Protein AF-A0A9E0ILW5-F1 (afdb_monomer)

pLDDT: mean 80.15, std 18.12, range [22.11, 98.5]

Mean predicted aligned error: 17.02 Å

Secondary structure (DSSP, 8-state):
----EEEEEETTEEEEEETTTTEEEEEESGGGTT----S-SEEEEEEES--S---S-----SS------HHHHHHHHHHHHHHT--EEEEEES-GGGSTTHHHHHHHHHHH---EEEEEE-STT--HHHHHHHTTT-SEEEEEE-SSS-HHHHHHHHTTS-EEEEEEE-TTTTTTHHHHHHHHHHTT-S-EEEEEP-SS-GGGS--HHHHHHHHHHHHHTTTS-EEE-GGGTTT-TTSPPSS--SS--BTTTEEEE-TTSEEESSTT-S--EE-SSHHHHHHHHHHHHHH-PPPSSTT--HHHHHHHHHHTTS---TT------------------PPPP-PPPP-EEEEEE---------EEEEEE-SSHHHHHHHHHHHHHHHHHHHHHHTSHHHHHHHHHHT-SSSS--HHHHHHHHTTTS---S-----SSSSS----EEEEETTEEEEEESS-S---HHHHHHHHHHTT-SEEE--SS--PEEEEEEE---HHHHHHHHHHHHHHHTSSSGGG--SPPTTTTTT--TTTTT-S----SB-SS--EEEEETTEEEEEEEBSSHHHHHHHHHHHHHTTT-EEEEEEESPPPBPPPP--

Nearest PDB structures (foldseek):
  5v1t-assembly1_A  TM=7.810E-01  e=7.294E-11  Streptococcus suis
  7n7h-assembly1_A  TM=7.641E-01  e=2.444E-09  Nematostella vectensis
  7n7i-assembly3_C  TM=7.419E-01  e=4.306E-09  Trichoderma virens Gv29-8
  7c0d-assembly1_A  TM=4.125E-01  e=3.589E-01  Azospirillum brasilense
  3fkk-assembly1_A  TM=4.143E-01  e=5.976E-01  Azospirillum brasilense

Structure (mmCIF, N/CA/C/O backbone):
data_AF-A0A9E0ILW5-F1
#
_entry.id   AF-A0A9E0ILW5-F1
#
loop_
_atom_site.group_PDB
_atom_site.id
_atom_site.type_symbol
_atom_site.label_atom_id
_atom_site.label_alt_id
_atom_site.label_comp_id
_atom_site.label_asym_id
_atom_site.label_entity_id
_atom_site.label_seq_id
_atom_site.pdbx_PDB_ins_code
_atom_site.Cartn_x
_atom_site.Cartn_y
_atom_site.Cartn_z
_atom_site.occupancy
_atom_site.B_iso_or_equiv
_atom_site.auth_seq_id
_atom_site.auth_comp_id
_atom_site.auth_asym_id
_atom_site.auth_atom_id
_atom_site.pdbx_PDB_model_num
ATOM 1 N N . MET A 1 1 ? -16.759 13.469 -26.805 1.00 44.12 1 MET A N 1
ATOM 2 C CA . MET A 1 1 ? -15.414 13.860 -27.294 1.00 44.12 1 MET A CA 1
ATOM 3 C C . MET A 1 1 ? -15.003 12.903 -28.412 1.00 44.12 1 MET A C 1
ATOM 5 O O . MET A 1 1 ? -15.572 11.817 -28.457 1.00 44.12 1 MET A O 1
ATOM 9 N N . LYS A 1 2 ? -14.079 13.259 -29.319 1.00 41.66 2 LYS A N 1
ATOM 10 C CA . LYS A 1 2 ? -13.446 12.241 -30.186 1.00 41.66 2 LYS A CA 1
ATOM 11 C C . LYS A 1 2 ? -12.422 11.463 -29.336 1.00 41.66 2 LYS A C 1
ATOM 13 O O . LYS A 1 2 ? -11.719 12.122 -28.574 1.00 41.66 2 LYS A O 1
ATOM 18 N N . PRO A 1 3 ? -12.349 10.123 -29.423 1.00 56.56 3 PRO A N 1
ATOM 19 C CA . PRO A 1 3 ? -11.431 9.329 -28.604 1.00 56.56 3 PRO A CA 1
ATOM 20 C C . PRO A 1 3 ? -9.968 9.613 -28.966 1.00 56.56 3 PRO A C 1
ATOM 22 O O . PRO A 1 3 ? -9.620 9.703 -30.146 1.00 56.56 3 PRO A O 1
ATOM 25 N N . THR A 1 4 ? -9.114 9.732 -27.952 1.00 74.12 4 THR A N 1
ATOM 26 C CA . THR A 1 4 ? -7.704 10.133 -28.078 1.00 74.12 4 THR A CA 1
ATOM 27 C C . THR A 1 4 ? -6.791 8.924 -28.296 1.00 74.12 4 THR A C 1
ATOM 29 O O . THR A 1 4 ? -5.892 8.628 -27.511 1.00 74.12 4 THR A O 1
ATOM 32 N N . TRP A 1 5 ? -7.046 8.189 -29.382 1.00 86.94 5 TRP A N 1
ATOM 33 C CA . TRP A 1 5 ? -6.271 7.000 -29.733 1.00 86.94 5 TRP A CA 1
ATOM 34 C C . TRP A 1 5 ? -4.806 7.333 -30.036 1.00 86.94 5 TRP A C 1
ATOM 36 O O . TRP A 1 5 ? -4.499 8.026 -31.005 1.00 86.94 5 TRP A O 1
ATOM 46 N N . ARG A 1 6 ? -3.900 6.755 -29.248 1.00 90.31 6 ARG A N 1
ATOM 47 C CA . ARG A 1 6 ? -2.478 6.614 -29.571 1.00 90.31 6 ARG A CA 1
ATOM 48 C C . ARG A 1 6 ? -2.224 5.235 -30.153 1.00 90.31 6 ARG A C 1
ATOM 50 O O . ARG A 1 6 ? -2.755 4.259 -29.633 1.00 90.31 6 ARG A O 1
ATOM 57 N N . GLU A 1 7 ? -1.366 5.141 -31.159 1.00 90.75 7 GLU A N 1
ATOM 58 C CA . GLU A 1 7 ? -0.835 3.866 -31.644 1.00 90.75 7 GLU A CA 1
ATOM 59 C C . GLU A 1 7 ? 0.631 3.740 -31.224 1.00 90.75 7 GLU A C 1
ATOM 61 O O . GLU A 1 7 ? 1.401 4.683 -31.402 1.00 90.75 7 GLU A O 1
ATOM 66 N N . VAL A 1 8 ? 1.026 2.590 -30.673 1.00 87.94 8 VAL A N 1
ATOM 67 C CA . VAL A 1 8 ? 2.432 2.278 -30.379 1.00 87.94 8 VAL A CA 1
ATOM 68 C C . VAL A 1 8 ? 2.805 0.882 -30.886 1.00 87.94 8 VAL A C 1
ATOM 70 O O . VAL A 1 8 ? 2.050 -0.077 -30.682 1.00 87.94 8 VAL A O 1
ATOM 73 N N . PRO A 1 9 ? 3.974 0.729 -31.530 1.00 88.88 9 PRO A N 1
ATOM 74 C CA . PRO A 1 9 ? 4.569 -0.574 -31.789 1.00 88.88 9 PRO A CA 1
ATOM 75 C C . PRO A 1 9 ? 4.787 -1.367 -30.494 1.00 88.88 9 PRO A C 1
ATOM 77 O O . PRO A 1 9 ? 5.363 -0.868 -29.527 1.00 88.88 9 PRO A O 1
ATOM 80 N N . VAL A 1 10 ? 4.376 -2.631 -30.500 1.00 84.88 10 VAL A N 1
ATOM 81 C CA . VAL A 1 10 ? 4.787 -3.644 -29.520 1.00 84.88 10 VAL A CA 1
ATOM 82 C C . VAL A 1 10 ? 5.376 -4.839 -30.261 1.00 84.88 10 VAL A C 1
ATOM 84 O O . VAL A 1 10 ? 5.262 -4.940 -31.482 1.00 84.88 10 VAL A O 1
ATOM 87 N N . ASP A 1 11 ? 6.025 -5.758 -29.551 1.00 84.56 11 ASP A N 1
ATOM 88 C CA . ASP A 1 11 ? 6.690 -6.884 -30.205 1.00 84.56 11 ASP A CA 1
ATOM 89 C C . ASP A 1 11 ? 5.667 -7.802 -30.914 1.00 84.56 11 ASP A C 1
ATOM 91 O O . ASP A 1 11 ? 4.811 -8.451 -30.298 1.00 84.56 11 ASP A O 1
ATOM 95 N N . GLY A 1 12 ? 5.733 -7.783 -32.252 1.00 86.69 12 GLY A N 1
ATOM 96 C CA . GLY A 1 12 ? 4.840 -8.495 -33.170 1.00 86.69 12 GLY A CA 1
ATOM 97 C C . GLY A 1 12 ? 3.436 -7.893 -33.349 1.00 86.69 12 GLY A C 1
ATOM 98 O O . GLY A 1 12 ? 2.590 -8.528 -33.982 1.00 86.69 12 GLY A O 1
ATOM 99 N N . GLY A 1 13 ? 3.146 -6.709 -32.798 1.00 89.12 13 GLY A N 1
ATOM 100 C CA . GLY A 1 13 ? 1.794 -6.138 -32.781 1.00 89.12 13 GLY A CA 1
ATOM 101 C C . GLY A 1 13 ? 1.749 -4.612 -32.826 1.00 89.12 13 GLY A C 1
ATOM 102 O O . GLY A 1 13 ? 2.727 -3.932 -32.525 1.00 89.12 13 GLY A O 1
ATOM 103 N N . LEU A 1 14 ? 0.582 -4.071 -33.172 1.00 90.38 14 LEU A N 1
ATOM 104 C CA . LEU A 1 14 ? 0.274 -2.649 -33.025 1.00 90.38 14 LEU A CA 1
ATOM 105 C C . LEU A 1 14 ? -0.730 -2.483 -31.884 1.00 90.38 14 LEU A C 1
ATOM 107 O O . LEU A 1 14 ? -1.811 -3.070 -31.923 1.00 90.38 14 LEU A O 1
ATOM 111 N N . LEU A 1 15 ? -0.375 -1.702 -30.867 1.00 87.12 15 LEU A N 1
ATOM 112 C CA . LEU A 1 15 ? -1.223 -1.457 -29.707 1.00 87.12 15 LEU A CA 1
ATOM 113 C C . LEU A 1 15 ? -1.831 -0.059 -29.793 1.00 87.12 15 LEU A C 1
ATOM 115 O O . LEU A 1 15 ? -1.122 0.942 -29.699 1.00 87.12 15 LEU A O 1
ATOM 119 N N . ARG A 1 16 ? -3.153 0.006 -29.951 1.00 91.19 16 ARG A N 1
ATOM 120 C CA . ARG A 1 16 ? -3.926 1.242 -29.813 1.00 91.19 16 ARG A CA 1
ATOM 121 C C . ARG A 1 16 ? -4.343 1.425 -28.361 1.00 91.19 16 ARG A C 1
ATOM 123 O O . ARG A 1 16 ? -4.768 0.461 -27.726 1.00 91.19 16 ARG A O 1
ATOM 130 N N . PHE A 1 17 ? -4.272 2.645 -27.851 1.00 87.88 17 PHE A N 1
ATOM 131 C CA . PHE A 1 17 ? -4.674 2.996 -26.492 1.00 87.88 17 PHE A CA 1
ATOM 132 C C . PHE A 1 17 ? -5.439 4.317 -26.470 1.00 87.88 17 PHE A C 1
ATOM 134 O O . PHE A 1 17 ? -5.023 5.282 -27.104 1.00 87.88 17 PHE A O 1
ATOM 141 N N . GLU A 1 18 ? -6.545 4.356 -25.735 1.00 89.81 18 GLU A N 1
ATOM 142 C CA . GLU A 1 18 ? -7.388 5.532 -25.536 1.00 89.81 18 GLU A CA 1
ATOM 143 C C . GLU A 1 18 ? -7.273 5.959 -24.065 1.00 89.81 18 GLU A C 1
ATOM 145 O O . GLU A 1 18 ? -7.609 5.189 -23.158 1.00 89.81 18 GLU A O 1
ATOM 150 N N . ARG A 1 19 ? -6.724 7.156 -23.816 1.00 87.00 19 ARG A N 1
ATOM 151 C CA . ARG A 1 19 ? -6.196 7.507 -22.486 1.00 87.00 19 ARG A CA 1
ATOM 152 C C . ARG A 1 19 ? -7.293 7.713 -21.434 1.00 87.00 19 ARG A C 1
ATOM 154 O O . ARG A 1 19 ? -7.088 7.346 -20.273 1.00 87.00 19 ARG A O 1
ATOM 161 N N . ASP A 1 20 ? -8.443 8.252 -21.840 1.00 82.31 20 ASP A N 1
ATOM 162 C CA . ASP A 1 20 ? -9.511 8.695 -20.941 1.00 82.31 20 ASP A CA 1
ATOM 163 C C . ASP A 1 20 ? -10.327 7.485 -20.447 1.00 82.31 20 ASP A C 1
ATOM 165 O O . ASP A 1 20 ? -10.578 7.326 -19.252 1.00 82.31 20 ASP A O 1
ATOM 169 N N . THR A 1 21 ? -10.667 6.566 -21.356 1.00 81.44 21 THR A N 1
ATOM 170 C CA . THR A 1 21 ? -11.358 5.301 -21.047 1.00 81.44 21 THR A CA 1
ATOM 171 C C . THR A 1 21 ? -10.426 4.200 -20.538 1.00 81.44 21 THR A C 1
ATOM 173 O O . THR A 1 21 ? -10.887 3.252 -19.905 1.00 81.44 21 THR A O 1
ATOM 176 N N . GLY A 1 22 ? -9.124 4.288 -20.831 1.00 81.12 22 GLY A N 1
ATOM 177 C CA . GLY A 1 22 ? -8.159 3.217 -20.575 1.00 81.12 22 GLY A CA 1
ATOM 178 C C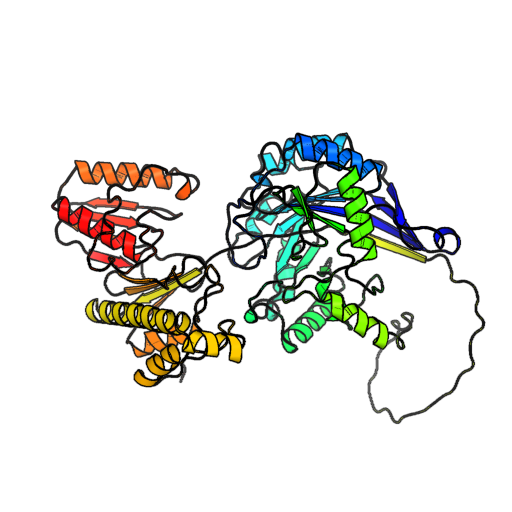 . GLY A 1 22 ? -8.305 2.025 -21.525 1.00 81.12 22 GLY A C 1
ATOM 179 O O . GLY A 1 22 ? -7.776 0.949 -21.239 1.00 81.12 22 GLY A O 1
ATOM 180 N N . THR A 1 23 ? -9.043 2.191 -22.629 1.00 84.00 23 THR A N 1
ATOM 181 C CA . THR A 1 23 ? -9.319 1.123 -23.596 1.00 84.00 23 THR A CA 1
ATOM 182 C C . THR A 1 23 ? -8.090 0.839 -24.447 1.00 84.00 23 THR A C 1
ATOM 184 O O . THR A 1 23 ? -7.424 1.745 -24.941 1.00 84.00 23 THR A O 1
ATOM 187 N N . ASN A 1 24 ? -7.808 -0.441 -24.645 1.00 82.88 24 ASN A N 1
ATOM 188 C CA . ASN A 1 24 ? -6.715 -0.950 -25.454 1.00 82.88 24 ASN A CA 1
ATOM 189 C C . ASN A 1 24 ? -7.272 -1.770 -26.613 1.00 82.88 24 ASN A C 1
ATOM 191 O O . ASN A 1 24 ? -8.227 -2.518 -26.418 1.00 82.88 24 ASN A O 1
ATOM 195 N N . VAL A 1 25 ? -6.643 -1.671 -27.785 1.00 86.44 25 VAL A N 1
ATOM 196 C CA . VAL A 1 25 ? -6.858 -2.583 -28.914 1.00 86.44 25 VAL A CA 1
ATOM 197 C C . VAL A 1 25 ? -5.498 -3.063 -29.406 1.00 86.44 25 VAL A C 1
ATOM 199 O O . VAL A 1 25 ? -4.767 -2.305 -30.042 1.00 86.44 25 VAL A O 1
ATOM 202 N N . LEU A 1 26 ? -5.143 -4.312 -29.111 1.00 82.62 26 LEU A N 1
ATOM 203 C CA . LEU A 1 26 ? -3.964 -4.950 -29.699 1.00 82.62 26 LEU A CA 1
ATOM 204 C C . LEU A 1 26 ? -4.370 -5.574 -31.029 1.00 82.62 26 LEU A C 1
ATOM 206 O O . LEU A 1 26 ? -5.302 -6.370 -31.056 1.00 82.62 26 LEU A O 1
ATOM 210 N N . VAL A 1 27 ? -3.651 -5.259 -32.102 1.00 86.38 27 VAL A N 1
ATOM 211 C CA . VAL A 1 27 ? -3.787 -5.908 -33.410 1.00 86.38 27 VAL A CA 1
ATOM 212 C C . VAL A 1 27 ? -2.524 -6.716 -33.693 1.00 86.38 27 VAL A C 1
ATOM 214 O O . VAL A 1 27 ? -1.416 -6.177 -33.616 1.00 86.38 27 VAL A O 1
ATOM 217 N N . ARG A 1 28 ? -2.680 -7.998 -34.046 1.00 84.12 28 ARG A N 1
ATOM 218 C CA . ARG A 1 28 ? -1.598 -8.842 -34.576 1.00 84.12 28 ARG A CA 1
ATOM 219 C C . ARG A 1 28 ? -1.971 -9.407 -35.944 1.00 84.12 28 ARG A C 1
ATOM 221 O O . ARG A 1 28 ? -3.054 -9.950 -36.135 1.00 84.12 28 ARG A O 1
ATOM 228 N N . SER A 1 29 ? -1.056 -9.258 -36.892 1.00 87.06 29 SER A N 1
ATOM 229 C CA . SER A 1 29 ? -1.135 -9.738 -38.275 1.00 87.06 29 SER A CA 1
ATOM 230 C C . SER A 1 29 ? 0.283 -9.854 -38.847 1.00 87.06 29 SER A C 1
ATOM 232 O O . SER A 1 29 ? 1.232 -9.363 -38.232 1.00 87.06 29 SER A O 1
ATOM 234 N N . GLU A 1 30 ? 0.448 -10.420 -40.043 1.00 86.38 30 GLU A N 1
ATOM 235 C CA . GLU A 1 30 ? 1.767 -10.459 -40.696 1.00 86.38 30 GLU A CA 1
ATOM 236 C C . GLU A 1 30 ? 2.355 -9.044 -40.890 1.00 86.38 30 GLU A C 1
ATOM 238 O O . GLU A 1 30 ? 3.538 -8.822 -40.644 1.00 86.38 30 GLU A O 1
ATOM 243 N N . ALA A 1 31 ? 1.511 -8.048 -41.190 1.00 89.88 31 ALA A N 1
ATOM 244 C CA . ALA A 1 31 ? 1.920 -6.647 -41.325 1.00 89.88 31 ALA A CA 1
ATOM 245 C C . ALA A 1 31 ? 2.442 -6.018 -40.015 1.00 89.88 31 ALA A C 1
ATOM 247 O O . ALA A 1 31 ? 3.253 -5.096 -40.059 1.00 89.88 31 ALA A O 1
ATOM 248 N N . THR A 1 32 ? 2.027 -6.515 -38.842 1.00 89.56 32 THR A N 1
ATOM 249 C CA . THR A 1 32 ? 2.547 -6.047 -37.541 1.00 89.56 32 THR A CA 1
ATOM 250 C C . THR A 1 32 ? 3.704 -6.897 -37.015 1.00 89.56 32 THR A C 1
ATOM 252 O O . THR A 1 32 ? 4.325 -6.529 -36.021 1.00 89.56 32 THR A O 1
ATOM 255 N N . ARG A 1 33 ? 4.029 -8.028 -37.653 1.00 90.12 33 ARG A N 1
ATOM 256 C CA . ARG A 1 33 ? 5.027 -9.001 -37.172 1.00 90.12 33 ARG A CA 1
ATOM 257 C C . ARG A 1 33 ? 6.441 -8.420 -37.060 1.00 90.12 33 ARG A C 1
ATOM 259 O O . ARG A 1 33 ? 7.218 -8.832 -36.195 1.00 90.12 33 ARG A O 1
ATOM 266 N N . ALA A 1 34 ? 6.767 -7.440 -37.902 1.00 92.31 34 ALA A N 1
ATOM 267 C CA . ALA A 1 34 ? 8.032 -6.707 -37.869 1.00 92.31 34 ALA A CA 1
ATOM 268 C C . ALA A 1 34 ? 8.097 -5.624 -36.771 1.00 92.31 34 ALA A C 1
ATOM 270 O O . ALA A 1 34 ? 9.192 -5.181 -36.431 1.00 92.31 34 ALA A O 1
ATOM 271 N N . LEU A 1 35 ? 6.963 -5.212 -36.187 1.00 92.31 35 LEU A N 1
ATOM 272 C CA . LEU A 1 35 ? 6.934 -4.168 -35.160 1.00 92.31 35 LEU A CA 1
ATOM 273 C C . LEU A 1 35 ? 7.651 -4.617 -33.883 1.00 92.31 35 LEU A C 1
ATOM 275 O O . LEU A 1 35 ? 7.591 -5.785 -33.482 1.00 92.31 35 LEU A O 1
ATOM 279 N N . ARG A 1 36 ? 8.352 -3.671 -33.255 1.00 90.12 36 ARG A N 1
ATOM 280 C CA . ARG A 1 36 ? 9.091 -3.858 -32.006 1.00 90.12 36 ARG A CA 1
ATOM 281 C C . ARG A 1 36 ? 8.800 -2.712 -31.055 1.00 90.12 36 ARG A C 1
ATOM 283 O O . ARG A 1 36 ? 8.720 -1.564 -31.491 1.00 90.12 36 ARG A O 1
ATOM 290 N N . ARG A 1 37 ? 8.679 -3.018 -29.764 1.00 89.62 37 ARG A N 1
ATOM 291 C CA . ARG A 1 37 ? 8.551 -2.003 -28.712 1.00 89.62 37 ARG A CA 1
ATOM 292 C C . ARG A 1 37 ? 9.818 -1.137 -28.667 1.00 89.62 37 ARG A C 1
ATOM 294 O O . ARG A 1 37 ? 10.923 -1.674 -28.747 1.00 89.62 37 ARG A O 1
ATOM 301 N N . GLN A 1 38 ? 9.649 0.180 -28.532 1.00 91.56 38 GLN A N 1
ATOM 302 C CA . GLN A 1 38 ? 10.752 1.153 -28.412 1.00 91.56 38 GLN A CA 1
ATOM 303 C C . GLN A 1 38 ? 10.827 1.832 -27.035 1.00 91.56 38 GLN A C 1
ATOM 305 O O . GLN A 1 38 ? 11.897 2.291 -26.652 1.00 91.56 38 GLN A O 1
ATOM 310 N N . ALA A 1 39 ? 9.710 1.874 -26.305 1.00 94.44 39 ALA A N 1
ATOM 311 C CA . ALA A 1 39 ? 9.553 2.478 -24.984 1.00 94.44 39 ALA A CA 1
ATOM 312 C C . ALA A 1 39 ? 8.703 1.551 -24.094 1.00 94.44 39 ALA A C 1
ATOM 314 O O . ALA A 1 39 ? 7.869 0.812 -24.634 1.00 94.44 39 ALA A O 1
ATOM 315 N N . PRO A 1 40 ? 8.842 1.583 -22.755 1.00 93.88 40 PRO A N 1
ATOM 316 C CA . PRO A 1 40 ? 7.931 0.858 -21.876 1.00 93.88 40 PRO A CA 1
ATOM 317 C C . PRO A 1 40 ? 6.502 1.382 -22.068 1.00 93.88 40 PRO A C 1
ATOM 319 O O . PRO A 1 40 ? 6.293 2.570 -22.303 1.00 93.88 40 PRO A O 1
ATOM 322 N N . ARG A 1 41 ? 5.489 0.515 -21.940 1.00 88.31 41 ARG A N 1
ATOM 323 C CA . ARG A 1 41 ? 4.079 0.937 -22.013 1.00 88.31 41 ARG A CA 1
ATOM 324 C C . ARG A 1 41 ? 3.782 1.984 -20.940 1.00 88.31 41 ARG A C 1
ATOM 326 O O . ARG A 1 41 ? 3.086 2.958 -21.220 1.00 88.31 41 ARG A O 1
ATOM 333 N N . SER A 1 42 ? 4.259 1.755 -19.719 1.00 92.06 42 SER A N 1
ATOM 334 C CA . SER A 1 42 ? 3.932 2.597 -18.569 1.00 92.06 42 SER A CA 1
ATOM 335 C C . SER A 1 42 ? 5.118 2.838 -17.648 1.00 92.06 42 SER A C 1
ATOM 337 O O . SER A 1 42 ? 5.884 1.913 -17.376 1.00 92.06 42 SER A O 1
ATOM 339 N N . LEU A 1 43 ? 5.197 4.044 -17.090 1.00 97.25 43 LEU A N 1
ATOM 340 C CA . LEU A 1 43 ? 6.083 4.359 -15.969 1.00 97.25 43 LEU A CA 1
ATOM 341 C C . LEU A 1 43 ? 5.283 4.368 -14.660 1.00 97.25 43 LEU A C 1
ATOM 343 O O . LEU A 1 43 ? 4.187 4.922 -14.587 1.00 97.25 43 LEU A O 1
ATOM 347 N N . GLN A 1 44 ? 5.825 3.747 -13.621 1.00 94.88 44 GLN A N 1
ATOM 348 C CA . GLN A 1 44 ? 5.247 3.726 -12.280 1.00 94.88 44 GLN A CA 1
ATOM 349 C C . GLN A 1 44 ? 6.116 4.605 -11.376 1.00 94.88 44 GLN A C 1
ATOM 351 O O . GLN A 1 44 ? 7.303 4.342 -11.222 1.00 94.88 44 GLN A O 1
ATOM 356 N N . ILE A 1 45 ? 5.565 5.682 -10.824 1.00 95.69 45 ILE A N 1
ATOM 357 C CA . ILE A 1 45 ? 6.333 6.718 -10.128 1.00 95.69 45 ILE A CA 1
ATOM 358 C C . ILE A 1 45 ? 6.036 6.653 -8.631 1.00 95.69 45 ILE A C 1
ATOM 360 O O . ILE A 1 45 ? 4.952 7.042 -8.188 1.00 95.69 45 ILE A O 1
ATOM 364 N N . GLY A 1 46 ? 7.015 6.208 -7.845 1.00 91.31 46 GLY A N 1
ATOM 365 C CA . GLY A 1 46 ? 7.059 6.477 -6.414 1.00 91.31 46 GLY A CA 1
ATOM 366 C C . GLY A 1 46 ? 7.425 7.943 -6.209 1.00 91.31 46 GLY A C 1
ATOM 367 O O . GLY A 1 46 ? 8.600 8.278 -6.254 1.00 91.31 46 GLY A O 1
ATOM 368 N N . LEU A 1 47 ? 6.432 8.818 -6.034 1.00 84.12 47 LEU A N 1
ATOM 369 C CA . LEU A 1 47 ? 6.625 10.274 -5.972 1.00 84.12 47 LEU A CA 1
ATOM 370 C C . LEU A 1 47 ? 7.460 10.717 -4.770 1.00 84.12 47 LEU A C 1
ATOM 372 O O . LEU A 1 47 ? 8.233 11.668 -4.854 1.00 84.12 47 LEU A O 1
ATOM 376 N N . LEU A 1 48 ? 7.231 10.059 -3.639 1.00 81.25 48 LEU A N 1
ATOM 377 C CA . LEU A 1 48 ? 7.836 10.360 -2.353 1.00 81.25 48 LEU A CA 1
ATOM 378 C C . LEU A 1 48 ? 7.770 9.131 -1.439 1.00 81.25 48 LEU A C 1
ATOM 380 O O . LEU A 1 48 ? 7.047 8.170 -1.717 1.00 81.25 48 LEU A O 1
ATOM 384 N N . THR A 1 49 ? 8.520 9.181 -0.346 1.00 77.81 49 THR A N 1
ATOM 385 C CA . THR A 1 49 ? 8.584 8.124 0.670 1.00 77.81 49 THR A CA 1
ATOM 386 C C . THR A 1 49 ? 7.548 8.305 1.789 1.00 77.81 49 THR A C 1
ATOM 388 O O . THR A 1 49 ? 6.863 7.325 2.096 1.00 77.81 49 THR A O 1
ATOM 391 N N . PRO A 1 50 ? 7.335 9.514 2.365 1.00 75.38 50 PRO A N 1
ATOM 392 C CA . PRO A 1 50 ? 6.371 9.719 3.449 1.00 75.38 50 PRO A CA 1
ATOM 393 C C . PRO A 1 50 ? 4.939 9.265 3.131 1.00 75.38 50 PRO A C 1
ATOM 395 O O . PRO A 1 50 ? 4.409 9.484 2.043 1.00 75.38 50 PRO A O 1
ATOM 398 N N . CYS A 1 51 ? 4.269 8.674 4.115 1.00 77.38 51 CYS A N 1
ATOM 399 C CA . CYS A 1 51 ? 2.861 8.295 4.038 1.00 77.38 51 CYS A CA 1
ATOM 400 C C . CYS A 1 51 ? 2.151 8.715 5.330 1.00 77.38 51 CYS A C 1
ATOM 402 O O . CYS A 1 51 ? 2.765 8.739 6.391 1.00 77.38 51 CYS A O 1
ATOM 404 N N . ASN A 1 52 ? 0.857 9.024 5.247 1.00 72.69 52 ASN A N 1
ATOM 405 C CA . ASN A 1 52 ? 0.004 9.276 6.415 1.00 72.69 52 ASN A CA 1
ATOM 406 C C . ASN A 1 52 ? -0.642 7.994 6.984 1.00 72.69 52 ASN A C 1
ATOM 408 O O . ASN A 1 52 ? -1.569 8.094 7.781 1.00 72.69 52 ASN A O 1
ATOM 412 N N . LEU A 1 53 ? -0.229 6.821 6.503 1.00 76.31 53 LEU A N 1
ATOM 413 C CA . LEU A 1 53 ? -0.626 5.504 6.993 1.00 76.31 53 LEU A CA 1
ATOM 414 C C . LEU A 1 53 ? 0.592 4.600 7.042 1.00 76.31 53 LEU A C 1
ATOM 416 O O . LEU A 1 53 ? 1.520 4.763 6.240 1.00 76.31 53 LEU A O 1
ATOM 420 N N . ALA A 1 54 ? 0.492 3.593 7.904 1.00 70.50 54 ALA A N 1
ATOM 421 C CA . ALA A 1 54 ? 1.432 2.504 7.965 1.00 70.50 54 ALA A CA 1
ATOM 422 C C . ALA A 1 54 ? 0.708 1.166 8.329 1.00 70.50 54 ALA A C 1
ATOM 424 O O . ALA A 1 54 ? 0.598 0.852 9.504 1.00 70.50 54 ALA A O 1
ATOM 425 N N . CYS A 1 55 ? 0.269 0.344 7.351 1.00 69.31 55 CYS A N 1
ATOM 426 C CA . CYS A 1 55 ? -0.258 -1.038 7.543 1.00 69.31 55 CYS A CA 1
ATOM 427 C C . CYS A 1 55 ? 0.495 -2.181 6.777 1.00 69.31 55 CYS A C 1
ATOM 429 O O . CYS A 1 55 ? 0.526 -2.195 5.556 1.00 69.31 55 CYS A O 1
ATOM 431 N N . SER A 1 56 ? 1.192 -3.090 7.480 1.00 63.62 56 SER A N 1
ATOM 432 C CA . SER A 1 56 ? 2.384 -3.943 7.133 1.00 63.62 56 SER A CA 1
ATOM 433 C C . SER A 1 56 ? 2.748 -4.494 5.722 1.00 63.62 56 SER A C 1
ATOM 435 O O . SER A 1 56 ? 3.906 -4.833 5.495 1.00 63.62 56 SER A O 1
ATOM 437 N N . PHE A 1 57 ? 1.895 -4.531 4.700 1.00 71.00 57 PHE A N 1
ATOM 438 C CA . PHE A 1 57 ? 2.122 -5.315 3.456 1.00 71.00 57 PHE A CA 1
ATOM 439 C C . PHE A 1 57 ? 2.835 -4.610 2.253 1.00 71.00 57 PHE A C 1
ATOM 441 O O . PHE A 1 57 ? 2.344 -4.587 1.123 1.00 71.00 57 PHE A O 1
ATOM 448 N N . CYS A 1 58 ? 4.029 -4.050 2.474 1.00 76.00 58 CYS A N 1
ATOM 449 C CA . CYS A 1 58 ? 4.948 -3.391 1.508 1.00 76.00 58 CYS A CA 1
ATOM 450 C C . CYS A 1 58 ? 6.322 -3.473 2.210 1.00 76.00 58 CYS A C 1
ATOM 452 O O . CYS A 1 58 ? 6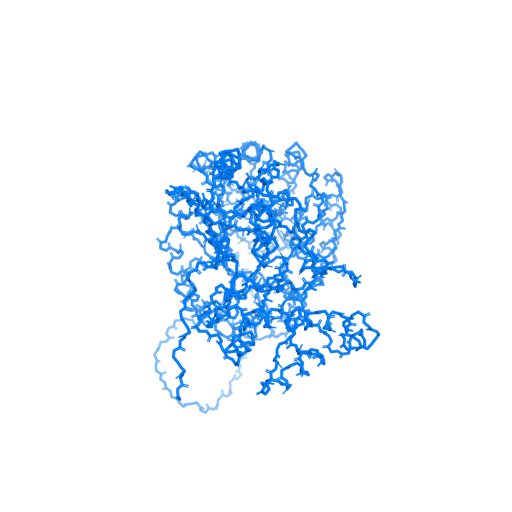.365 -3.258 3.413 1.00 76.00 58 CYS A O 1
ATOM 454 N N . TYR A 1 59 ? 7.462 -3.817 1.616 1.00 74.50 59 TYR A N 1
ATOM 455 C CA . TYR A 1 59 ? 8.067 -3.484 0.320 1.00 74.50 59 TYR A CA 1
ATOM 456 C C . TYR A 1 59 ? 8.634 -2.055 0.205 1.00 74.50 59 TYR A C 1
ATOM 458 O O . TYR A 1 59 ? 9.790 -1.917 -0.198 1.00 74.50 59 TYR A O 1
ATOM 466 N N . ARG A 1 60 ? 7.885 -0.980 0.505 1.00 73.88 60 ARG A N 1
ATOM 467 C CA . ARG A 1 60 ? 8.418 0.386 0.333 1.00 73.88 60 ARG A CA 1
ATOM 468 C C . ARG A 1 60 ? 9.267 0.783 1.541 1.00 73.88 60 ARG A C 1
ATOM 470 O O . ARG A 1 60 ? 8.737 1.357 2.493 1.00 73.88 60 ARG A O 1
ATOM 477 N N . ASP A 1 61 ? 10.571 0.541 1.413 1.00 72.31 61 ASP A N 1
ATOM 478 C CA . ASP A 1 61 ? 11.668 1.259 2.085 1.00 72.31 61 ASP A CA 1
ATOM 479 C C . ASP A 1 61 ? 11.206 2.648 2.567 1.00 72.31 61 ASP A C 1
ATOM 481 O O . ASP A 1 61 ? 10.767 3.480 1.765 1.00 72.31 61 ASP A O 1
ATOM 485 N N . ALA A 1 62 ? 11.203 2.841 3.887 1.00 66.38 62 ALA A N 1
ATOM 486 C CA . ALA A 1 62 ? 10.733 4.058 4.543 1.00 66.38 62 ALA A CA 1
ATOM 487 C C . ALA A 1 62 ? 11.853 5.093 4.767 1.00 66.38 62 ALA A C 1
ATOM 489 O O . ALA A 1 62 ? 11.549 6.262 5.012 1.00 66.38 62 ALA A O 1
ATOM 490 N N . ALA A 1 63 ? 13.119 4.683 4.642 1.00 67.56 63 ALA A N 1
ATOM 491 C CA . ALA A 1 63 ? 14.299 5.528 4.805 1.00 67.56 63 ALA A CA 1
ATOM 492 C C . ALA A 1 63 ? 14.727 6.215 3.492 1.00 67.56 63 ALA A C 1
ATOM 494 O O . ALA A 1 63 ? 15.425 7.231 3.532 1.00 67.56 63 ALA A O 1
ATOM 495 N N . ALA A 1 64 ? 14.290 5.703 2.333 1.00 67.56 64 ALA A N 1
ATOM 496 C CA . ALA A 1 64 ? 14.568 6.270 1.013 1.00 67.56 64 ALA A CA 1
ATOM 497 C C . ALA A 1 64 ? 14.354 7.798 0.968 1.00 67.56 64 ALA A C 1
ATOM 499 O O . ALA A 1 64 ? 13.254 8.276 1.275 1.00 67.56 64 ALA A O 1
ATOM 500 N N . PRO A 1 65 ? 15.336 8.596 0.517 1.00 71.56 65 PRO A N 1
ATOM 501 C CA . PRO A 1 65 ? 15.154 10.034 0.372 1.00 71.56 65 PRO A CA 1
ATOM 502 C C . PRO A 1 65 ? 14.205 10.366 -0.790 1.00 71.56 65 PRO A C 1
ATOM 504 O O . PRO A 1 65 ? 14.084 9.623 -1.759 1.00 71.56 65 PRO A O 1
ATOM 507 N N . SER A 1 66 ? 13.527 11.513 -0.711 1.00 80.31 66 SER A N 1
ATOM 508 C CA . SER A 1 66 ? 12.606 11.992 -1.753 1.00 80.31 66 SER A CA 1
ATOM 509 C C . SER A 1 66 ? 13.201 13.194 -2.494 1.00 80.31 66 SER A C 1
ATOM 511 O O . SER A 1 66 ? 13.179 14.316 -1.994 1.00 80.31 66 SER A O 1
ATOM 513 N N . PHE A 1 67 ? 13.738 12.951 -3.691 1.00 84.62 67 PHE A N 1
ATOM 514 C CA . PHE A 1 67 ? 14.432 13.924 -4.543 1.00 84.62 67 PHE A CA 1
ATOM 515 C C . PHE A 1 67 ? 13.656 14.320 -5.812 1.00 84.62 67 PHE A C 1
ATOM 517 O O . PHE A 1 67 ? 14.095 15.211 -6.548 1.00 84.62 67 PHE A O 1
ATOM 524 N N . LEU A 1 68 ? 12.536 13.664 -6.127 1.00 82.06 68 LEU A N 1
ATOM 525 C CA . LEU A 1 68 ? 11.672 14.050 -7.248 1.00 82.06 68 LEU A CA 1
ATOM 526 C C . LEU A 1 68 ? 11.026 15.424 -7.000 1.00 82.06 68 LEU A C 1
ATOM 528 O O . LEU A 1 68 ? 10.502 15.687 -5.920 1.00 82.06 68 LEU A O 1
ATOM 532 N N . THR A 1 69 ? 11.018 16.292 -8.017 1.00 88.12 69 THR A N 1
ATOM 533 C CA . THR A 1 69 ? 10.269 17.563 -8.000 1.00 88.12 69 THR A CA 1
ATOM 534 C C . THR A 1 69 ? 9.244 17.592 -9.129 1.00 88.12 69 THR A C 1
ATOM 536 O O . THR A 1 69 ? 9.333 16.814 -10.084 1.00 88.12 69 THR A O 1
ATOM 539 N N . ARG A 1 70 ? 8.257 18.489 -9.028 1.00 93.44 70 ARG A N 1
ATOM 540 C CA . ARG A 1 70 ? 7.220 18.680 -10.052 1.00 93.44 70 ARG A CA 1
ATOM 541 C C . ARG A 1 70 ? 7.827 19.015 -11.416 1.00 93.44 70 ARG A C 1
ATOM 543 O O . ARG A 1 70 ? 7.360 18.515 -12.429 1.00 93.44 70 ARG A O 1
ATOM 550 N N . GLU A 1 71 ? 8.859 19.846 -11.428 1.00 91.62 71 GLU A N 1
ATOM 551 C CA . GLU A 1 71 ? 9.521 20.376 -12.621 1.00 91.62 71 GLU A CA 1
ATOM 552 C C . GLU A 1 71 ? 10.254 19.251 -13.356 1.00 91.62 71 GLU A C 1
ATOM 554 O O . GLU A 1 71 ? 10.007 19.026 -14.538 1.00 91.62 71 GLU A O 1
ATOM 559 N N . PHE A 1 72 ? 11.062 18.480 -12.618 1.00 93.50 72 PHE A N 1
ATOM 560 C CA . PHE A 1 72 ? 11.750 17.294 -13.128 1.00 93.50 72 PHE A CA 1
ATOM 561 C C . PHE A 1 72 ? 10.764 16.255 -13.677 1.00 93.50 72 PHE A C 1
ATOM 563 O O . PHE A 1 72 ? 10.949 15.746 -14.778 1.00 93.50 72 PHE A O 1
ATOM 570 N N . LEU A 1 73 ? 9.692 15.956 -12.935 1.00 97.38 73 LEU A N 1
ATOM 571 C CA . LEU A 1 73 ? 8.684 14.988 -13.371 1.00 97.38 73 LEU A CA 1
ATOM 572 C C . LEU A 1 73 ? 7.916 15.451 -14.611 1.00 97.38 73 LEU A C 1
ATOM 574 O O . LEU A 1 73 ? 7.604 14.624 -15.462 1.00 97.38 73 LEU A O 1
ATOM 578 N N . LEU A 1 74 ? 7.617 16.744 -14.730 1.00 97.88 74 LEU A N 1
ATOM 579 C CA . LEU A 1 74 ? 6.930 17.299 -15.891 1.00 97.88 74 LEU A CA 1
ATOM 580 C C . LEU A 1 74 ? 7.801 17.185 -17.150 1.00 97.88 74 LEU A C 1
ATOM 582 O O . LEU A 1 74 ? 7.363 16.598 -18.137 1.00 97.88 74 LEU A O 1
ATOM 586 N N . GLU A 1 75 ? 9.051 17.649 -17.084 1.00 97.94 75 GLU A N 1
ATOM 587 C CA . GLU A 1 75 ? 10.003 17.584 -18.201 1.00 97.94 75 GLU A CA 1
ATOM 588 C C . GLU A 1 75 ? 10.317 16.132 -18.616 1.00 97.94 75 GLU A C 1
ATOM 590 O O . GLU A 1 75 ? 10.364 15.805 -19.806 1.00 97.94 75 GLU A O 1
ATOM 595 N N . LEU A 1 76 ? 10.494 15.236 -17.638 1.00 98.50 76 LEU A N 1
ATOM 596 C CA . LEU A 1 76 ? 10.784 13.822 -17.876 1.00 98.50 76 LEU A CA 1
ATOM 597 C C . LEU A 1 76 ? 9.598 13.094 -18.521 1.00 98.50 76 LEU A C 1
ATOM 599 O O . LEU A 1 76 ? 9.785 12.285 -19.432 1.00 98.50 76 LEU A O 1
ATOM 603 N N . LEU A 1 77 ? 8.373 13.356 -18.054 1.00 98.44 77 LEU A N 1
ATOM 604 C CA . LEU A 1 77 ? 7.181 12.658 -18.533 1.00 98.44 77 LEU A CA 1
ATOM 605 C C . LEU A 1 77 ? 6.673 13.201 -19.876 1.00 98.44 77 LEU A C 1
ATOM 607 O O . LEU A 1 77 ? 6.111 12.426 -20.647 1.00 98.44 77 LEU A O 1
ATOM 611 N N . GLU A 1 78 ? 6.943 14.462 -20.226 1.00 98.31 78 GLU A N 1
ATOM 612 C CA . GLU A 1 78 ? 6.773 14.952 -21.604 1.00 98.31 78 GLU A CA 1
ATOM 613 C C . GLU A 1 78 ? 7.692 14.211 -22.586 1.00 98.31 78 GLU A C 1
ATOM 615 O O . GLU A 1 78 ? 7.231 13.710 -23.616 1.00 98.31 78 GLU A O 1
ATOM 620 N N . GLN A 1 79 ? 8.976 14.061 -22.243 1.00 98.50 79 GLN A N 1
ATOM 621 C CA . GLN A 1 79 ? 9.934 13.307 -23.059 1.00 98.50 79 GLN A CA 1
ATOM 622 C C . GLN A 1 79 ? 9.559 11.817 -23.148 1.00 98.50 79 GLN A C 1
ATOM 624 O O . GLN A 1 79 ? 9.580 11.230 -24.233 1.00 98.50 79 GLN A O 1
ATOM 629 N N . ALA A 1 80 ? 9.114 11.213 -22.041 1.00 97.94 80 ALA A N 1
ATOM 630 C CA . ALA A 1 80 ? 8.606 9.843 -22.021 1.00 97.94 80 ALA A CA 1
ATOM 631 C C . ALA A 1 80 ? 7.349 9.668 -22.895 1.00 97.94 80 ALA A C 1
ATOM 633 O O . ALA A 1 80 ? 7.239 8.686 -23.636 1.00 97.94 80 ALA A O 1
ATOM 634 N N . ALA A 1 81 ? 6.421 10.631 -22.865 1.00 96.94 81 ALA A N 1
ATOM 635 C CA . ALA A 1 81 ? 5.241 10.632 -23.722 1.00 96.94 81 ALA A CA 1
ATOM 636 C C . ALA A 1 81 ? 5.624 10.679 -25.208 1.00 96.94 81 ALA A C 1
ATOM 638 O O . ALA A 1 81 ? 5.082 9.894 -25.989 1.00 96.94 81 ALA A O 1
ATOM 639 N N . ALA A 1 82 ? 6.575 11.541 -25.586 1.00 96.00 82 ALA A N 1
ATOM 640 C CA . ALA A 1 82 ? 7.078 11.660 -26.956 1.00 96.00 82 ALA A CA 1
ATOM 641 C C . ALA A 1 82 ? 7.803 10.388 -27.442 1.00 96.00 82 ALA A C 1
ATOM 643 O O . ALA A 1 82 ? 7.641 9.989 -28.592 1.00 96.00 82 ALA A O 1
ATOM 644 N N . TRP A 1 83 ? 8.545 9.715 -26.558 1.00 96.00 83 TRP A N 1
ATOM 645 C CA . TRP A 1 83 ? 9.238 8.449 -26.839 1.00 96.00 83 TRP A CA 1
ATOM 646 C C . TRP A 1 83 ? 8.293 7.251 -27.036 1.00 96.00 83 TRP A C 1
ATOM 648 O O . TRP A 1 83 ? 8.645 6.298 -27.729 1.00 96.00 83 TRP A O 1
ATOM 658 N N . GLY A 1 84 ? 7.081 7.305 -26.476 1.00 94.19 84 GLY A N 1
ATOM 659 C CA . GLY A 1 84 ? 6.042 6.291 -26.693 1.00 94.19 84 GLY A CA 1
ATOM 660 C C . GLY A 1 84 ? 5.443 5.681 -25.428 1.00 94.19 84 GLY A C 1
ATOM 661 O O . GLY A 1 84 ? 4.589 4.803 -25.545 1.00 94.19 84 GLY A O 1
ATOM 662 N N . VAL A 1 85 ? 5.824 6.146 -24.232 1.00 95.81 85 VAL A N 1
ATOM 663 C CA . VAL A 1 85 ? 5.135 5.761 -22.991 1.00 95.81 85 VAL A CA 1
ATOM 664 C C . VAL A 1 85 ? 3.672 6.188 -23.092 1.00 95.81 85 VAL A C 1
ATOM 666 O O . VAL A 1 85 ? 3.375 7.336 -23.428 1.00 95.81 85 VAL A O 1
ATOM 669 N N . LEU A 1 86 ? 2.753 5.257 -22.832 1.00 91.06 86 LEU A N 1
ATOM 670 C CA . LEU A 1 86 ? 1.306 5.467 -22.913 1.00 91.06 86 LEU A CA 1
ATOM 671 C C . LEU A 1 86 ? 0.707 5.945 -21.591 1.00 91.06 86 LEU A C 1
ATOM 673 O O . LEU A 1 86 ? -0.215 6.758 -21.604 1.00 91.06 86 LEU A O 1
ATOM 677 N N . GLU A 1 87 ? 1.202 5.433 -20.463 1.00 93.44 87 GLU A N 1
ATOM 678 C CA . GLU A 1 87 ? 0.588 5.640 -19.149 1.00 93.44 87 GLU A CA 1
ATOM 679 C C . GLU A 1 87 ? 1.596 5.956 -18.048 1.00 93.44 87 GLU A C 1
ATOM 681 O O . GLU A 1 87 ? 2.745 5.514 -18.074 1.00 93.44 87 GLU A O 1
ATOM 686 N N . VAL A 1 88 ? 1.118 6.667 -17.030 1.00 96.62 88 VAL A N 1
ATOM 687 C CA . VAL A 1 88 ? 1.830 6.880 -15.771 1.00 96.62 88 VAL A CA 1
ATOM 688 C C . VAL A 1 88 ? 0.935 6.436 -14.620 1.00 96.62 88 VAL A C 1
ATOM 690 O O . VAL A 1 88 ? -0.272 6.687 -14.639 1.00 96.62 88 VAL A O 1
ATOM 693 N N . ALA A 1 89 ? 1.509 5.766 -13.624 1.00 93.38 89 ALA A N 1
ATOM 694 C CA . ALA A 1 89 ? 0.833 5.440 -12.371 1.00 93.38 89 ALA A CA 1
ATOM 695 C C . ALA A 1 89 ? 1.632 6.000 -11.189 1.00 93.38 89 ALA A C 1
ATOM 697 O O . ALA A 1 89 ? 2.769 5.595 -10.969 1.00 93.38 89 ALA A O 1
ATOM 698 N N . PHE A 1 90 ? 1.048 6.939 -10.449 1.00 96.56 90 PHE A N 1
ATOM 699 C CA . PHE A 1 90 ? 1.675 7.603 -9.307 1.00 96.56 90 PHE A CA 1
ATOM 700 C C . PHE A 1 90 ? 1.333 6.907 -7.980 1.00 96.56 90 PHE A C 1
ATOM 702 O O . PHE A 1 90 ? 0.209 6.442 -7.787 1.00 96.56 90 PHE A O 1
ATOM 709 N N . GLY A 1 91 ? 2.291 6.870 -7.057 1.00 90.94 91 GLY A N 1
ATOM 710 C CA . GLY A 1 91 ? 2.154 6.278 -5.725 1.00 90.94 91 GLY A CA 1
ATOM 711 C C . GLY A 1 91 ? 3.447 6.434 -4.919 1.00 90.94 91 GLY A C 1
ATOM 712 O O . GLY A 1 91 ? 4.110 7.469 -5.018 1.00 90.94 91 GLY A O 1
ATOM 713 N N . GLY A 1 92 ? 3.843 5.393 -4.181 1.00 81.81 92 GLY A N 1
ATOM 714 C CA . GLY A 1 92 ? 5.046 5.368 -3.335 1.00 81.81 92 GLY A CA 1
ATOM 715 C C . GLY A 1 92 ? 4.664 5.300 -1.859 1.00 81.81 92 GLY A C 1
ATOM 716 O O . GLY A 1 92 ? 4.156 4.279 -1.402 1.00 81.81 92 GLY A O 1
ATOM 717 N N . GLY A 1 93 ? 4.887 6.392 -1.127 1.00 81.25 93 GLY A N 1
ATOM 718 C CA . GLY A 1 93 ? 4.015 6.775 -0.017 1.00 81.25 93 GLY A CA 1
ATOM 719 C C . GLY A 1 93 ? 2.661 7.293 -0.527 1.00 81.25 93 GLY A C 1
ATOM 720 O O . GLY A 1 93 ? 2.186 6.874 -1.582 1.00 81.25 93 GLY A O 1
ATOM 721 N N . GLU A 1 94 ? 2.031 8.229 0.185 1.00 90.69 94 GLU A N 1
ATOM 722 C CA . GLU A 1 94 ? 0.746 8.789 -0.261 1.00 90.69 94 GLU A CA 1
ATOM 723 C C . GLU A 1 94 ? 0.968 9.921 -1.284 1.00 90.69 94 GLU A C 1
ATOM 725 O O . GLU A 1 94 ? 1.445 10.996 -0.902 1.00 90.69 94 GLU A O 1
ATOM 730 N N . PRO A 1 95 ? 0.595 9.761 -2.570 1.00 87.81 95 PRO A N 1
ATOM 731 C CA . PRO A 1 95 ? 0.876 10.774 -3.588 1.00 87.81 95 PRO A CA 1
ATOM 732 C C . PRO A 1 95 ? 0.165 12.112 -3.324 1.00 87.81 95 PRO A C 1
ATOM 734 O O . PRO A 1 95 ? 0.664 13.159 -3.731 1.00 87.81 95 PRO A O 1
ATOM 737 N N . LEU A 1 96 ? -0.946 12.127 -2.576 1.00 88.12 96 LEU A N 1
ATOM 738 C CA . LEU A 1 96 ? -1.650 13.354 -2.171 1.00 88.12 96 LEU A CA 1
ATOM 739 C C . LEU A 1 96 ? -0.938 14.170 -1.063 1.00 88.12 96 LEU A C 1
ATOM 741 O O . LEU A 1 96 ? -1.489 15.183 -0.603 1.00 88.12 96 LEU A O 1
ATOM 745 N N . LEU A 1 97 ? 0.266 13.753 -0.648 1.00 78.31 97 LEU A N 1
ATOM 746 C CA . LEU A 1 97 ? 1.232 14.554 0.117 1.00 78.31 97 LEU A CA 1
ATOM 747 C C . LEU A 1 97 ? 2.247 15.296 -0.779 1.00 78.31 97 LEU A C 1
ATOM 749 O O . LEU A 1 97 ? 2.910 16.216 -0.302 1.00 78.31 97 LEU A O 1
ATOM 753 N N . PHE A 1 98 ? 2.391 14.931 -2.059 1.00 83.81 98 PHE A N 1
ATOM 754 C CA . PHE A 1 98 ? 3.418 15.508 -2.930 1.00 83.81 98 PHE A CA 1
ATOM 755 C C . PHE A 1 98 ? 3.070 16.952 -3.329 1.00 83.81 98 PHE A C 1
ATOM 757 O O . PHE A 1 98 ? 1.994 17.244 -3.864 1.00 83.81 98 PHE A O 1
ATOM 764 N N . LYS A 1 99 ? 3.995 17.883 -3.067 1.00 81.44 99 LYS A N 1
ATOM 765 C CA . LYS A 1 99 ? 3.794 19.319 -3.301 1.00 81.44 99 LYS A CA 1
ATOM 766 C C . LYS A 1 99 ? 3.619 19.602 -4.797 1.00 81.44 99 LYS A C 1
ATOM 768 O O . LYS A 1 99 ? 4.516 19.343 -5.592 1.00 81.44 99 LYS A O 1
ATOM 773 N N . GLY A 1 100 ? 2.480 20.185 -5.169 1.00 84.94 100 GLY A N 1
ATOM 774 C CA . GLY A 1 100 ? 2.176 20.524 -6.561 1.00 84.94 100 GLY A CA 1
ATOM 775 C C . GLY A 1 100 ? 1.685 19.346 -7.416 1.00 84.94 100 GLY A C 1
ATOM 776 O O . GLY A 1 100 ? 1.766 19.414 -8.641 1.00 84.94 100 GLY A O 1
ATOM 777 N N . PHE A 1 101 ? 1.239 18.237 -6.808 1.00 93.50 101 PHE A N 1
ATOM 778 C CA . PHE A 1 101 ? 0.848 17.026 -7.543 1.00 93.50 101 PHE A CA 1
ATOM 779 C C . PHE A 1 101 ? -0.394 17.207 -8.429 1.00 93.50 101 PHE A C 1
ATOM 781 O O . PHE A 1 101 ? -0.424 16.717 -9.555 1.00 93.50 101 PHE A O 1
ATOM 788 N N . ILE A 1 102 ? -1.406 17.943 -7.967 1.00 93.50 102 ILE A N 1
ATOM 789 C CA . ILE A 1 102 ? -2.617 18.219 -8.760 1.00 93.50 102 ILE A CA 1
ATOM 790 C C . ILE A 1 102 ? -2.266 19.106 -9.962 1.00 93.50 102 ILE A C 1
ATOM 792 O O . ILE A 1 102 ? -2.741 18.889 -11.074 1.00 93.50 102 ILE A O 1
ATOM 796 N N . GLU A 1 103 ? -1.366 20.061 -9.759 1.00 93.19 103 GLU A N 1
ATOM 797 C CA . GLU A 1 103 ? -0.820 20.947 -10.779 1.00 93.19 103 GLU A CA 1
ATOM 798 C C . GLU A 1 103 ? 0.081 20.181 -11.760 1.00 93.19 103 GLU A C 1
ATOM 800 O O . GLU A 1 103 ? 0.121 20.524 -12.936 1.00 93.19 103 GLU A O 1
ATOM 805 N N . LEU A 1 104 ? 0.803 19.148 -11.310 1.00 96.38 104 LEU A N 1
ATOM 806 C CA . LEU A 1 104 ? 1.558 18.235 -12.177 1.00 96.38 104 LEU A CA 1
ATOM 807 C C . LEU A 1 104 ? 0.611 17.415 -13.064 1.00 96.38 104 LEU A C 1
ATOM 809 O O . LEU A 1 104 ? 0.810 17.345 -14.274 1.00 96.38 104 LEU A O 1
ATOM 813 N N . LEU A 1 105 ? -0.440 16.829 -12.481 1.00 97.38 105 LEU A N 1
ATOM 814 C CA . LEU A 1 105 ? -1.440 16.052 -13.217 1.00 97.38 105 LEU A CA 1
ATOM 815 C C . LEU A 1 105 ? -2.171 16.904 -14.265 1.00 97.38 105 LEU A C 1
ATOM 817 O O . LEU A 1 105 ? -2.368 16.447 -15.389 1.00 97.38 105 LEU A O 1
ATOM 821 N N . ARG A 1 106 ? -2.541 18.144 -13.922 1.00 96.12 106 ARG A N 1
ATOM 822 C CA . ARG A 1 106 ? -3.184 19.094 -14.847 1.00 96.12 106 ARG A CA 1
ATOM 823 C C . ARG A 1 106 ? -2.273 19.465 -16.016 1.00 96.12 106 ARG A C 1
ATOM 825 O O . ARG A 1 106 ? -2.706 19.346 -17.162 1.00 96.12 106 ARG A O 1
ATOM 832 N N . ASP A 1 107 ? -1.021 19.838 -15.747 1.00 97.50 107 ASP A N 1
ATOM 833 C CA . ASP A 1 107 ? -0.046 20.149 -16.800 1.00 97.50 107 ASP A CA 1
ATOM 834 C C . ASP A 1 107 ? 0.187 18.939 -17.710 1.00 97.50 107 ASP A C 1
ATOM 836 O O . ASP A 1 107 ? 0.106 19.073 -18.929 1.00 97.50 107 ASP A O 1
ATOM 840 N N . LEU A 1 108 ? 0.401 17.746 -17.145 1.00 97.38 108 LEU A N 1
ATOM 841 C CA . LEU A 1 108 ? 0.595 16.523 -17.926 1.00 97.38 108 LEU A CA 1
ATOM 842 C C . LEU A 1 108 ? -0.637 16.168 -18.767 1.00 97.38 108 LEU A C 1
ATOM 844 O O . LEU A 1 108 ? -0.478 15.785 -19.923 1.00 97.38 108 LEU A O 1
ATOM 848 N N . HIS A 1 109 ? -1.853 16.318 -18.239 1.00 95.69 109 HIS A N 1
ATOM 849 C CA . HIS A 1 109 ? -3.085 16.041 -18.984 1.00 95.69 109 HIS A CA 1
ATOM 850 C C . HIS A 1 109 ? -3.287 17.018 -20.154 1.00 95.69 109 HIS A C 1
ATOM 852 O O . HIS A 1 109 ? -3.794 16.624 -21.207 1.00 95.69 109 HIS A O 1
ATOM 858 N N . ALA A 1 110 ? -2.910 18.287 -19.974 1.00 95.62 110 ALA A N 1
ATOM 859 C CA . ALA A 1 110 ? -3.036 19.324 -20.996 1.00 95.62 110 ALA A CA 1
ATOM 860 C C . ALA A 1 110 ? -1.922 19.260 -22.058 1.00 95.62 110 ALA A C 1
ATOM 862 O O . ALA A 1 110 ? -2.182 19.509 -23.233 1.00 95.62 110 ALA A O 1
ATOM 863 N N . ARG A 1 111 ? -0.690 18.929 -21.650 1.00 96.12 111 ARG A N 1
ATOM 864 C CA . ARG A 1 111 ? 0.516 18.962 -22.497 1.0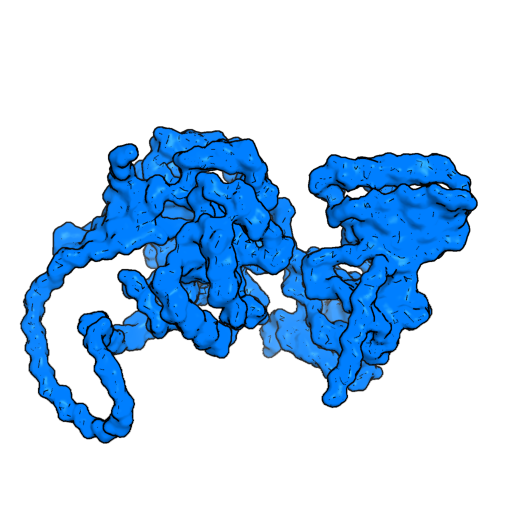0 96.12 111 ARG A CA 1
ATOM 865 C C . ARG A 1 111 ? 0.848 17.613 -23.139 1.00 96.12 111 ARG A C 1
ATOM 867 O O . ARG A 1 111 ? 1.530 17.580 -24.159 1.00 96.12 111 ARG A O 1
ATOM 874 N N . THR A 1 112 ? 0.356 16.499 -22.588 1.00 95.81 112 THR A N 1
ATOM 875 C CA . THR A 1 112 ? 0.668 15.142 -23.070 1.00 95.81 112 THR A CA 1
ATOM 876 C C . THR A 1 112 ? -0.582 14.281 -23.300 1.00 95.81 112 THR A C 1
ATOM 878 O O . THR A 1 112 ? -1.596 14.426 -22.613 1.00 95.81 112 THR A O 1
ATOM 881 N N . PRO A 1 113 ? -0.514 13.287 -24.201 1.00 93.75 113 PRO A N 1
ATOM 882 C CA . PRO A 1 113 ? -1.560 12.285 -24.363 1.00 93.75 113 PRO A CA 1
ATOM 883 C C . PRO A 1 113 ? -1.345 11.064 -23.435 1.00 93.75 113 PRO A C 1
ATOM 885 O O . PRO A 1 113 ? -1.648 9.934 -23.818 1.00 93.75 113 PRO A O 1
ATOM 888 N N . LEU A 1 114 ? -0.772 11.252 -22.239 1.00 95.38 114 LEU A N 1
ATOM 889 C CA . LEU A 1 114 ? -0.578 10.178 -21.254 1.00 95.38 114 LEU A CA 1
ATOM 890 C C . LEU A 1 114 ? -1.893 9.801 -20.554 1.00 95.38 114 LEU A C 1
ATOM 892 O O . LEU A 1 114 ? -2.692 10.664 -20.195 1.00 95.38 114 LEU A O 1
ATOM 896 N N . GLY A 1 115 ? -2.085 8.508 -20.286 1.00 94.00 115 GLY A N 1
ATOM 897 C CA . GLY A 1 115 ? -3.066 8.037 -19.307 1.00 94.00 115 GLY A CA 1
ATOM 898 C C . GLY A 1 115 ? -2.512 8.203 -17.892 1.00 94.00 115 GLY A C 1
ATOM 899 O O . GLY A 1 115 ? -1.600 7.473 -17.508 1.00 94.00 115 GLY A O 1
ATOM 900 N N . LEU A 1 116 ? -3.035 9.165 -17.129 1.00 96.06 116 LEU A N 1
ATOM 901 C CA . LEU A 1 116 ? -2.563 9.479 -15.776 1.00 96.06 116 LEU A CA 1
ATOM 902 C C . LEU A 1 116 ? -3.391 8.738 -14.723 1.00 96.06 116 LEU A C 1
ATOM 904 O O . LEU A 1 116 ? -4.605 8.915 -14.652 1.00 96.06 116 LEU A O 1
ATOM 908 N N . ASN A 1 117 ? -2.741 7.935 -13.889 1.00 94.75 117 ASN A N 1
ATOM 909 C CA . ASN A 1 117 ? -3.382 7.110 -12.865 1.00 94.75 117 ASN A CA 1
ATOM 910 C C . ASN A 1 117 ? -2.688 7.303 -11.514 1.00 94.75 117 ASN A C 1
ATOM 912 O O . ASN A 1 117 ? -1.516 7.673 -11.476 1.00 94.75 117 ASN A O 1
ATOM 916 N N . LEU A 1 118 ? -3.360 6.994 -10.406 1.00 95.38 118 LEU A N 1
ATOM 917 C CA . LEU A 1 118 ? -2.719 6.954 -9.086 1.00 95.38 118 LEU A CA 1
ATOM 918 C C . LEU A 1 118 ? -3.254 5.824 -8.205 1.00 95.38 118 LEU A C 1
ATOM 920 O O . LEU A 1 118 ? -4.413 5.435 -8.335 1.00 95.38 118 LEU A O 1
ATOM 924 N N . THR A 1 119 ? -2.423 5.337 -7.283 1.00 94.69 119 THR A N 1
ATOM 925 C CA . THR A 1 119 ? -2.868 4.601 -6.090 1.00 94.69 119 THR A CA 1
ATOM 926 C C . THR A 1 119 ? -2.776 5.500 -4.868 1.00 94.69 119 THR A C 1
ATOM 928 O O . THR A 1 119 ? -1.803 6.227 -4.715 1.00 94.69 119 THR A O 1
ATOM 931 N N . SER A 1 120 ? -3.798 5.461 -4.019 1.00 93.62 120 SER A N 1
ATOM 932 C CA . SER A 1 120 ? -3.884 6.260 -2.796 1.00 93.62 120 SER A CA 1
ATOM 933 C C . SER A 1 120 ? -4.522 5.436 -1.682 1.00 93.62 120 SER A C 1
ATOM 935 O O . SER A 1 120 ? -5.400 4.603 -1.932 1.00 93.62 120 SER A O 1
ATOM 937 N N . ASN A 1 121 ? -4.132 5.718 -0.441 1.00 87.06 121 ASN A N 1
ATOM 938 C CA . ASN A 1 121 ? -4.809 5.203 0.745 1.00 87.06 121 ASN A CA 1
ATOM 939 C C . ASN A 1 121 ? -6.204 5.822 0.958 1.00 87.06 121 ASN A C 1
ATOM 941 O O . ASN A 1 121 ? -6.966 5.353 1.800 1.00 87.06 121 ASN A O 1
ATOM 945 N N . GLY A 1 122 ? -6.550 6.873 0.205 1.00 89.81 122 GLY A N 1
ATOM 946 C CA . GLY A 1 122 ? -7.887 7.462 0.169 1.00 89.81 122 GLY A CA 1
ATOM 947 C C . GLY A 1 122 ? -8.207 8.456 1.287 1.00 89.81 122 GLY A C 1
ATOM 948 O O . GLY A 1 122 ? -9.055 9.332 1.090 1.00 89.81 122 GLY A O 1
ATOM 949 N N . VAL A 1 123 ? -7.490 8.401 2.416 1.00 85.06 123 VAL A N 1
ATOM 950 C CA . VAL A 1 123 ? -7.678 9.287 3.584 1.00 85.06 123 VAL A CA 1
ATOM 951 C C . VAL A 1 123 ? -7.635 10.758 3.161 1.00 85.06 123 VAL A C 1
ATOM 953 O O . VAL A 1 123 ? -8.459 11.564 3.591 1.00 85.06 123 VAL A O 1
ATOM 956 N N . LEU A 1 124 ? -6.717 11.095 2.252 1.00 85.12 124 LEU A N 1
ATOM 957 C CA . LEU A 1 124 ? -6.447 12.458 1.796 1.00 85.12 124 LEU A CA 1
ATOM 958 C C . LEU A 1 124 ? -7.292 12.950 0.600 1.00 85.12 124 LEU A C 1
ATOM 960 O O . LEU A 1 124 ? -7.051 14.065 0.122 1.00 85.12 124 LEU A O 1
ATOM 964 N N . LEU A 1 125 ? -8.283 12.178 0.133 1.00 89.25 125 LEU A N 1
ATOM 965 C CA . LEU A 1 125 ? -9.238 12.582 -0.915 1.00 89.25 125 LEU A CA 1
ATOM 966 C C . LEU A 1 125 ? -10.401 13.415 -0.339 1.00 89.25 125 LEU A C 1
ATOM 968 O O . LEU A 1 125 ? -11.488 12.885 -0.104 1.00 89.25 125 LEU A O 1
ATOM 972 N N . THR A 1 126 ? -10.179 14.712 -0.111 1.00 88.12 126 THR A N 1
ATOM 973 C CA . THR A 1 126 ? -11.241 15.697 0.194 1.00 88.12 126 THR A CA 1
ATOM 974 C C . THR A 1 126 ? -12.099 15.996 -1.044 1.00 88.12 126 THR A C 1
ATOM 976 O O . THR A 1 126 ? -11.654 15.745 -2.162 1.00 88.12 126 THR A O 1
ATOM 979 N N . GLU A 1 127 ? -13.303 16.565 -0.885 1.00 91.00 127 GLU A N 1
ATOM 980 C CA . GLU A 1 127 ? -14.173 16.895 -2.037 1.00 91.00 127 GLU A CA 1
ATOM 981 C C . GLU A 1 127 ? -13.511 17.897 -3.001 1.00 91.00 127 GLU A C 1
ATOM 983 O O . GLU A 1 127 ? -13.583 17.728 -4.212 1.00 91.00 127 GLU A O 1
ATOM 988 N N . GLU A 1 128 ? -12.766 18.874 -2.476 1.00 90.06 128 GLU A N 1
ATOM 989 C CA . GLU A 1 128 ? -11.919 19.787 -3.262 1.00 90.06 128 GLU A CA 1
ATOM 990 C C . GLU A 1 128 ? -10.914 19.026 -4.143 1.00 90.06 128 GLU A C 1
ATOM 992 O O . GLU A 1 128 ? -10.762 19.314 -5.329 1.00 90.06 128 GLU A O 1
ATOM 997 N N . ARG A 1 129 ? -10.240 18.017 -3.578 1.00 91.25 129 ARG A N 1
ATOM 998 C CA . ARG A 1 129 ? -9.262 17.190 -4.298 1.00 91.25 129 ARG A CA 1
ATOM 999 C C . ARG A 1 129 ? -9.941 16.230 -5.277 1.00 91.25 129 ARG A C 1
ATOM 1001 O O . ARG A 1 129 ? -9.391 15.968 -6.339 1.00 91.25 129 ARG A O 1
ATOM 1008 N N . ILE A 1 130 ? -11.141 15.749 -4.956 1.00 95.25 130 ILE A N 1
ATOM 1009 C CA . ILE A 1 130 ? -11.993 14.950 -5.848 1.00 95.25 130 ILE A CA 1
ATOM 1010 C C . ILE A 1 130 ? -12.419 15.780 -7.067 1.00 95.25 130 ILE A C 1
ATOM 1012 O O . ILE A 1 130 ? -12.242 15.320 -8.192 1.00 95.25 130 ILE A O 1
ATOM 1016 N N . GLU A 1 131 ? -12.884 17.015 -6.873 1.00 93.50 131 GLU A N 1
ATOM 1017 C CA . GLU A 1 131 ? -13.171 17.962 -7.960 1.00 93.50 131 GLU A CA 1
ATOM 1018 C C . GLU A 1 131 ? -11.908 18.255 -8.784 1.00 93.50 131 GLU A C 1
ATOM 1020 O O . GLU A 1 131 ? -11.920 18.192 -10.010 1.00 93.50 131 GLU A O 1
ATOM 1025 N N . ALA A 1 132 ? -10.780 18.510 -8.117 1.00 91.69 132 ALA A N 1
ATOM 1026 C CA . ALA A 1 132 ? -9.534 18.880 -8.778 1.00 91.69 132 ALA A CA 1
ATOM 1027 C C . ALA A 1 132 ? -8.891 17.760 -9.620 1.00 91.69 132 ALA A C 1
ATOM 1029 O O . ALA A 1 132 ? -8.134 18.071 -10.544 1.00 91.69 132 ALA A O 1
ATOM 1030 N N . LEU A 1 133 ? -9.185 16.493 -9.302 1.00 94.50 133 LEU A N 1
ATOM 1031 C CA . LEU A 1 133 ? -8.765 15.298 -10.043 1.00 94.50 133 LEU A CA 1
ATOM 1032 C C . LEU A 1 133 ? -9.784 14.871 -11.118 1.00 94.50 133 LEU A C 1
ATOM 1034 O O . LEU A 1 133 ? -9.413 14.164 -12.060 1.00 94.50 133 LEU A O 1
ATOM 1038 N N . ALA A 1 134 ? -11.055 15.267 -10.997 1.00 93.25 134 ALA A N 1
ATOM 1039 C CA . ALA A 1 134 ? -12.113 14.869 -11.920 1.00 93.25 134 ALA A CA 1
ATOM 1040 C C . ALA A 1 134 ? -11.807 15.323 -13.360 1.00 93.25 134 ALA A C 1
ATOM 1042 O O . ALA A 1 134 ? -11.419 16.460 -13.612 1.00 93.25 134 ALA A O 1
ATOM 1043 N N . GLY A 1 135 ? -11.935 14.402 -14.319 1.00 88.69 135 GLY A N 1
ATOM 1044 C CA . GLY A 1 135 ? -11.583 14.635 -15.727 1.00 88.69 135 GLY A CA 1
ATOM 1045 C C . GLY A 1 135 ? -10.078 14.683 -16.034 1.00 88.69 135 GLY A C 1
ATOM 1046 O O . GLY A 1 135 ? -9.710 14.500 -17.189 1.00 88.69 135 GLY A O 1
ATOM 1047 N N . VAL A 1 136 ? -9.207 14.861 -15.033 1.00 91.94 136 VAL A N 1
ATOM 1048 C CA . VAL A 1 136 ? -7.743 14.901 -15.208 1.00 91.94 136 VAL A CA 1
ATOM 1049 C C . VAL A 1 136 ? -7.138 13.492 -15.205 1.00 91.94 136 VAL A C 1
ATOM 1051 O O . VAL A 1 136 ? -6.260 13.190 -16.017 1.00 91.94 136 VAL A O 1
ATOM 1054 N N . VAL A 1 137 ? -7.607 12.624 -14.303 1.00 92.75 137 VAL A N 1
ATOM 1055 C CA . VAL A 1 137 ? -7.071 11.264 -14.104 1.00 92.75 137 VAL A CA 1
ATOM 1056 C C . VAL A 1 137 ? -7.943 10.185 -14.745 1.00 92.75 137 VAL A C 1
ATOM 1058 O O . VAL A 1 137 ? -9.170 10.266 -14.738 1.00 92.75 137 VAL A O 1
ATOM 1061 N N . GLY A 1 138 ? -7.294 9.152 -15.279 1.00 88.38 138 GLY A N 1
ATOM 1062 C CA . GLY A 1 138 ? -7.914 8.027 -15.974 1.00 88.38 138 GLY A CA 1
ATOM 1063 C C . GLY A 1 138 ? -8.341 6.865 -15.069 1.00 88.38 138 GLY A C 1
ATOM 1064 O O . GLY A 1 138 ? -9.260 6.128 -15.433 1.00 88.38 138 GLY A O 1
ATOM 1065 N N . GLU A 1 139 ? -7.704 6.697 -13.907 1.00 90.94 139 GLU A N 1
ATOM 1066 C CA . GLU A 1 139 ? -8.138 5.807 -12.822 1.00 90.94 139 GLU A CA 1
ATOM 1067 C C . GLU A 1 139 ? -7.515 6.228 -11.480 1.00 90.94 139 GLU A C 1
ATOM 1069 O O . GLU A 1 139 ? -6.329 6.562 -11.406 1.00 90.94 139 GLU A O 1
ATOM 1074 N N . VAL A 1 140 ? -8.311 6.177 -10.411 1.00 95.62 140 VAL A N 1
ATOM 1075 C CA . VAL A 1 140 ? -7.860 6.353 -9.023 1.00 95.62 140 VAL A CA 1
ATOM 1076 C C . VAL A 1 140 ? -8.075 5.042 -8.294 1.00 95.62 140 VAL A C 1
ATOM 1078 O O . VAL A 1 140 ? -9.204 4.574 -8.157 1.00 95.62 140 VAL A O 1
ATOM 1081 N N . ARG A 1 141 ? -6.986 4.425 -7.855 1.00 94.06 141 ARG A N 1
ATOM 1082 C CA . ARG A 1 141 ? -6.999 3.105 -7.239 1.00 94.06 141 ARG A CA 1
ATOM 1083 C C . ARG A 1 141 ? -6.927 3.248 -5.725 1.00 94.06 141 ARG A C 1
ATOM 1085 O O . ARG A 1 141 ? -5.883 3.609 -5.188 1.00 94.06 141 ARG A O 1
ATOM 1092 N N . ILE A 1 142 ? -8.041 2.987 -5.051 1.00 95.75 142 ILE A N 1
ATOM 1093 C CA . ILE A 1 142 ? -8.098 2.989 -3.589 1.00 95.75 142 ILE A CA 1
ATOM 1094 C C . ILE A 1 142 ? -7.553 1.655 -3.092 1.00 95.75 142 ILE A C 1
ATOM 1096 O O . ILE A 1 142 ? -8.006 0.592 -3.520 1.00 95.75 142 ILE A O 1
ATOM 1100 N N . SER A 1 143 ? -6.574 1.697 -2.199 1.00 88.81 143 SER A N 1
ATOM 1101 C CA . SER A 1 143 ? -6.096 0.500 -1.510 1.00 88.81 143 SER A CA 1
ATOM 1102 C C . SER A 1 143 ? -7.087 0.120 -0.407 1.00 88.81 143 SER A C 1
ATOM 1104 O O . SER A 1 143 ? -7.369 0.941 0.465 1.00 88.81 143 SER A O 1
ATOM 1106 N N . ALA A 1 144 ? -7.657 -1.083 -0.479 1.00 83.94 144 ALA A N 1
ATOM 1107 C CA . ALA A 1 144 ? -8.695 -1.566 0.426 1.00 83.94 144 ALA A CA 1
ATOM 1108 C C . ALA A 1 144 ? -8.144 -2.639 1.365 1.00 83.94 144 ALA A C 1
ATOM 1110 O O . ALA A 1 144 ? -7.749 -3.721 0.922 1.00 83.94 144 ALA A O 1
ATOM 1111 N N . TYR A 1 145 ? -8.164 -2.332 2.658 1.00 72.50 145 TYR A N 1
ATOM 1112 C CA . TYR A 1 145 ? -7.634 -3.176 3.721 1.00 72.50 145 TYR A CA 1
ATOM 1113 C C . TYR A 1 145 ? -8.640 -3.334 4.866 1.00 72.50 145 TYR A C 1
ATOM 1115 O O . TYR A 1 145 ? -9.759 -2.824 4.803 1.00 72.50 145 TYR A O 1
ATOM 1123 N N . ALA A 1 146 ? -8.280 -4.111 5.888 1.00 62.88 146 ALA A N 1
ATOM 1124 C CA . ALA A 1 146 ? -9.136 -4.321 7.058 1.00 62.88 146 ALA A CA 1
ATOM 1125 C C . ALA A 1 146 ? -9.112 -3.119 8.023 1.00 62.88 146 ALA A C 1
ATOM 1127 O O . ALA A 1 146 ? -10.078 -2.891 8.744 1.00 62.88 146 ALA A O 1
ATOM 1128 N N . ASP A 1 147 ? -8.018 -2.359 8.002 1.00 58.97 147 ASP A N 1
ATOM 1129 C CA . ASP A 1 147 ? -7.660 -1.265 8.907 1.00 58.97 147 ASP A CA 1
ATOM 1130 C C . ASP A 1 147 ? -7.991 0.138 8.362 1.00 58.97 147 ASP A C 1
ATOM 1132 O O . ASP A 1 147 ? -7.848 1.123 9.085 1.00 58.97 147 ASP A O 1
ATOM 1136 N N . ASN A 1 148 ? -8.465 0.260 7.112 1.00 68.38 148 ASN A N 1
ATOM 1137 C CA . ASN A 1 148 ? -8.834 1.548 6.520 1.00 68.38 148 ASN A CA 1
ATOM 1138 C C . ASN A 1 148 ? -10.300 1.621 6.060 1.00 68.38 148 ASN A C 1
ATOM 1140 O O . ASN A 1 148 ? -10.862 0.674 5.510 1.00 68.38 148 ASN A O 1
ATOM 1144 N N . ASP A 1 149 ? -10.931 2.792 6.220 1.00 83.56 149 ASP A N 1
ATOM 1145 C CA . ASP A 1 149 ? -12.284 3.029 5.699 1.00 83.56 149 ASP A CA 1
ATOM 1146 C C . ASP A 1 149 ? -12.260 3.365 4.197 1.00 83.56 149 ASP A C 1
ATOM 1148 O O . ASP A 1 149 ? -12.611 4.458 3.722 1.00 83.56 149 ASP A O 1
ATOM 1152 N N . TYR A 1 150 ? -11.845 2.372 3.410 1.00 87.69 150 TYR A N 1
ATOM 1153 C CA . TYR A 1 150 ? -11.978 2.421 1.962 1.00 87.69 150 TYR A CA 1
ATOM 1154 C C . TYR A 1 150 ? -13.454 2.519 1.544 1.00 87.69 150 TYR A C 1
ATOM 1156 O O . TYR A 1 150 ? -13.749 3.075 0.491 1.00 87.69 150 TYR A O 1
ATOM 1164 N N . ARG A 1 151 ? -14.406 2.049 2.363 1.00 89.44 151 ARG A N 1
ATOM 1165 C CA . ARG A 1 151 ? -15.838 2.028 2.028 1.00 89.44 151 ARG A CA 1
ATOM 1166 C C . ARG A 1 151 ? -16.446 3.431 2.019 1.00 89.44 151 ARG A C 1
ATOM 1168 O O . ARG A 1 151 ? -17.120 3.792 1.053 1.00 89.44 151 ARG A O 1
ATOM 1175 N N . ALA A 1 152 ? -16.188 4.257 3.031 1.00 87.44 152 ALA A N 1
ATOM 1176 C CA . ALA A 1 152 ? -16.536 5.678 2.997 1.00 87.44 152 ALA A CA 1
ATOM 1177 C C . ALA A 1 152 ? -15.737 6.427 1.925 1.00 87.44 152 ALA A C 1
ATOM 1179 O O . ALA A 1 152 ? -16.299 7.291 1.250 1.00 87.44 152 ALA A O 1
ATOM 1180 N N . THR A 1 153 ? -14.471 6.057 1.700 1.00 90.75 153 THR A N 1
ATOM 1181 C CA . THR A 1 153 ? -13.661 6.625 0.611 1.00 90.75 153 THR A CA 1
ATOM 1182 C C . THR A 1 153 ? -14.308 6.395 -0.758 1.00 90.75 153 THR A C 1
ATOM 1184 O O . THR A 1 153 ? -14.458 7.357 -1.507 1.00 90.75 153 THR A O 1
ATOM 1187 N N . LEU A 1 154 ? -14.760 5.174 -1.075 1.00 91.69 154 LEU A N 1
ATOM 1188 C CA . LEU A 1 154 ? -15.465 4.861 -2.326 1.00 91.69 154 LEU A CA 1
ATOM 1189 C C . LEU A 1 154 ? -16.759 5.682 -2.463 1.00 91.69 154 LEU A C 1
ATOM 1191 O O . LEU A 1 154 ? -16.975 6.333 -3.485 1.00 91.69 154 LEU A O 1
ATOM 1195 N N . ARG A 1 155 ? -17.587 5.727 -1.407 1.00 91.06 155 ARG A N 1
ATOM 1196 C CA . ARG A 1 155 ? -18.851 6.493 -1.391 1.00 91.06 155 ARG A CA 1
ATOM 1197 C C . ARG A 1 155 ? -18.638 7.997 -1.603 1.00 91.06 155 ARG A C 1
ATOM 1199 O O . ARG A 1 155 ? -19.445 8.625 -2.292 1.00 91.06 155 ARG A O 1
ATOM 1206 N N . ARG A 1 156 ? -17.572 8.560 -1.017 1.00 92.06 156 ARG A N 1
ATOM 1207 C CA . ARG A 1 156 ? -17.159 9.970 -1.136 1.00 92.06 156 ARG A CA 1
ATOM 1208 C C . ARG A 1 156 ? -16.604 10.258 -2.531 1.00 92.06 156 ARG A C 1
ATOM 1210 O O . ARG A 1 156 ? -17.132 11.093 -3.254 1.00 92.06 156 ARG A O 1
ATOM 1217 N N . ALA A 1 157 ? -15.600 9.498 -2.954 1.00 92.56 157 ALA A N 1
ATOM 1218 C CA . ALA A 1 157 ? -14.863 9.712 -4.195 1.00 92.56 157 ALA A CA 1
ATOM 1219 C C . ALA A 1 157 ? -15.571 9.199 -5.466 1.00 92.56 157 ALA A C 1
ATOM 1221 O O . ALA A 1 157 ? -14.966 9.217 -6.536 1.00 92.56 157 ALA A O 1
ATOM 1222 N N . ARG A 1 158 ? -16.846 8.782 -5.389 1.00 90.62 158 ARG A N 1
ATOM 1223 C CA . ARG A 1 158 ? -17.652 8.179 -6.479 1.00 90.62 158 ARG A CA 1
ATOM 1224 C C . ARG A 1 158 ? -17.709 8.962 -7.803 1.00 90.62 158 ARG A C 1
ATOM 1226 O O . ARG A 1 158 ? -18.168 8.435 -8.812 1.00 90.62 158 ARG A O 1
ATOM 1233 N N . ARG A 1 159 ? -17.301 10.235 -7.793 1.00 89.12 159 ARG A N 1
ATOM 1234 C CA . ARG A 1 159 ? -17.185 11.113 -8.972 1.00 89.12 159 ARG A CA 1
ATOM 1235 C C . ARG A 1 159 ? -15.954 10.785 -9.833 1.00 89.12 159 ARG A C 1
ATOM 1237 O O . ARG A 1 159 ? -15.921 11.140 -11.008 1.00 89.12 159 ARG A O 1
ATOM 1244 N N . LEU A 1 160 ? -14.954 10.117 -9.259 1.00 94.12 160 LEU A N 1
ATOM 1245 C CA . LEU A 1 160 ? -13.710 9.717 -9.915 1.00 94.12 160 LEU A CA 1
ATOM 1246 C C . LEU A 1 160 ? -13.840 8.346 -10.604 1.00 94.12 160 LEU A C 1
ATOM 1248 O O . LEU A 1 160 ? -14.708 7.542 -10.256 1.00 94.12 160 LEU A O 1
ATOM 1252 N N . PRO A 1 161 ? -12.961 8.023 -11.570 1.00 91.31 161 PRO A N 1
ATOM 1253 C CA . PRO A 1 161 ? -12.835 6.673 -12.110 1.00 91.31 161 PRO A CA 1
ATOM 1254 C C . PRO A 1 161 ? -12.178 5.736 -11.084 1.00 91.31 161 PRO A C 1
ATOM 1256 O O . PRO A 1 161 ? -10.984 5.460 -11.157 1.00 91.31 161 PRO A O 1
ATOM 1259 N N . LEU A 1 162 ? -12.950 5.266 -10.103 1.00 94.50 162 LEU A N 1
ATOM 1260 C CA . LEU A 1 162 ? -12.435 4.435 -9.014 1.00 94.50 162 LEU A CA 1
ATOM 1261 C C . LEU A 1 162 ? -12.144 2.993 -9.454 1.00 94.50 162 LEU A C 1
ATOM 1263 O O . LEU A 1 162 ? -12.987 2.338 -10.064 1.00 94.50 162 LEU A O 1
ATOM 1267 N N . GLY A 1 163 ? -10.982 2.476 -9.067 1.00 93.50 163 GLY A N 1
ATOM 1268 C CA . GLY A 1 163 ? -10.692 1.045 -8.961 1.00 93.50 163 GLY A CA 1
ATOM 1269 C C . GLY A 1 163 ? -10.232 0.712 -7.539 1.00 93.50 163 GLY A C 1
ATOM 1270 O O . GLY A 1 163 ? -9.932 1.620 -6.764 1.00 93.50 163 GLY A O 1
ATOM 1271 N N . VAL A 1 164 ? -10.155 -0.571 -7.185 1.00 95.25 164 VAL A N 1
ATOM 1272 C CA . VAL A 1 164 ? -9.699 -0.999 -5.849 1.00 95.25 164 VAL A CA 1
ATOM 1273 C C . VAL A 1 164 ? -8.560 -2.000 -5.919 1.00 95.25 164 VAL A C 1
ATOM 1275 O O . VAL A 1 164 ? -8.593 -2.915 -6.739 1.00 95.25 164 VAL A O 1
ATOM 1278 N N . ASN A 1 165 ? -7.555 -1.829 -5.062 1.00 93.75 165 ASN A N 1
ATOM 1279 C CA . ASN A 1 165 ? -6.507 -2.816 -4.812 1.00 93.75 165 ASN A CA 1
ATOM 1280 C C . ASN A 1 165 ? -6.891 -3.614 -3.568 1.00 93.75 165 ASN A C 1
ATOM 1282 O O . ASN A 1 165 ? -7.064 -3.017 -2.510 1.00 93.75 165 ASN A O 1
ATOM 1286 N N . LEU A 1 166 ? -7.015 -4.932 -3.696 1.00 93.12 166 LEU A N 1
ATOM 1287 C CA . LEU A 1 166 ? -7.323 -5.833 -2.590 1.00 93.12 166 LEU A CA 1
ATOM 1288 C C . LEU A 1 166 ? -6.186 -6.845 -2.461 1.00 93.12 166 LEU A C 1
ATOM 1290 O O . LEU A 1 166 ? -5.910 -7.586 -3.407 1.00 93.12 166 LEU A O 1
ATOM 1294 N N . LEU A 1 167 ? -5.518 -6.871 -1.308 1.00 90.56 167 LEU A N 1
ATOM 1295 C CA . LEU A 1 167 ? -4.473 -7.854 -1.035 1.00 90.56 167 LEU A CA 1
ATOM 1296 C C . LEU A 1 167 ? -5.098 -9.199 -0.647 1.00 90.56 167 LEU A C 1
ATOM 1298 O O . LEU A 1 167 ? -5.847 -9.303 0.328 1.00 90.56 167 LEU A O 1
ATOM 1302 N N . VAL A 1 168 ? -4.778 -10.239 -1.416 1.00 91.38 168 VAL A N 1
ATOM 1303 C CA . VAL A 1 168 ? -5.240 -11.600 -1.147 1.00 91.38 168 VAL A CA 1
ATOM 1304 C C . VAL A 1 168 ? -4.186 -12.338 -0.329 1.00 91.38 168 VAL A C 1
ATOM 1306 O O . VAL A 1 168 ? -3.089 -12.614 -0.812 1.00 91.38 168 VAL A O 1
ATOM 1309 N N . THR A 1 169 ? -4.554 -12.673 0.903 1.00 89.88 169 THR A N 1
ATOM 1310 C CA . THR A 1 169 ? -3.750 -13.399 1.894 1.00 89.88 169 THR A CA 1
ATOM 1311 C C . THR A 1 169 ? -4.503 -14.672 2.307 1.00 89.88 169 THR A C 1
ATOM 1313 O O . THR A 1 169 ? -5.702 -14.791 2.012 1.00 89.88 169 THR A O 1
ATOM 1316 N N . PRO A 1 170 ? -3.883 -15.629 3.022 1.00 89.38 170 PRO A N 1
ATOM 1317 C CA . PRO A 1 170 ? -4.605 -16.789 3.554 1.00 89.38 170 PRO A CA 1
ATOM 1318 C C . PRO A 1 170 ? -5.813 -16.405 4.428 1.00 89.38 170 PRO A C 1
ATOM 1320 O O . PRO A 1 170 ? -6.843 -17.080 4.395 1.00 89.38 170 PRO A O 1
ATOM 1323 N N . ALA A 1 171 ? -5.730 -15.273 5.137 1.00 84.50 171 ALA A N 1
ATOM 1324 C CA . ALA A 1 171 ? -6.811 -14.744 5.965 1.00 84.50 171 ALA A CA 1
ATOM 1325 C C . ALA A 1 171 ? -7.977 -14.128 5.161 1.00 84.50 171 ALA A C 1
ATOM 1327 O O . ALA A 1 171 ? -9.112 -14.169 5.636 1.00 84.50 171 ALA A O 1
ATOM 1328 N N . SER A 1 172 ? -7.750 -13.584 3.954 1.00 85.88 172 SER A N 1
ATOM 1329 C CA . SER A 1 172 ? -8.807 -12.942 3.143 1.00 85.88 172 SER A CA 1
ATOM 1330 C C . SER A 1 172 ? -9.374 -13.820 2.018 1.00 85.88 172 SER A C 1
ATOM 1332 O O . SER A 1 172 ? -10.547 -13.679 1.667 1.00 85.88 172 SER A O 1
ATOM 1334 N N . VAL A 1 173 ? -8.607 -14.781 1.485 1.00 88.94 173 VAL A N 1
ATOM 1335 C CA . VAL A 1 173 ? -8.974 -15.556 0.277 1.00 88.94 173 VAL A CA 1
ATOM 1336 C C . VAL A 1 173 ? -10.311 -16.311 0.371 1.00 88.94 173 VAL A C 1
ATOM 1338 O O . VAL A 1 173 ? -10.940 -16.579 -0.650 1.00 88.94 173 VAL A O 1
ATOM 1341 N N . HIS A 1 174 ? -10.786 -16.630 1.579 1.00 82.50 174 HIS A N 1
ATOM 1342 C CA . HIS A 1 174 ? -12.061 -17.326 1.791 1.00 82.50 174 HIS A CA 1
ATOM 1343 C C . HIS A 1 174 ? -13.306 -16.417 1.721 1.00 82.50 174 HIS A C 1
ATOM 1345 O O . HIS A 1 174 ? -14.406 -16.934 1.543 1.00 82.50 174 HIS A O 1
ATOM 1351 N N . ARG A 1 175 ? -13.153 -15.087 1.835 1.00 86.62 175 ARG A N 1
ATOM 1352 C CA . ARG A 1 175 ? -14.249 -14.096 1.723 1.00 86.62 175 ARG A CA 1
ATOM 1353 C C . ARG A 1 175 ? -14.277 -13.359 0.386 1.00 86.62 175 ARG A C 1
ATOM 1355 O O . ARG A 1 175 ? -15.203 -12.597 0.125 1.00 86.62 175 ARG A O 1
ATOM 1362 N N . LEU A 1 176 ? -13.286 -13.620 -0.463 1.00 88.06 176 LEU A N 1
ATOM 1363 C CA . LEU A 1 176 ? -12.960 -12.880 -1.679 1.00 88.06 176 LEU A CA 1
ATOM 1364 C C . LEU A 1 176 ? -14.162 -12.556 -2.591 1.00 88.06 176 LEU A C 1
ATOM 1366 O O . LEU A 1 176 ? -14.239 -11.454 -3.121 1.00 88.06 176 LEU A O 1
ATOM 1370 N N . GLU A 1 177 ? -15.111 -13.481 -2.752 1.00 88.31 177 GLU A N 1
ATOM 1371 C CA . GLU A 1 177 ? -16.322 -13.271 -3.567 1.00 88.31 177 GLU A CA 1
ATOM 1372 C C . GLU A 1 177 ? -17.299 -12.253 -2.953 1.00 88.31 177 GLU A C 1
ATOM 1374 O O . GLU A 1 177 ? -17.929 -11.490 -3.682 1.00 88.31 177 GLU A O 1
ATOM 1379 N N . VAL A 1 178 ? -17.387 -12.196 -1.621 1.00 82.38 178 VAL A N 1
ATOM 1380 C CA . VAL A 1 178 ? -18.208 -11.221 -0.884 1.00 82.38 178 VAL A CA 1
ATOM 1381 C C . VAL A 1 178 ? -17.526 -9.855 -0.869 1.00 82.38 178 VAL A C 1
ATOM 1383 O O . VAL A 1 178 ? -18.168 -8.853 -1.178 1.00 82.38 178 VAL A O 1
ATOM 1386 N N . ASP A 1 179 ? -16.222 -9.817 -0.574 1.00 87.56 179 ASP A N 1
ATOM 1387 C CA . ASP A 1 179 ? -15.446 -8.572 -0.539 1.00 87.56 179 ASP A CA 1
ATOM 1388 C C . ASP A 1 179 ? -15.434 -7.887 -1.924 1.00 87.56 179 ASP A C 1
ATOM 1390 O O . ASP A 1 179 ? -15.678 -6.685 -2.021 1.00 87.56 179 ASP A O 1
ATOM 1394 N N . VAL A 1 180 ? -15.255 -8.643 -3.018 1.00 88.62 180 VAL A N 1
ATOM 1395 C CA . VAL A 1 180 ? -15.364 -8.114 -4.393 1.00 88.62 180 VAL A CA 1
ATOM 1396 C C . VAL A 1 180 ? -16.775 -7.604 -4.701 1.00 88.62 180 VAL A C 1
ATOM 1398 O O . VAL A 1 180 ? -16.909 -6.526 -5.283 1.00 88.62 180 VAL A O 1
ATOM 1401 N N . ALA A 1 181 ? -17.827 -8.339 -4.326 1.00 83.56 181 ALA A N 1
ATOM 1402 C CA . ALA A 1 181 ? -19.205 -7.927 -4.599 1.00 83.56 181 ALA A CA 1
ATOM 1403 C C . ALA A 1 181 ? -19.571 -6.610 -3.888 1.00 83.56 181 ALA A C 1
ATOM 1405 O O . ALA A 1 181 ? -20.153 -5.723 -4.514 1.00 83.56 181 ALA A O 1
ATOM 1406 N N . ASP A 1 182 ? -19.178 -6.451 -2.621 1.00 88.62 182 ASP A N 1
ATOM 1407 C CA . ASP A 1 182 ? -19.360 -5.214 -1.850 1.00 88.62 182 ASP A CA 1
ATOM 1408 C C . ASP A 1 182 ? -18.558 -4.043 -2.447 1.00 88.62 182 ASP A C 1
ATOM 1410 O O . ASP A 1 182 ? -19.114 -2.975 -2.702 1.00 88.62 182 ASP A O 1
ATOM 1414 N N . ILE A 1 183 ? -17.281 -4.253 -2.787 1.00 93.00 183 ILE A N 1
ATOM 1415 C CA . ILE A 1 183 ? -16.439 -3.240 -3.447 1.00 93.00 183 ILE A CA 1
ATOM 1416 C C . ILE A 1 183 ? -17.079 -2.719 -4.749 1.00 93.00 183 ILE A C 1
ATOM 1418 O O . ILE A 1 183 ? -17.082 -1.509 -5.000 1.00 93.00 183 ILE A O 1
ATOM 1422 N N . LEU A 1 184 ? -17.633 -3.609 -5.579 1.00 89.50 184 LEU A N 1
ATOM 1423 C CA . LEU A 1 184 ? -18.302 -3.229 -6.828 1.00 89.50 184 LEU A CA 1
ATOM 1424 C C . LEU A 1 184 ? -19.654 -2.540 -6.567 1.00 89.50 184 LEU A C 1
ATOM 1426 O O . LEU A 1 184 ? -19.960 -1.540 -7.218 1.00 89.50 184 LEU A O 1
ATOM 1430 N N . ALA A 1 185 ? -20.432 -3.000 -5.581 1.00 86.94 185 ALA A N 1
ATOM 1431 C CA . ALA A 1 185 ? -21.683 -2.357 -5.163 1.00 86.94 185 ALA A CA 1
ATOM 1432 C C . ALA A 1 185 ? -21.470 -0.934 -4.604 1.00 86.94 185 ALA A C 1
ATOM 1434 O O . ALA A 1 185 ? -22.333 -0.069 -4.756 1.00 86.94 185 ALA A O 1
ATOM 1435 N N . LEU A 1 186 ? -20.298 -0.660 -4.022 1.00 89.81 186 LEU A N 1
ATOM 1436 C CA . LEU A 1 186 ? -19.864 0.670 -3.578 1.00 89.81 186 LEU A CA 1
ATOM 1437 C C . LEU A 1 186 ? -19.395 1.592 -4.724 1.00 89.81 186 LEU A C 1
ATOM 1439 O O . LEU A 1 186 ? -19.025 2.739 -4.468 1.00 89.81 186 LEU A O 1
ATOM 1443 N N . GLY A 1 187 ? -19.442 1.131 -5.979 1.00 86.94 187 GLY A N 1
ATOM 1444 C CA . GLY A 1 187 ? -19.188 1.938 -7.177 1.00 86.94 187 GLY A CA 1
ATOM 1445 C C . GLY A 1 187 ? -17.768 1.852 -7.746 1.00 86.94 187 GLY A C 1
ATOM 1446 O O . GLY A 1 187 ? -17.427 2.632 -8.639 1.00 86.94 187 GLY A O 1
ATOM 1447 N N . ALA A 1 188 ? -16.930 0.922 -7.275 1.00 92.19 188 ALA A N 1
ATOM 1448 C CA . ALA A 1 188 ? -15.644 0.658 -7.916 1.00 92.19 188 ALA A CA 1
ATOM 1449 C C . ALA A 1 188 ? -15.847 0.043 -9.314 1.00 92.19 188 ALA A C 1
ATOM 1451 O O . ALA A 1 188 ? -16.634 -0.881 -9.497 1.00 92.19 188 ALA A O 1
ATOM 1452 N N . ARG A 1 189 ? -15.098 0.519 -10.316 1.00 90.44 189 ARG A N 1
ATOM 1453 C CA . ARG A 1 189 ? -15.176 0.024 -11.704 1.00 90.44 189 ARG A CA 1
ATOM 1454 C C . ARG A 1 189 ? -14.474 -1.316 -11.912 1.00 90.44 189 ARG A C 1
ATOM 1456 O O . ARG A 1 189 ? -14.725 -1.973 -12.915 1.00 90.44 189 ARG A O 1
ATOM 1463 N N . ASN A 1 190 ? -13.527 -1.666 -11.041 1.00 89.56 190 ASN A N 1
ATOM 1464 C CA . ASN A 1 190 ? -12.766 -2.915 -11.080 1.00 89.56 190 ASN A CA 1
ATOM 1465 C C . ASN A 1 190 ? -12.044 -3.181 -9.753 1.00 89.56 190 ASN A C 1
ATOM 1467 O O . ASN A 1 190 ? -11.709 -2.238 -9.029 1.00 89.56 190 ASN A O 1
ATOM 1471 N N . VAL A 1 191 ? -11.730 -4.452 -9.489 1.00 91.88 191 VAL A N 1
ATOM 1472 C CA . VAL A 1 191 ? -10.903 -4.879 -8.346 1.00 91.88 191 VAL A CA 1
ATOM 1473 C C . VAL A 1 191 ? -9.650 -5.588 -8.855 1.00 91.88 191 VAL A C 1
ATOM 1475 O O . VAL A 1 191 ? -9.749 -6.520 -9.649 1.00 91.88 191 VAL A O 1
ATOM 1478 N N . LEU A 1 192 ? -8.473 -5.147 -8.412 1.00 90.12 192 LEU A N 1
ATOM 1479 C CA . LEU A 1 192 ? -7.191 -5.811 -8.645 1.00 90.12 192 LEU A CA 1
ATOM 1480 C C . LEU A 1 192 ? -6.859 -6.677 -7.438 1.00 90.12 192 LEU A C 1
ATOM 1482 O O . LEU A 1 192 ? -6.681 -6.157 -6.336 1.00 90.12 192 LEU A O 1
ATOM 1486 N N . LEU A 1 193 ? -6.744 -7.978 -7.673 1.00 93.81 193 LEU A N 1
ATOM 1487 C CA . LEU A 1 193 ? -6.341 -8.945 -6.665 1.00 93.81 193 LEU A CA 1
ATOM 1488 C C . LEU A 1 193 ? -4.814 -8.999 -6.611 1.00 93.81 193 LEU A C 1
ATOM 1490 O O . LEU A 1 193 ? -4.174 -9.615 -7.469 1.00 93.81 193 LEU A O 1
ATOM 1494 N N . LEU A 1 194 ? -4.239 -8.317 -5.622 1.00 90.25 194 LEU A N 1
ATOM 1495 C CA . LEU A 1 194 ? -2.804 -8.302 -5.361 1.00 90.25 194 LEU A CA 1
ATOM 1496 C C . LEU A 1 194 ? -2.376 -9.574 -4.632 1.00 90.25 194 LEU A C 1
ATOM 1498 O O . LEU A 1 194 ? -3.084 -10.063 -3.754 1.00 90.25 194 LEU A O 1
ATOM 1502 N N . GLY A 1 195 ? -1.199 -10.084 -4.985 1.00 89.50 195 GLY A N 1
ATOM 1503 C CA . GLY A 1 195 ? -0.488 -11.058 -4.155 1.00 89.50 195 GLY A CA 1
ATOM 1504 C C . GLY A 1 195 ? 0.570 -10.365 -3.315 1.00 89.50 195 GLY A C 1
ATOM 1505 O O . GLY A 1 195 ? 1.144 -9.372 -3.766 1.00 89.50 195 GLY A O 1
ATOM 1506 N N . TYR A 1 196 ? 0.860 -10.898 -2.135 1.00 87.19 196 TYR A N 1
ATOM 1507 C CA . TYR A 1 196 ? 1.939 -10.386 -1.299 1.00 87.19 196 TYR A CA 1
ATOM 1508 C C . TYR A 1 196 ? 3.319 -10.552 -1.973 1.00 87.19 196 TYR A C 1
ATOM 1510 O O . TYR A 1 196 ? 3.528 -11.463 -2.779 1.00 87.19 196 TYR A O 1
ATOM 1518 N N . LYS A 1 197 ? 4.240 -9.626 -1.679 1.00 84.00 197 LYS A N 1
ATOM 1519 C CA . LYS A 1 197 ? 5.685 -9.726 -1.944 1.00 84.00 197 LYS A CA 1
ATOM 1520 C C . LYS A 1 197 ? 6.422 -9.004 -0.822 1.00 84.00 197 LYS A C 1
ATOM 1522 O O . LYS A 1 197 ? 6.176 -7.821 -0.589 1.00 84.00 197 LYS A O 1
ATOM 1527 N N . GLY A 1 198 ? 7.316 -9.726 -0.169 1.00 73.81 198 GLY A N 1
ATOM 1528 C CA . GLY A 1 198 ? 7.966 -9.355 1.084 1.00 73.81 198 GLY A CA 1
ATOM 1529 C C . GLY A 1 198 ? 8.331 -10.624 1.857 1.00 73.81 198 GLY A C 1
ATOM 1530 O O . GLY A 1 198 ? 7.988 -11.722 1.404 1.00 73.81 198 GLY A O 1
ATOM 1531 N N . ALA A 1 199 ? 9.057 -10.475 2.964 1.00 74.88 199 ALA A N 1
ATOM 1532 C CA . ALA A 1 199 ? 9.657 -11.592 3.694 1.00 74.88 199 ALA A CA 1
ATOM 1533 C C . ALA A 1 199 ? 8.623 -12.544 4.325 1.00 74.88 199 ALA A C 1
ATOM 1535 O O . ALA A 1 199 ? 8.809 -13.756 4.263 1.00 74.88 199 ALA A O 1
ATOM 1536 N N . ASP A 1 200 ? 7.520 -12.010 4.858 1.00 75.12 200 ASP A N 1
ATOM 1537 C CA . ASP A 1 200 ? 6.557 -12.754 5.682 1.00 75.12 200 ASP A CA 1
ATOM 1538 C C . ASP A 1 200 ? 5.950 -13.984 4.962 1.00 75.12 200 ASP A C 1
ATOM 1540 O O . ASP A 1 200 ? 5.175 -13.824 4.007 1.00 75.12 200 ASP A O 1
ATOM 1544 N N . PRO A 1 201 ? 6.237 -15.220 5.422 1.00 74.25 201 PRO A N 1
ATOM 1545 C CA . PRO A 1 201 ? 5.706 -16.445 4.825 1.00 74.25 201 PRO A CA 1
ATOM 1546 C C . PRO A 1 201 ? 4.183 -16.572 4.984 1.00 74.25 201 PRO A C 1
ATOM 1548 O O . PRO A 1 201 ? 3.528 -17.204 4.152 1.00 74.25 201 PRO A O 1
ATOM 1551 N N . THR A 1 202 ? 3.599 -15.974 6.027 1.00 81.56 202 THR A N 1
ATOM 1552 C CA . THR A 1 202 ? 2.191 -16.144 6.420 1.00 81.56 202 THR A CA 1
ATOM 1553 C C . THR A 1 202 ? 1.219 -15.390 5.511 1.00 81.56 202 THR A C 1
ATOM 1555 O O . THR A 1 202 ? 0.050 -15.768 5.398 1.00 81.56 202 THR A O 1
ATOM 1558 N N . LEU A 1 203 ? 1.698 -14.360 4.805 1.00 81.88 203 LEU A N 1
ATOM 1559 C CA . LEU A 1 203 ? 0.915 -13.587 3.838 1.00 81.88 203 LEU A CA 1
ATOM 1560 C C . LEU A 1 203 ? 0.922 -14.202 2.425 1.00 81.88 203 LEU A C 1
ATOM 1562 O O . LEU A 1 203 ? 0.081 -13.834 1.597 1.00 81.88 203 LEU A O 1
ATOM 1566 N N . HIS A 1 204 ? 1.810 -15.164 2.138 1.00 84.00 204 HIS A N 1
ATOM 1567 C CA . HIS A 1 204 ? 1.837 -15.890 0.862 1.00 84.00 204 HIS A CA 1
ATOM 1568 C C . HIS A 1 204 ? 0.762 -16.991 0.807 1.00 84.00 204 HIS A C 1
ATOM 1570 O O . HIS A 1 204 ? 0.494 -17.698 1.777 1.00 84.00 204 HIS A O 1
ATOM 1576 N N . LEU A 1 205 ? 0.134 -17.183 -0.360 1.00 85.88 205 LEU A N 1
ATOM 1577 C CA . LEU A 1 205 ? -0.859 -18.249 -0.536 1.00 85.88 205 LEU A CA 1
ATOM 1578 C C . LEU A 1 205 ? -0.189 -19.614 -0.741 1.00 85.88 205 LEU A C 1
ATOM 1580 O O . LEU A 1 205 ? 0.300 -19.922 -1.827 1.00 85.88 205 LEU A O 1
ATOM 1584 N N . GLY A 1 206 ? -0.275 -20.478 0.272 1.00 85.81 206 GLY A N 1
ATOM 1585 C CA . GLY A 1 206 ? -0.030 -21.914 0.116 1.00 85.81 206 GLY A CA 1
ATOM 1586 C C . GLY A 1 206 ? -1.028 -22.590 -0.842 1.00 85.81 206 GLY A C 1
ATOM 1587 O O . GLY A 1 206 ? -2.042 -22.010 -1.240 1.00 85.81 206 GLY A O 1
ATOM 1588 N N . ALA A 1 207 ? -0.773 -23.855 -1.192 1.00 87.19 207 ALA A N 1
ATOM 1589 C CA . ALA A 1 207 ? -1.491 -24.566 -2.260 1.00 87.19 207 ALA A CA 1
ATOM 1590 C C . ALA A 1 207 ? -3.030 -24.591 -2.119 1.00 87.19 207 ALA A C 1
ATOM 1592 O O . ALA A 1 207 ? -3.733 -24.539 -3.127 1.00 87.19 207 ALA A O 1
ATOM 1593 N N . ASP A 1 208 ? -3.582 -24.638 -0.899 1.00 84.12 208 ASP A N 1
ATOM 1594 C CA . ASP A 1 208 ? -5.040 -24.556 -0.710 1.00 84.12 208 ASP A CA 1
ATOM 1595 C C . ASP A 1 208 ? -5.593 -23.139 -0.928 1.00 84.12 208 ASP A C 1
ATOM 1597 O O . ASP A 1 208 ? -6.657 -22.974 -1.525 1.00 84.12 208 ASP A O 1
ATOM 1601 N N . GLY A 1 209 ? -4.837 -22.111 -0.535 1.00 88.62 209 GLY A N 1
ATOM 1602 C CA . GLY A 1 209 ? -5.146 -20.715 -0.839 1.00 88.62 209 GLY A CA 1
ATOM 1603 C C . GLY A 1 209 ? -5.158 -20.451 -2.346 1.00 88.62 209 GLY A C 1
ATOM 1604 O O . GLY A 1 209 ? -6.100 -19.844 -2.850 1.00 88.62 209 GLY A O 1
ATOM 1605 N N . LEU A 1 210 ? -4.184 -20.992 -3.087 1.00 90.56 210 LEU A N 1
ATOM 1606 C CA . LEU A 1 210 ? -4.148 -20.911 -4.553 1.00 90.56 210 LEU A CA 1
ATOM 1607 C C . LEU A 1 210 ? -5.330 -21.643 -5.211 1.00 90.56 210 LEU A C 1
ATOM 1609 O O . LEU A 1 210 ? -5.937 -21.103 -6.139 1.00 90.56 210 LEU A O 1
ATOM 1613 N N . ARG A 1 211 ? -5.738 -22.819 -4.706 1.00 86.62 211 ARG A N 1
ATOM 1614 C CA . ARG A 1 211 ? -6.966 -23.502 -5.167 1.00 86.62 211 ARG A CA 1
ATOM 1615 C C . ARG A 1 211 ? -8.222 -22.663 -4.916 1.00 86.62 211 ARG A C 1
ATOM 1617 O O . ARG A 1 211 ? -9.063 -22.553 -5.809 1.00 86.62 211 ARG A O 1
ATOM 1624 N N . ARG A 1 212 ? -8.349 -22.044 -3.735 1.00 89.12 212 ARG A N 1
ATOM 1625 C CA . ARG A 1 212 ? -9.479 -21.158 -3.393 1.00 89.12 212 ARG A CA 1
ATOM 1626 C C . ARG A 1 212 ? -9.515 -19.922 -4.286 1.00 89.12 212 ARG A C 1
ATOM 1628 O O . ARG A 1 212 ? -10.563 -19.647 -4.864 1.00 89.12 212 ARG A O 1
ATOM 1635 N N . LEU A 1 213 ? -8.377 -19.248 -4.471 1.00 92.62 213 LEU A N 1
ATOM 1636 C CA . LEU A 1 213 ? -8.235 -18.105 -5.376 1.00 92.62 213 LEU A CA 1
ATOM 1637 C C . LEU A 1 213 ? -8.618 -18.486 -6.814 1.00 92.62 213 LEU A C 1
ATOM 1639 O O . LEU A 1 213 ? -9.442 -17.808 -7.421 1.00 92.62 213 LEU A O 1
ATOM 1643 N N . THR A 1 214 ? -8.109 -19.612 -7.326 1.00 90.25 214 THR A N 1
ATOM 1644 C CA . THR A 1 214 ? -8.464 -20.149 -8.654 1.00 90.25 214 THR A CA 1
ATOM 1645 C C . THR A 1 214 ? -9.975 -20.353 -8.795 1.00 90.25 214 THR A C 1
ATOM 1647 O O . THR A 1 214 ? -10.579 -19.902 -9.768 1.00 90.25 214 THR A O 1
ATOM 1650 N N . ALA A 1 215 ? -10.610 -21.012 -7.822 1.00 86.06 215 ALA A N 1
ATOM 1651 C CA . ALA A 1 215 ? -12.041 -21.307 -7.863 1.00 86.06 215 ALA A CA 1
ATOM 1652 C C . ALA A 1 215 ? -12.911 -20.038 -7.770 1.00 86.06 215 ALA A C 1
ATOM 1654 O O . ALA A 1 215 ? -13.887 -19.911 -8.511 1.00 86.06 215 ALA A O 1
ATOM 1655 N N . ALA A 1 216 ? -12.537 -19.094 -6.903 1.00 90.00 216 ALA A N 1
ATOM 1656 C CA . ALA A 1 216 ? -13.219 -17.815 -6.728 1.00 90.00 216 ALA A CA 1
ATOM 1657 C C . ALA A 1 216 ? -13.103 -16.931 -7.983 1.00 90.00 216 ALA A C 1
ATOM 1659 O O . ALA A 1 216 ? -14.110 -16.444 -8.494 1.00 90.00 216 ALA A O 1
ATOM 1660 N N . VAL A 1 217 ? -11.898 -16.798 -8.551 1.00 89.81 217 VAL A N 1
ATOM 1661 C CA . VAL A 1 217 ? -11.662 -16.068 -9.810 1.00 89.81 217 VAL A CA 1
ATOM 1662 C C . VAL A 1 217 ? -12.450 -16.685 -10.966 1.00 89.81 217 VAL A C 1
ATOM 1664 O O . VAL A 1 217 ? -13.056 -15.950 -11.741 1.00 89.81 217 VAL A O 1
ATOM 1667 N N . ARG A 1 218 ? -12.525 -18.021 -11.063 1.00 88.25 218 ARG A N 1
ATOM 1668 C CA . ARG A 1 218 ? -13.329 -18.700 -12.097 1.00 88.25 218 ARG A CA 1
ATOM 1669 C C . ARG A 1 218 ? -14.834 -18.457 -11.941 1.00 88.25 218 ARG A C 1
ATOM 1671 O O . ARG A 1 218 ? -15.505 -18.285 -12.955 1.00 88.25 218 ARG A O 1
ATOM 1678 N N . ARG A 1 219 ? -15.372 -18.392 -10.715 1.00 86.25 219 ARG A N 1
ATOM 1679 C CA . ARG A 1 219 ? -16.780 -18.000 -10.474 1.00 86.25 219 ARG A CA 1
ATOM 1680 C C . ARG A 1 219 ? -17.033 -16.531 -10.830 1.00 86.25 219 ARG A C 1
ATOM 1682 O O . ARG A 1 219 ? -18.028 -16.214 -11.480 1.00 86.25 219 ARG A O 1
ATOM 1689 N N . MET A 1 220 ? -16.100 -15.650 -10.480 1.00 91.75 220 MET A N 1
ATOM 1690 C CA . MET A 1 220 ? -16.167 -14.207 -10.732 1.00 91.75 220 MET A CA 1
ATOM 1691 C C . MET A 1 220 ? -15.681 -13.766 -12.122 1.00 91.75 220 MET A C 1
ATOM 1693 O O . MET A 1 220 ? -15.579 -12.569 -12.364 1.00 91.75 220 MET A O 1
ATOM 1697 N N . ALA A 1 221 ? -15.405 -14.677 -13.061 1.00 83.88 221 ALA A N 1
ATOM 1698 C CA . ALA A 1 221 ? -14.811 -14.343 -14.366 1.00 83.88 221 ALA A CA 1
ATOM 1699 C C . ALA A 1 221 ? -15.680 -13.429 -15.268 1.00 83.88 221 ALA A C 1
ATOM 1701 O O . ALA A 1 221 ? -15.225 -12.974 -16.314 1.00 83.88 221 ALA A O 1
ATOM 1702 N N . HIS A 1 222 ? -16.927 -13.166 -14.868 1.00 83.38 222 HIS A N 1
ATOM 1703 C CA . HIS A 1 222 ? -17.864 -12.237 -15.505 1.00 83.38 222 HIS A CA 1
ATOM 1704 C C . HIS A 1 222 ? -17.861 -10.825 -14.876 1.00 83.38 222 HIS A C 1
ATOM 1706 O O . HIS A 1 222 ? -18.505 -9.918 -15.401 1.00 83.38 222 HIS A O 1
ATOM 1712 N N . LEU A 1 223 ? -17.169 -10.635 -13.748 1.00 86.88 223 LEU A N 1
ATOM 1713 C CA . LEU A 1 223 ? -16.993 -9.355 -13.059 1.00 86.88 223 LEU A CA 1
ATOM 1714 C C . LEU A 1 223 ? -15.729 -8.638 -13.573 1.00 86.88 223 LEU A C 1
ATOM 1716 O O . LEU A 1 223 ? -14.819 -9.296 -14.083 1.00 86.88 223 LEU A O 1
ATOM 1720 N N . PRO A 1 224 ? -15.610 -7.304 -13.414 1.00 83.69 224 PRO A N 1
ATOM 1721 C CA . PRO A 1 224 ? -14.420 -6.549 -13.809 1.00 83.69 224 PRO A CA 1
ATOM 1722 C C . PRO A 1 224 ? -13.252 -6.767 -12.827 1.00 83.69 224 PRO A C 1
ATOM 1724 O O . PRO A 1 224 ? -12.812 -5.860 -12.117 1.00 83.69 224 PRO A O 1
ATOM 1727 N N . LEU A 1 225 ? -12.741 -7.995 -12.774 1.00 85.50 225 LEU A N 1
ATOM 1728 C CA . LEU A 1 225 ? -11.538 -8.349 -12.030 1.00 85.50 225 LEU A CA 1
ATOM 1729 C C . LEU A 1 225 ? -10.269 -8.068 -12.838 1.00 85.50 225 LEU A C 1
ATOM 1731 O O . LEU A 1 225 ? -10.222 -8.197 -14.061 1.00 85.50 225 LEU A O 1
ATOM 1735 N N . ARG A 1 226 ? -9.202 -7.737 -12.116 1.00 85.00 226 ARG A N 1
ATOM 1736 C CA . ARG A 1 226 ? -7.818 -7.759 -12.587 1.00 85.00 226 ARG A CA 1
ATOM 1737 C C . ARG A 1 226 ? -7.000 -8.626 -11.633 1.00 85.00 226 ARG A C 1
ATOM 1739 O O . ARG A 1 226 ? -7.290 -8.689 -10.440 1.00 85.00 226 ARG A O 1
ATOM 1746 N N . LEU A 1 227 ? -5.955 -9.260 -12.149 1.00 84.75 227 LEU A N 1
ATOM 1747 C CA . LEU A 1 227 ? -5.012 -10.050 -11.362 1.00 84.75 227 LEU A CA 1
ATOM 1748 C C . LEU A 1 227 ? -3.634 -9.394 -11.407 1.00 84.75 227 LEU A C 1
ATOM 1750 O O . LEU A 1 227 ? -3.220 -8.881 -12.447 1.00 84.75 227 LEU A O 1
ATOM 1754 N N . ASP A 1 228 ? -2.924 -9.429 -10.285 1.00 86.38 228 ASP A N 1
ATOM 1755 C CA . ASP A 1 228 ? -1.484 -9.187 -10.247 1.00 86.38 228 ASP A CA 1
ATOM 1756 C C . ASP A 1 228 ? -0.759 -10.163 -11.185 1.00 86.38 228 ASP A C 1
ATOM 1758 O O . ASP A 1 228 ? -1.046 -11.362 -11.200 1.00 86.38 228 ASP A O 1
ATOM 1762 N N . ILE A 1 229 ? 0.194 -9.653 -11.967 1.00 82.75 229 ILE A N 1
ATOM 1763 C CA . ILE A 1 229 ? 0.947 -10.447 -12.942 1.00 82.75 229 ILE A CA 1
ATOM 1764 C C . ILE A 1 229 ? 1.700 -11.621 -12.300 1.00 82.75 229 ILE A C 1
ATOM 1766 O O . ILE A 1 229 ? 1.916 -12.640 -12.952 1.00 82.75 229 ILE A O 1
ATOM 1770 N N . CYS A 1 230 ? 2.048 -11.531 -11.015 1.00 85.06 230 CYS A N 1
ATOM 1771 C CA . CYS A 1 230 ? 2.732 -12.609 -10.311 1.00 85.06 230 CYS A CA 1
ATOM 1772 C C . CYS A 1 230 ? 1.826 -13.830 -10.069 1.00 85.06 230 CYS A C 1
ATOM 1774 O O . CYS A 1 230 ? 2.343 -14.925 -9.855 1.00 85.06 230 CYS A O 1
ATOM 1776 N N . TRP A 1 231 ? 0.498 -13.684 -10.162 1.00 88.38 231 TRP A N 1
ATOM 1777 C CA . TRP A 1 231 ? -0.426 -14.820 -10.140 1.00 88.38 231 TRP A CA 1
ATOM 1778 C C . TRP A 1 231 ? -0.425 -15.632 -11.439 1.00 88.38 231 TRP A C 1
ATOM 1780 O O . TRP A 1 231 ? -0.832 -16.790 -11.411 1.00 88.38 231 TRP A O 1
ATOM 1790 N N . TYR A 1 232 ? 0.018 -15.067 -12.569 1.00 83.31 232 TYR A N 1
ATOM 1791 C CA . TYR A 1 232 ? -0.084 -15.706 -13.888 1.00 83.31 232 TYR A CA 1
ATOM 1792 C C . TYR A 1 232 ? 0.476 -17.149 -13.927 1.00 83.31 232 TYR A C 1
ATOM 1794 O O . TYR A 1 232 ? -0.284 -18.046 -14.289 1.00 83.31 232 TYR A O 1
ATOM 1802 N N . PRO A 1 233 ? 1.727 -17.434 -13.497 1.00 84.62 233 PRO A N 1
ATOM 1803 C CA . PRO A 1 233 ? 2.270 -18.797 -13.505 1.00 84.62 233 PRO A CA 1
ATOM 1804 C C . PRO A 1 233 ? 1.776 -19.673 -12.334 1.00 84.62 233 PRO A C 1
ATOM 1806 O O . PRO A 1 233 ? 2.157 -20.835 -12.246 1.00 84.62 233 PRO A O 1
ATOM 1809 N N . LEU A 1 234 ? 0.962 -19.131 -11.417 1.00 87.38 234 LEU A N 1
ATOM 1810 C CA . LEU A 1 234 ? 0.389 -19.863 -10.276 1.00 87.38 234 LEU A CA 1
ATOM 1811 C C . LEU A 1 234 ? -1.086 -20.243 -10.489 1.00 87.38 234 LEU A C 1
ATOM 1813 O O . LEU A 1 234 ? -1.583 -21.151 -9.827 1.00 87.38 234 LEU A O 1
ATOM 1817 N N . LEU A 1 235 ? -1.787 -19.551 -11.393 1.00 85.69 235 LEU A N 1
ATOM 1818 C CA . LEU A 1 235 ? -3.205 -19.746 -11.709 1.00 85.69 235 LEU A CA 1
ATOM 1819 C C . LEU A 1 235 ? -3.359 -20.214 -13.169 1.00 85.69 235 LEU A C 1
ATOM 1821 O O . LEU A 1 235 ? -3.952 -19.527 -14.004 1.00 85.69 235 LEU A O 1
ATOM 1825 N N . THR A 1 236 ? -2.807 -21.394 -13.469 1.00 75.31 236 THR A N 1
ATOM 1826 C CA . THR A 1 236 ? -2.830 -22.048 -14.797 1.00 75.31 236 THR A CA 1
ATOM 1827 C C . THR A 1 236 ? -4.239 -22.247 -15.352 1.00 75.31 236 THR A C 1
ATOM 1829 O O . THR A 1 236 ? -4.466 -22.156 -16.553 1.00 75.31 236 THR A O 1
ATOM 1832 N N . ASP A 1 237 ? -5.193 -22.491 -14.457 1.00 76.44 237 ASP A N 1
ATOM 1833 C CA . ASP A 1 237 ? -6.573 -22.879 -14.758 1.00 76.44 237 ASP A CA 1
ATOM 1834 C C . ASP A 1 237 ? -7.521 -21.677 -14.945 1.00 76.44 237 ASP A C 1
ATOM 1836 O O . ASP A 1 237 ? -8.740 -21.843 -15.066 1.00 76.44 237 ASP A O 1
ATOM 1840 N N . VAL A 1 238 ? -6.979 -20.456 -14.919 1.00 78.56 238 VAL A N 1
ATOM 1841 C CA . VAL A 1 238 ? -7.699 -19.208 -15.191 1.00 78.56 238 VAL A CA 1
ATOM 1842 C C . VAL A 1 238 ? -7.473 -18.816 -16.651 1.00 78.56 238 VAL A C 1
ATOM 1844 O O . VAL A 1 238 ? -6.353 -18.855 -17.148 1.00 78.56 238 VAL A O 1
ATOM 1847 N N . ALA A 1 239 ? -8.536 -18.415 -17.350 1.00 75.25 239 ALA A N 1
ATOM 1848 C CA . ALA A 1 239 ? -8.425 -17.946 -18.727 1.00 75.25 239 ALA A CA 1
ATOM 1849 C C . ALA A 1 239 ? -7.718 -16.579 -18.781 1.00 75.25 239 ALA A C 1
ATOM 1851 O O . ALA A 1 239 ? -8.230 -15.586 -18.261 1.00 75.25 239 ALA A O 1
ATOM 1852 N N . HIS A 1 240 ? -6.558 -16.523 -19.438 1.00 69.12 240 HIS A N 1
ATOM 1853 C CA . HIS A 1 240 ? -5.787 -15.294 -19.636 1.00 69.12 240 HIS A CA 1
ATOM 1854 C C . HIS A 1 240 ? -6.066 -14.692 -21.018 1.00 69.12 240 HIS A C 1
ATOM 1856 O O . HIS A 1 240 ? -6.145 -15.410 -22.010 1.00 69.12 240 HIS A O 1
ATOM 1862 N N . LEU A 1 241 ? -6.171 -13.360 -21.106 1.00 64.19 241 LEU A N 1
ATOM 1863 C CA . LEU A 1 241 ? -6.389 -12.656 -22.383 1.00 64.19 241 LEU A CA 1
ATOM 1864 C C . LEU A 1 241 ? -5.195 -12.791 -23.350 1.00 64.19 241 LEU A C 1
ATOM 1866 O O . LEU A 1 241 ? -5.365 -12.709 -24.566 1.00 64.19 241 LEU A O 1
ATOM 1870 N N . PHE A 1 242 ? -3.995 -12.986 -22.800 1.00 68.94 242 PHE A N 1
ATOM 1871 C CA . PHE A 1 242 ? -2.748 -13.158 -23.536 1.00 68.94 242 PHE A CA 1
ATOM 1872 C C . PHE A 1 242 ? -1.895 -14.234 -22.878 1.00 68.94 242 PHE A C 1
ATOM 1874 O O . PHE A 1 242 ? -1.689 -14.195 -21.664 1.00 68.94 242 PHE A O 1
ATOM 1881 N N . GLU A 1 243 ? -1.318 -15.113 -23.691 1.00 72.75 243 GLU A N 1
ATOM 1882 C CA . GLU A 1 243 ? -0.184 -15.934 -23.277 1.00 72.75 243 GLU A CA 1
ATOM 1883 C C . GLU A 1 243 ? 1.024 -15.046 -22.945 1.00 72.75 243 GLU A C 1
ATOM 1885 O O . GLU A 1 243 ? 1.326 -14.074 -23.649 1.00 72.75 243 GLU A O 1
ATOM 1890 N N . ARG A 1 244 ? 1.728 -15.386 -21.864 1.00 74.12 244 ARG A N 1
ATOM 1891 C CA . ARG A 1 244 ? 2.928 -14.692 -21.391 1.00 74.12 244 ARG A CA 1
ATOM 1892 C C . ARG A 1 244 ? 4.027 -15.680 -21.025 1.00 74.12 244 ARG A C 1
ATOM 1894 O O . ARG A 1 244 ? 3.819 -16.575 -20.214 1.00 74.12 244 ARG A O 1
ATOM 1901 N N . ALA A 1 245 ? 5.219 -15.430 -21.559 1.00 79.44 245 ALA A N 1
ATOM 1902 C CA . ALA A 1 245 ? 6.466 -16.089 -21.163 1.00 79.44 245 ALA A CA 1
ATOM 1903 C C . ALA A 1 245 ? 7.295 -15.251 -20.163 1.00 79.44 245 ALA A C 1
ATOM 1905 O O . ALA A 1 245 ? 8.420 -15.620 -19.842 1.00 79.44 245 ALA A O 1
ATOM 1906 N N . ASP A 1 246 ? 6.770 -14.107 -19.701 1.00 85.06 246 ASP A N 1
ATOM 1907 C CA . ASP A 1 246 ? 7.431 -13.209 -18.748 1.00 85.06 246 ASP A CA 1
ATOM 1908 C C . ASP A 1 246 ? 6.431 -12.242 -18.071 1.00 85.06 246 ASP A C 1
ATOM 1910 O O . ASP A 1 246 ? 5.359 -11.947 -18.615 1.00 85.06 246 ASP A O 1
ATOM 1914 N N . CYS A 1 247 ? 6.801 -11.691 -16.909 1.00 80.50 247 CYS A N 1
ATOM 1915 C CA . CYS A 1 247 ? 5.999 -10.699 -16.187 1.00 80.50 247 CYS A CA 1
ATOM 1916 C C . CYS A 1 247 ? 6.075 -9.271 -16.769 1.00 80.50 247 CYS A C 1
ATOM 1918 O O . CYS A 1 247 ? 5.233 -8.437 -16.443 1.00 80.50 247 CYS A O 1
ATOM 1920 N N . GLY A 1 248 ? 7.053 -8.964 -17.628 1.00 85.81 248 GLY A N 1
ATOM 1921 C CA . GLY A 1 248 ? 7.190 -7.659 -18.280 1.00 85.81 248 GLY A CA 1
ATOM 1922 C C . GLY A 1 248 ? 7.927 -6.581 -17.477 1.00 85.81 248 GLY A C 1
ATOM 1923 O O . GLY A 1 248 ? 8.116 -5.478 -17.991 1.00 85.81 248 GLY A O 1
ATOM 1924 N N . ALA A 1 249 ? 8.379 -6.872 -16.256 1.00 87.69 249 ALA A N 1
ATOM 1925 C CA . ALA A 1 249 ? 9.181 -5.949 -15.450 1.00 87.69 249 ALA A CA 1
ATOM 1926 C C . ALA A 1 249 ? 10.501 -5.596 -16.169 1.00 87.69 249 ALA A C 1
ATOM 1928 O O . ALA A 1 249 ? 11.258 -6.494 -16.546 1.00 87.69 249 ALA A O 1
ATOM 1929 N N . GLY A 1 250 ? 10.794 -4.313 -16.379 1.00 92.25 250 GLY A N 1
ATOM 1930 C CA . GLY A 1 250 ? 11.958 -3.877 -17.162 1.00 92.25 250 GLY A CA 1
ATOM 1931 C C . GLY A 1 250 ? 11.739 -3.782 -18.679 1.00 92.25 250 GLY A C 1
ATOM 1932 O O . GLY A 1 250 ? 12.683 -3.461 -19.389 1.00 92.25 250 GLY A O 1
ATOM 1933 N N . ASP A 1 251 ? 10.536 -4.058 -19.198 1.00 90.69 251 ASP A N 1
ATOM 1934 C CA . ASP A 1 251 ? 10.247 -4.067 -20.647 1.00 90.69 251 ASP A CA 1
ATOM 1935 C C . ASP A 1 251 ? 8.856 -3.496 -20.976 1.00 90.69 251 ASP A C 1
ATOM 1937 O O . ASP A 1 251 ? 8.721 -2.538 -21.739 1.00 90.69 251 ASP A O 1
ATOM 1941 N N . GLU A 1 252 ? 7.804 -4.041 -20.363 1.00 86.69 252 GLU A N 1
ATOM 1942 C CA . GLU A 1 252 ? 6.451 -3.484 -20.455 1.00 86.69 252 GLU A CA 1
ATOM 1943 C C . GLU A 1 252 ? 6.281 -2.269 -19.545 1.00 86.69 252 GLU A C 1
ATOM 1945 O O . GLU A 1 252 ? 5.531 -1.353 -19.878 1.00 86.69 252 GLU A O 1
ATOM 1950 N N . PHE A 1 253 ? 6.988 -2.238 -18.418 1.00 91.12 253 PHE A N 1
ATOM 1951 C CA . PHE A 1 253 ? 6.974 -1.125 -17.481 1.00 91.12 253 PHE A CA 1
ATOM 1952 C C . PHE A 1 253 ? 8.316 -0.969 -16.763 1.00 91.12 253 PHE A C 1
ATOM 1954 O O . PHE A 1 253 ? 9.108 -1.908 -16.680 1.00 91.12 253 PHE A O 1
ATOM 1961 N N . LEU A 1 254 ? 8.529 0.230 -16.226 1.00 94.94 254 LEU A N 1
ATOM 1962 C CA . LEU A 1 254 ? 9.588 0.552 -15.273 1.00 94.94 254 LEU A CA 1
ATOM 1963 C C . LEU A 1 254 ? 8.985 1.248 -14.057 1.00 94.94 254 LEU A C 1
ATOM 1965 O O . LEU A 1 254 ? 7.934 1.888 -14.158 1.00 94.94 254 LEU A O 1
ATOM 1969 N N . VAL A 1 255 ? 9.684 1.157 -12.931 1.00 95.06 255 VAL A N 1
ATOM 1970 C CA . VAL A 1 255 ? 9.454 1.992 -11.753 1.00 95.06 255 VAL A CA 1
ATOM 1971 C C . VAL A 1 255 ? 10.529 3.071 -11.681 1.00 95.06 255 VAL A C 1
ATOM 1973 O O . VAL A 1 255 ? 11.697 2.799 -11.947 1.00 95.06 255 VAL A O 1
ATOM 1976 N N . ILE A 1 256 ? 10.125 4.283 -11.309 1.00 97.06 256 ILE A N 1
ATOM 1977 C CA . ILE A 1 256 ? 11.003 5.376 -10.890 1.00 97.06 256 ILE A CA 1
ATOM 1978 C C . ILE A 1 256 ? 10.729 5.628 -9.408 1.00 97.06 256 ILE A C 1
ATOM 1980 O O . ILE A 1 256 ? 9.574 5.801 -9.011 1.00 97.06 256 ILE A O 1
ATOM 1984 N N . THR A 1 257 ? 11.776 5.610 -8.594 1.00 93.94 257 THR A N 1
ATOM 1985 C CA . THR A 1 257 ? 11.706 5.709 -7.131 1.00 93.94 257 THR A CA 1
ATOM 1986 C C . THR A 1 257 ? 11.894 7.150 -6.626 1.00 93.94 257 THR A C 1
ATOM 1988 O O . THR A 1 257 ? 12.405 7.999 -7.368 1.00 93.94 257 THR A O 1
ATOM 1991 N N . PRO A 1 258 ? 11.510 7.453 -5.365 1.00 88.50 258 PRO A N 1
ATOM 1992 C CA . PRO A 1 258 ? 11.622 8.798 -4.789 1.00 88.50 258 PRO A CA 1
ATOM 1993 C C . PRO A 1 258 ? 13.033 9.400 -4.853 1.00 88.50 258 PRO A C 1
ATOM 1995 O O . PRO A 1 258 ? 13.183 10.608 -5.034 1.00 88.50 258 PRO A O 1
ATOM 1998 N N . ASP A 1 259 ? 14.057 8.554 -4.762 1.00 89.44 259 ASP A N 1
ATOM 1999 C CA . ASP A 1 259 ? 15.491 8.863 -4.771 1.00 89.44 259 ASP A CA 1
ATOM 2000 C C . ASP A 1 259 ? 16.086 9.047 -6.187 1.00 89.44 259 ASP A C 1
ATOM 2002 O O . ASP A 1 259 ? 17.300 9.170 -6.328 1.00 89.44 259 ASP A O 1
ATOM 2006 N N . ARG A 1 260 ? 15.246 9.125 -7.236 1.00 93.00 260 ARG A N 1
ATOM 2007 C CA . ARG A 1 260 ? 15.642 9.213 -8.663 1.00 93.00 260 ARG A CA 1
ATOM 2008 C C . ARG A 1 260 ? 16.450 8.009 -9.161 1.00 93.00 260 ARG A C 1
ATOM 2010 O O . ARG A 1 260 ? 17.382 8.158 -9.952 1.00 93.00 260 ARG A O 1
ATOM 2017 N N . ALA A 1 261 ? 16.062 6.805 -8.755 1.00 95.81 261 ALA A N 1
ATOM 2018 C CA . ALA A 1 261 ? 16.530 5.579 -9.388 1.00 95.81 261 ALA A CA 1
ATOM 2019 C C . ALA A 1 261 ? 15.440 4.913 -10.241 1.00 95.81 261 ALA A C 1
ATOM 2021 O O . ALA A 1 261 ? 14.248 5.197 -10.120 1.00 95.81 261 ALA A O 1
ATOM 2022 N N . VAL A 1 262 ? 15.872 4.032 -11.139 1.00 97.75 262 VAL A N 1
ATOM 2023 C CA . VAL A 1 262 ? 15.024 3.150 -11.942 1.00 97.75 262 VAL A CA 1
ATOM 2024 C C . VAL A 1 262 ? 15.067 1.743 -11.352 1.00 97.75 262 VAL A C 1
ATOM 2026 O O . VAL A 1 262 ? 16.142 1.246 -11.016 1.00 97.75 262 VAL A O 1
ATOM 2029 N N . GLN A 1 263 ? 13.911 1.083 -11.283 1.00 95.62 263 GLN A N 1
ATOM 2030 C CA . GLN A 1 263 ? 13.770 -0.336 -10.948 1.00 95.62 263 GLN A CA 1
ATOM 2031 C C . GLN A 1 263 ? 12.964 -1.069 -12.045 1.00 95.62 263 GLN A C 1
ATOM 2033 O O . GLN A 1 263 ? 12.021 -0.496 -12.602 1.00 95.62 263 GLN A O 1
ATOM 2038 N N . PRO A 1 264 ? 13.240 -2.358 -12.328 1.00 93.19 264 PRO A N 1
ATOM 2039 C CA . PRO A 1 264 ? 12.414 -3.187 -13.219 1.00 93.19 264 PRO A CA 1
ATOM 2040 C C . PRO A 1 264 ? 10.949 -3.313 -12.769 1.00 93.19 264 PRO A C 1
ATOM 2042 O O . PRO A 1 264 ? 10.037 -3.328 -13.593 1.00 93.19 264 PRO A O 1
ATOM 2045 N N . CYS A 1 265 ? 10.726 -3.412 -11.458 1.00 89.94 265 CYS A N 1
ATOM 2046 C CA . CYS A 1 265 ? 9.421 -3.383 -10.800 1.00 89.94 265 CYS A CA 1
ATOM 2047 C C . CYS A 1 265 ? 9.582 -2.918 -9.350 1.00 89.94 265 CYS A C 1
ATOM 2049 O O . CYS A 1 265 ? 10.690 -2.914 -8.822 1.00 89.94 265 CYS A O 1
ATOM 2051 N N . SER A 1 266 ? 8.477 -2.602 -8.682 1.00 87.12 266 SER A N 1
ATOM 2052 C CA . SER A 1 266 ? 8.484 -1.909 -7.387 1.00 87.12 266 SER A CA 1
ATOM 2053 C C . SER A 1 266 ? 9.140 -2.711 -6.259 1.00 87.12 266 SER A C 1
ATOM 2055 O O . SER A 1 266 ? 9.686 -2.142 -5.325 1.00 87.12 266 SER A O 1
ATOM 2057 N N . PHE A 1 267 ? 9.121 -4.038 -6.384 1.00 86.50 267 PHE A N 1
ATOM 2058 C CA . PHE A 1 267 ? 9.683 -4.994 -5.430 1.00 86.50 267 PHE A CA 1
ATOM 2059 C C . PHE A 1 267 ? 11.131 -5.414 -5.767 1.00 86.50 267 PHE A C 1
ATOM 2061 O O . PHE A 1 267 ? 11.619 -6.412 -5.247 1.00 86.50 267 PHE A O 1
ATOM 2068 N N . HIS A 1 268 ? 11.805 -4.732 -6.701 1.00 91.06 268 HIS A N 1
ATOM 2069 C CA . HIS A 1 268 ? 13.124 -5.136 -7.197 1.00 91.06 268 HIS A CA 1
ATOM 2070 C C . HIS A 1 268 ? 14.267 -4.480 -6.404 1.00 91.06 268 HIS A C 1
ATOM 2072 O O . HIS A 1 268 ? 14.268 -3.269 -6.206 1.00 91.06 268 HIS A O 1
ATOM 2078 N N . HIS A 1 269 ? 15.273 -5.261 -6.002 1.00 88.44 269 HIS A N 1
ATOM 2079 C CA . HIS A 1 269 ? 16.429 -4.766 -5.241 1.00 88.44 269 HIS A CA 1
ATOM 2080 C C . HIS A 1 269 ? 17.327 -3.830 -6.072 1.00 88.44 269 HIS A C 1
ATOM 2082 O O . HIS A 1 269 ? 17.773 -2.801 -5.578 1.00 88.44 269 HIS A O 1
ATOM 2088 N N . GLU A 1 270 ? 17.573 -4.158 -7.347 1.00 92.00 270 GLU A N 1
ATOM 2089 C CA . GLU A 1 270 ? 18.383 -3.322 -8.244 1.00 92.00 270 GLU A CA 1
ATOM 2090 C C . GLU A 1 270 ? 17.726 -1.950 -8.464 1.00 92.00 270 GLU A C 1
ATOM 2092 O O . GLU A 1 270 ? 16.668 -1.862 -9.093 1.00 92.00 270 GLU A O 1
ATOM 2097 N N . ARG A 1 271 ? 18.388 -0.900 -7.961 1.00 90.06 271 ARG A N 1
ATOM 2098 C CA . ARG A 1 271 ? 18.118 0.519 -8.224 1.00 90.06 271 ARG A CA 1
ATOM 2099 C C . ARG A 1 271 ? 19.257 1.095 -9.060 1.00 90.06 271 ARG A C 1
ATOM 2101 O O . ARG A 1 271 ? 20.415 0.976 -8.671 1.00 90.06 271 ARG A O 1
ATOM 2108 N N . ILE A 1 272 ? 18.934 1.750 -10.173 1.00 97.44 272 ILE A N 1
ATOM 2109 C CA . ILE A 1 272 ? 19.920 2.414 -11.039 1.00 97.44 272 ILE A CA 1
ATOM 2110 C C . ILE A 1 272 ? 19.631 3.926 -11.052 1.00 97.44 272 ILE A C 1
ATOM 2112 O O . ILE A 1 272 ? 18.623 4.325 -11.640 1.00 97.44 272 ILE A O 1
ATOM 2116 N N . PRO A 1 273 ? 20.447 4.772 -10.391 1.00 96.94 273 PRO A N 1
ATOM 2117 C CA . PRO A 1 273 ? 20.266 6.227 -10.379 1.00 96.94 273 PRO A CA 1
ATOM 2118 C C . PRO A 1 273 ? 20.306 6.852 -11.778 1.00 96.94 273 PRO A C 1
ATOM 2120 O O . PRO A 1 273 ? 21.063 6.398 -12.636 1.00 96.94 273 PRO A O 1
ATOM 2123 N N . PHE A 1 274 ? 19.534 7.920 -11.994 1.00 97.69 274 PHE A N 1
ATOM 2124 C CA . PHE A 1 274 ? 19.570 8.709 -13.228 1.00 97.69 274 PHE A CA 1
ATOM 2125 C C . PHE A 1 274 ? 19.275 10.197 -12.982 1.00 97.69 274 PHE A C 1
ATOM 2127 O O . PHE A 1 274 ? 18.521 10.576 -12.083 1.00 97.69 274 PHE A O 1
ATOM 2134 N N . ALA A 1 275 ? 19.859 11.048 -13.820 1.00 94.62 275 ALA A N 1
ATOM 2135 C CA . ALA A 1 275 ? 19.665 12.491 -13.856 1.00 94.62 275 ALA A CA 1
ATOM 2136 C C . ALA A 1 275 ? 18.965 12.962 -15.142 1.00 94.62 275 ALA A C 1
ATOM 2138 O O . ALA A 1 275 ? 18.261 13.971 -15.096 1.00 94.62 275 ALA A O 1
ATOM 2139 N N . THR A 1 276 ? 19.121 12.256 -16.271 1.00 97.31 276 THR A N 1
ATOM 2140 C CA . THR A 1 276 ? 18.566 12.680 -17.574 1.00 97.31 276 THR A CA 1
ATOM 2141 C C . THR A 1 276 ? 17.641 11.651 -18.229 1.00 97.31 276 THR A C 1
ATOM 2143 O O . THR A 1 276 ? 17.707 10.446 -17.981 1.00 97.31 276 THR A O 1
ATOM 2146 N N . PHE A 1 277 ? 16.787 12.117 -19.146 1.00 98.19 277 PHE A N 1
ATOM 2147 C CA . PHE A 1 277 ? 15.940 11.234 -19.952 1.00 98.19 277 PHE A CA 1
ATOM 2148 C C . PHE A 1 277 ? 16.747 10.286 -20.866 1.00 98.19 277 PHE A C 1
ATOM 2150 O O . PHE A 1 277 ? 16.311 9.167 -21.140 1.00 98.19 277 PHE A O 1
ATOM 2157 N N . ALA A 1 278 ? 17.942 10.697 -21.306 1.00 98.19 278 ALA A N 1
ATOM 2158 C CA . ALA A 1 278 ? 18.835 9.848 -22.094 1.00 98.19 278 ALA A CA 1
ATOM 2159 C C . ALA A 1 278 ? 19.341 8.641 -21.281 1.00 98.19 278 ALA A C 1
ATOM 2161 O O . ALA A 1 278 ? 19.365 7.523 -21.794 1.00 98.19 278 ALA A O 1
ATOM 2162 N N . GLU A 1 279 ? 19.661 8.841 -19.999 1.00 98.44 279 GLU A N 1
ATOM 2163 C CA . GLU A 1 279 ? 20.013 7.752 -19.080 1.00 98.44 279 GLU A CA 1
ATOM 2164 C C . GLU A 1 279 ? 18.822 6.824 -18.822 1.00 98.44 279 GLU A C 1
ATOM 2166 O O . GLU A 1 279 ? 18.977 5.612 -18.936 1.00 98.44 279 GLU A O 1
ATOM 2171 N N . LEU A 1 280 ? 17.614 7.357 -18.578 1.00 98.31 280 LEU A N 1
ATOM 2172 C CA . LEU A 1 280 ? 16.401 6.536 -18.422 1.00 98.31 280 LEU A CA 1
ATOM 2173 C C . LEU A 1 280 ? 16.175 5.610 -19.634 1.00 98.31 280 LEU A C 1
ATOM 2175 O O . LEU A 1 280 ? 15.797 4.447 -19.468 1.00 98.31 280 LEU A O 1
ATOM 2179 N N . ARG A 1 281 ? 16.443 6.099 -20.851 1.00 98.19 281 ARG A N 1
ATOM 2180 C CA . ARG A 1 281 ? 16.394 5.288 -22.075 1.00 98.19 281 ARG A CA 1
ATOM 2181 C C . ARG A 1 281 ? 17.477 4.208 -22.124 1.00 98.19 281 ARG A C 1
ATOM 2183 O O . ARG A 1 281 ? 17.155 3.060 -22.419 1.00 98.19 281 ARG A O 1
ATOM 2190 N N . ALA A 1 282 ? 18.727 4.540 -21.805 1.00 98.12 282 ALA A N 1
ATOM 2191 C CA . ALA A 1 282 ? 19.820 3.564 -21.775 1.00 98.12 282 ALA A CA 1
ATOM 2192 C C . ALA A 1 282 ? 19.578 2.459 -20.725 1.00 98.12 282 ALA A C 1
ATOM 2194 O O . ALA A 1 282 ? 19.770 1.275 -21.005 1.00 98.12 282 ALA A O 1
ATOM 2195 N N . ILE A 1 283 ? 19.075 2.834 -19.545 1.00 98.38 283 ILE A N 1
ATOM 2196 C CA . ILE A 1 283 ? 18.693 1.906 -18.475 1.00 98.38 283 ILE A CA 1
ATOM 2197 C C . ILE A 1 283 ? 17.541 1.001 -18.928 1.00 98.38 283 ILE A C 1
ATOM 2199 O O . ILE A 1 283 ? 17.596 -0.209 -18.718 1.00 98.38 283 ILE A O 1
ATOM 2203 N N . TYR A 1 284 ? 16.520 1.545 -19.596 1.00 97.88 284 TYR A N 1
ATOM 2204 C CA . TYR A 1 284 ? 15.449 0.738 -20.185 1.00 97.88 284 TYR A CA 1
ATOM 2205 C C . TYR A 1 284 ? 15.981 -0.291 -21.188 1.00 97.88 284 TYR A C 1
ATOM 2207 O O . TYR A 1 284 ? 15.622 -1.464 -21.108 1.00 97.88 284 TYR A O 1
ATOM 2215 N N . GLU A 1 285 ? 16.848 0.122 -22.114 1.00 96.94 285 GLU A N 1
ATOM 2216 C CA . GLU A 1 285 ? 17.423 -0.764 -23.131 1.00 96.94 285 GLU A CA 1
ATOM 2217 C C . GLU A 1 285 ? 18.253 -1.893 -22.471 1.00 96.94 285 GLU A C 1
ATOM 2219 O O . GLU A 1 285 ? 18.118 -3.062 -22.845 1.00 96.94 285 GLU A O 1
ATOM 2224 N N . GLN A 1 286 ? 19.001 -1.585 -21.403 1.00 97.12 286 GLN A N 1
ATOM 2225 C CA . GLN A 1 286 ? 19.737 -2.564 -20.591 1.00 97.12 286 GLN A CA 1
ATOM 2226 C C . GLN A 1 286 ? 18.811 -3.531 -19.821 1.00 97.12 286 GLN A C 1
ATOM 2228 O O . GLN A 1 286 ? 19.021 -4.749 -19.845 1.00 97.12 286 GLN A O 1
ATOM 2233 N N . LEU A 1 287 ? 17.788 -3.017 -19.130 1.00 96.06 287 LEU A N 1
ATOM 2234 C CA . LEU A 1 287 ? 16.853 -3.820 -18.332 1.00 96.06 287 LEU A CA 1
ATOM 2235 C C . LEU A 1 287 ? 15.953 -4.697 -19.210 1.00 96.06 287 LEU A C 1
ATOM 2237 O O . LEU A 1 287 ? 15.677 -5.840 -18.842 1.00 96.06 287 LEU A O 1
ATOM 2241 N N . ARG A 1 288 ? 15.570 -4.217 -20.396 1.00 94.25 288 ARG A N 1
ATOM 2242 C CA . ARG A 1 288 ? 14.805 -4.980 -21.388 1.00 94.25 288 ARG A CA 1
ATOM 2243 C C . ARG A 1 288 ? 15.597 -6.148 -21.969 1.00 94.25 288 ARG A C 1
ATOM 2245 O O . ARG A 1 288 ? 15.005 -7.186 -22.256 1.00 94.25 288 ARG A O 1
ATOM 2252 N N . ALA A 1 289 ? 16.913 -5.997 -22.118 1.00 94.00 289 ALA A N 1
ATOM 2253 C CA . ALA A 1 289 ? 17.798 -7.083 -22.530 1.00 94.00 289 ALA A CA 1
ATOM 2254 C C . ALA A 1 289 ? 18.037 -8.104 -21.401 1.00 94.00 289 ALA A C 1
ATOM 2256 O O . ALA A 1 289 ? 18.037 -9.306 -21.653 1.00 94.00 289 ALA A O 1
ATOM 2257 N N . ARG A 1 290 ? 18.222 -7.639 -20.155 1.00 94.06 290 ARG A N 1
ATOM 2258 C CA . ARG A 1 290 ? 18.557 -8.496 -18.999 1.00 94.06 290 ARG A CA 1
ATOM 2259 C C . ARG A 1 290 ? 17.362 -9.191 -18.342 1.00 94.06 290 ARG A C 1
ATOM 2261 O O . ARG A 1 290 ? 17.542 -10.281 -17.811 1.00 94.06 290 ARG A O 1
ATOM 2268 N N . ARG A 1 291 ? 16.183 -8.555 -18.319 1.00 89.12 291 ARG A N 1
ATOM 2269 C CA . ARG A 1 291 ? 14.948 -9.023 -17.647 1.00 89.12 291 ARG A CA 1
ATOM 2270 C C . ARG A 1 291 ? 15.192 -9.669 -16.259 1.00 89.12 291 ARG A C 1
ATOM 2272 O O . ARG A 1 291 ? 14.736 -10.788 -16.019 1.00 89.12 291 ARG A O 1
ATOM 2279 N N . PRO A 1 292 ? 15.895 -8.990 -15.330 1.00 90.56 292 PRO A N 1
ATOM 2280 C CA . PRO A 1 292 ? 16.289 -9.577 -14.049 1.00 90.56 292 PRO A CA 1
ATOM 2281 C C . PRO A 1 292 ? 15.078 -9.943 -13.169 1.00 90.56 292 PRO A C 1
ATOM 2283 O O . PRO A 1 292 ? 14.027 -9.297 -13.219 1.00 90.56 292 PRO A O 1
ATOM 2286 N N . ALA A 1 293 ? 15.215 -10.996 -12.362 1.00 89.50 293 ALA A N 1
ATOM 2287 C CA . ALA A 1 293 ? 14.215 -11.378 -11.365 1.00 89.50 293 ALA A CA 1
ATOM 2288 C C . ALA A 1 293 ? 14.466 -10.636 -10.044 1.00 89.50 293 ALA A C 1
ATOM 2290 O O . ALA A 1 293 ? 15.604 -10.539 -9.586 1.00 89.50 293 ALA A O 1
ATOM 2291 N N . ALA A 1 294 ? 13.398 -10.159 -9.401 1.00 86.56 294 ALA A N 1
ATOM 2292 C CA . ALA A 1 294 ? 13.507 -9.567 -8.074 1.00 86.56 294 ALA A CA 1
ATOM 2293 C C . ALA A 1 294 ? 13.794 -10.654 -7.027 1.00 86.56 294 ALA A C 1
ATOM 2295 O O . ALA A 1 294 ? 12.985 -11.567 -6.859 1.00 86.56 294 ALA A O 1
ATOM 2296 N N . SER A 1 295 ? 14.912 -10.525 -6.311 1.00 88.31 295 SER A N 1
ATOM 2297 C CA . SER A 1 295 ? 15.249 -11.299 -5.106 1.00 88.31 295 SER A CA 1
ATOM 2298 C C . SER A 1 295 ? 14.326 -10.939 -3.932 1.00 88.31 295 SER A C 1
ATOM 2300 O O . SER A 1 295 ? 14.724 -10.230 -3.016 1.00 88.31 295 SER A O 1
ATOM 2302 N N . VAL A 1 296 ? 13.066 -11.368 -4.005 1.00 80.50 296 VAL A N 1
ATOM 2303 C CA . VAL A 1 296 ? 12.032 -11.152 -2.983 1.00 80.50 296 VAL A CA 1
ATOM 2304 C C . VAL A 1 296 ? 11.029 -12.307 -3.033 1.00 80.50 296 VAL A C 1
ATOM 2306 O O . VAL A 1 296 ? 10.647 -12.757 -4.120 1.00 80.50 296 VAL A O 1
ATOM 2309 N N . ALA A 1 297 ? 10.581 -12.796 -1.876 1.00 80.50 297 ALA A N 1
ATOM 2310 C CA . ALA A 1 297 ? 9.542 -13.820 -1.833 1.00 80.50 297 ALA A CA 1
ATOM 2311 C C . ALA A 1 297 ? 8.234 -13.290 -2.457 1.00 80.50 297 ALA A C 1
ATOM 2313 O O . ALA A 1 297 ? 7.891 -12.112 -2.339 1.00 80.50 297 ALA A O 1
ATOM 2314 N N . GLY A 1 298 ? 7.530 -14.151 -3.197 1.00 81.62 298 GLY A N 1
ATOM 2315 C CA . GLY A 1 298 ? 6.378 -13.780 -4.031 1.00 81.62 298 GLY A CA 1
ATOM 2316 C C . GLY A 1 298 ? 6.723 -13.237 -5.430 1.00 81.62 298 GLY A C 1
ATOM 2317 O O . GLY A 1 298 ? 5.815 -13.017 -6.237 1.00 81.62 298 GLY A O 1
ATOM 2318 N N . CYS A 1 299 ? 8.005 -13.062 -5.778 1.00 86.19 299 CYS A N 1
ATOM 2319 C CA . CYS A 1 299 ? 8.415 -12.847 -7.168 1.00 86.19 299 CYS A CA 1
ATOM 2320 C C . CYS A 1 299 ? 8.350 -14.163 -7.957 1.00 86.19 299 CYS A C 1
ATOM 2322 O O . CYS A 1 299 ? 9.155 -15.069 -7.755 1.00 86.19 299 CYS A O 1
ATOM 2324 N N . THR A 1 300 ? 7.419 -14.269 -8.905 1.00 88.12 300 THR A N 1
ATOM 2325 C CA . THR A 1 300 ? 7.206 -15.504 -9.683 1.00 88.12 300 THR A CA 1
ATOM 2326 C C . THR A 1 300 ? 7.855 -15.487 -11.070 1.00 88.12 300 THR A C 1
ATOM 2328 O O . THR A 1 300 ? 7.569 -16.362 -11.885 1.00 88.12 300 THR A O 1
ATOM 2331 N N . ARG A 1 301 ? 8.762 -14.536 -11.362 1.00 88.44 301 ARG A N 1
ATOM 2332 C CA . ARG A 1 301 ? 9.376 -14.375 -12.700 1.00 88.44 301 ARG A CA 1
ATOM 2333 C C . ARG A 1 301 ? 10.015 -15.670 -13.222 1.00 88.44 301 ARG A C 1
ATOM 2335 O O . ARG A 1 301 ? 9.822 -16.017 -14.382 1.00 88.44 301 ARG A O 1
ATOM 2342 N N . ALA A 1 302 ? 10.691 -16.426 -12.354 1.00 85.62 302 ALA A N 1
ATOM 2343 C CA . ALA A 1 302 ? 11.289 -17.717 -12.703 1.00 85.62 302 ALA A CA 1
ATOM 2344 C C . ALA A 1 302 ? 10.255 -18.785 -13.129 1.00 85.62 302 ALA A C 1
ATOM 2346 O O . ALA A 1 302 ? 10.542 -19.604 -13.999 1.00 85.62 302 ALA A O 1
ATOM 2347 N N . ALA A 1 303 ? 9.035 -18.754 -12.581 1.00 85.50 303 ALA A N 1
ATOM 2348 C CA . ALA A 1 303 ? 7.986 -19.732 -12.882 1.00 85.50 303 ALA A CA 1
ATOM 2349 C C . ALA A 1 303 ? 7.340 -19.538 -14.270 1.00 85.50 303 ALA A C 1
ATOM 2351 O O . ALA A 1 303 ? 6.703 -20.454 -14.792 1.00 85.50 303 ALA A O 1
ATOM 2352 N N . PHE A 1 304 ? 7.539 -18.390 -14.930 1.00 77.88 304 PHE A N 1
ATOM 2353 C CA . PHE A 1 304 ? 7.147 -18.238 -16.337 1.00 77.88 304 PHE A CA 1
ATOM 2354 C C . PHE A 1 304 ? 7.974 -19.157 -17.255 1.00 77.88 304 PHE A C 1
ATOM 2356 O O . PHE A 1 304 ? 7.431 -19.710 -18.212 1.00 77.88 304 PHE A O 1
ATOM 2363 N N . ALA A 1 305 ? 9.257 -19.385 -16.941 1.00 63.00 305 ALA A N 1
ATOM 2364 C CA . ALA A 1 305 ? 10.143 -20.228 -17.746 1.00 63.00 305 ALA A CA 1
ATOM 2365 C C . ALA A 1 305 ? 9.759 -21.719 -17.698 1.00 63.00 305 ALA A C 1
ATOM 2367 O O . ALA A 1 305 ? 9.869 -22.411 -18.708 1.00 63.00 305 ALA A O 1
ATOM 2368 N N . THR A 1 306 ? 9.256 -22.210 -16.560 1.00 55.03 306 THR A N 1
ATOM 2369 C CA . THR A 1 306 ? 8.722 -23.579 -16.430 1.00 55.03 306 THR A CA 1
ATOM 2370 C C . THR A 1 306 ? 7.315 -23.710 -17.027 1.00 55.03 306 THR A C 1
ATOM 2372 O O . THR A 1 306 ? 7.005 -24.711 -17.673 1.00 55.03 306 THR A O 1
ATOM 2375 N N . THR A 1 307 ? 6.470 -22.680 -16.901 1.00 50.31 307 THR A N 1
ATOM 2376 C CA . THR A 1 307 ? 5.122 -22.654 -17.511 1.00 50.31 307 THR A CA 1
ATOM 2377 C C . THR A 1 307 ? 5.184 -22.698 -19.049 1.00 50.31 307 THR A C 1
ATOM 2379 O O . THR A 1 307 ? 4.384 -23.373 -19.699 1.00 50.31 307 THR A O 1
ATOM 2382 N N . ALA A 1 308 ? 6.188 -22.054 -19.653 1.00 42.31 308 ALA A N 1
ATOM 2383 C CA . ALA A 1 308 ? 6.425 -22.095 -21.099 1.00 42.31 308 ALA A CA 1
ATOM 2384 C C . ALA A 1 308 ? 6.838 -23.486 -21.638 1.00 42.31 308 ALA A C 1
ATOM 2386 O O . ALA A 1 308 ? 6.818 -23.697 -22.847 1.00 42.31 308 ALA A O 1
ATOM 2387 N N . GLN A 1 309 ? 7.203 -24.439 -20.770 1.00 30.89 309 GLN A N 1
ATOM 2388 C CA . GLN A 1 309 ? 7.505 -25.824 -21.159 1.00 30.89 309 GLN A CA 1
ATOM 2389 C C . GLN A 1 309 ? 6.284 -26.753 -21.054 1.00 30.89 309 GLN A C 1
ATOM 2391 O O . GLN A 1 309 ? 6.206 -27.745 -21.773 1.00 30.89 309 GLN A O 1
ATOM 2396 N N . THR A 1 310 ? 5.316 -26.439 -20.185 1.00 34.41 310 THR A N 1
ATOM 2397 C CA . THR A 1 310 ? 4.107 -27.261 -19.971 1.00 34.41 310 THR A CA 1
ATOM 2398 C C . THR A 1 310 ? 2.950 -26.894 -20.901 1.00 34.41 310 THR A C 1
ATOM 2400 O O . THR A 1 310 ? 2.153 -27.760 -21.244 1.00 34.41 310 THR A O 1
ATOM 2403 N N . THR A 1 311 ? 2.905 -25.657 -21.401 1.00 35.22 311 THR A N 1
ATOM 2404 C CA . THR A 1 311 ? 1.922 -25.184 -22.403 1.00 35.22 311 THR A CA 1
ATOM 2405 C C . THR A 1 311 ? 2.129 -25.752 -23.818 1.00 35.22 311 THR A C 1
ATOM 2407 O O . THR A 1 311 ? 1.381 -25.426 -24.734 1.00 35.22 311 THR A O 1
ATOM 2410 N N . ALA A 1 312 ? 3.090 -26.665 -24.011 1.00 30.78 312 ALA A N 1
ATOM 2411 C CA . ALA A 1 312 ? 3.326 -27.369 -25.274 1.00 30.78 312 ALA A CA 1
ATOM 2412 C C . ALA A 1 312 ? 2.201 -28.356 -25.683 1.00 30.78 312 ALA A C 1
ATOM 2414 O O . ALA A 1 312 ? 2.292 -28.990 -26.735 1.00 30.78 312 ALA A O 1
ATOM 2415 N N . GLY A 1 313 ? 1.132 -28.485 -24.889 1.00 33.09 313 GLY A N 1
ATOM 2416 C CA . GLY A 1 313 ? -0.093 -29.178 -25.279 1.00 33.09 313 GLY A CA 1
ATOM 2417 C C . GLY A 1 313 ? -1.314 -28.713 -24.481 1.00 33.09 313 GLY A C 1
ATOM 2418 O O . GLY A 1 313 ? -1.199 -28.487 -23.281 1.00 33.09 313 GLY A O 1
ATOM 2419 N N . LEU A 1 314 ? -2.479 -28.685 -25.154 1.00 29.84 314 LEU A N 1
ATOM 2420 C CA . LEU A 1 314 ? -3.821 -28.311 -24.649 1.00 29.84 314 LEU A CA 1
ATOM 2421 C C . LEU A 1 314 ? -4.007 -26.782 -24.420 1.00 29.84 314 LEU A C 1
ATOM 2423 O O . LEU A 1 314 ? -3.154 -26.148 -23.821 1.00 29.84 314 LEU A O 1
ATOM 2427 N N . VAL A 1 315 ? -5.085 -26.103 -24.860 1.00 28.30 315 VAL A N 1
ATOM 2428 C CA . VAL A 1 315 ? -6.363 -26.516 -25.501 1.00 28.30 315 VAL A CA 1
ATOM 2429 C C . VAL A 1 315 ? -6.779 -25.503 -26.596 1.00 28.30 315 VAL A C 1
ATOM 2431 O O . VAL A 1 315 ? -6.624 -24.301 -26.410 1.00 28.30 315 VAL A O 1
ATOM 2434 N N . ASP A 1 316 ? -7.401 -25.961 -27.693 1.00 31.31 316 ASP A N 1
ATOM 2435 C CA . ASP A 1 316 ? -8.132 -25.093 -28.645 1.00 31.31 316 ASP A CA 1
ATOM 2436 C C . ASP A 1 316 ? -9.416 -24.518 -28.006 1.00 31.31 316 ASP A C 1
ATOM 2438 O O . ASP A 1 316 ? -10.319 -25.253 -27.597 1.00 31.31 316 ASP A O 1
ATOM 2442 N N . VAL A 1 317 ? -9.511 -23.187 -27.948 1.00 28.66 317 VAL A N 1
ATOM 2443 C CA . VAL A 1 317 ? -10.567 -22.433 -27.247 1.00 28.66 317 VAL A CA 1
ATOM 2444 C C . VAL A 1 317 ? -11.984 -22.600 -27.823 1.00 28.66 317 VAL A C 1
ATOM 2446 O O . VAL A 1 317 ? -12.951 -22.190 -27.182 1.00 28.66 317 VAL A O 1
ATOM 2449 N N . ASN A 1 318 ? -12.160 -23.228 -28.990 1.00 29.17 318 ASN A N 1
ATOM 2450 C CA . ASN A 1 318 ? -13.456 -23.334 -29.680 1.00 29.17 318 ASN A CA 1
ATOM 2451 C C . ASN A 1 318 ? -14.499 -24.283 -29.036 1.00 29.17 318 ASN A C 1
ATOM 2453 O O . ASN A 1 318 ? -15.555 -24.527 -29.626 1.00 29.17 318 ASN A O 1
ATOM 2457 N N . ARG A 1 319 ? -14.258 -24.835 -27.836 1.00 30.14 319 ARG A N 1
ATOM 2458 C CA . ARG A 1 319 ? -15.079 -25.919 -27.248 1.00 30.14 319 ARG A CA 1
ATOM 2459 C C . ARG A 1 319 ? -15.926 -25.549 -26.019 1.00 30.14 319 ARG A C 1
ATOM 2461 O O . ARG A 1 319 ? -16.096 -26.367 -25.120 1.00 30.14 319 ARG A O 1
ATOM 2468 N N . LEU A 1 320 ? -16.515 -24.348 -26.009 1.00 27.67 320 LEU A N 1
ATOM 2469 C CA . LEU A 1 320 ? -17.473 -23.891 -24.981 1.00 27.67 320 LEU A CA 1
ATOM 2470 C C . LEU A 1 320 ? -18.881 -23.565 -25.526 1.00 27.67 320 LEU A C 1
ATOM 2472 O O . LEU A 1 320 ? -19.519 -22.599 -25.117 1.00 27.67 320 LEU A O 1
ATOM 2476 N N . THR A 1 321 ? -19.417 -24.416 -26.407 1.00 31.14 321 THR A N 1
ATOM 2477 C CA . THR A 1 321 ? -20.875 -24.511 -26.620 1.00 31.14 321 THR A CA 1
ATOM 2478 C C . THR A 1 321 ? -21.324 -25.974 -26.588 1.00 31.14 321 THR A C 1
ATOM 2480 O O . THR A 1 321 ? -20.663 -26.833 -27.170 1.00 31.14 321 THR A O 1
ATOM 2483 N N . ARG A 1 322 ? -22.481 -26.233 -25.948 1.00 28.30 322 ARG A N 1
ATOM 2484 C CA . ARG A 1 322 ? -23.043 -27.563 -25.591 1.00 28.30 322 ARG A CA 1
ATOM 2485 C C . ARG A 1 322 ? -22.221 -28.309 -24.509 1.00 28.30 322 ARG A C 1
ATOM 2487 O O . ARG A 1 322 ? -21.003 -28.319 -24.567 1.00 28.30 322 ARG A O 1
ATOM 2494 N N . GLY A 1 323 ? -22.804 -28.981 -23.510 1.00 28.98 323 GLY A N 1
ATOM 2495 C CA . GLY A 1 323 ? -24.204 -28.993 -23.060 1.00 28.98 323 GLY A CA 1
ATOM 2496 C C . GLY A 1 323 ? -24.680 -30.362 -22.548 1.00 28.98 323 GLY A C 1
ATOM 2497 O O . GLY A 1 323 ? -24.931 -31.230 -23.373 1.00 28.98 323 GLY A O 1
ATOM 2498 N N . LEU A 1 324 ? -24.917 -30.472 -21.229 1.00 27.72 324 LEU A N 1
ATOM 2499 C CA . LEU A 1 324 ? -25.609 -31.566 -20.503 1.00 27.72 324 LEU A CA 1
ATOM 2500 C C . LEU A 1 324 ? -24.954 -32.972 -20.480 1.00 27.72 324 LEU A C 1
ATOM 2502 O O . LEU A 1 324 ? -24.384 -33.430 -21.460 1.00 27.72 324 LEU A O 1
ATOM 2506 N N . GLY A 1 325 ? -25.179 -33.703 -19.374 1.00 25.31 325 GLY A N 1
ATOM 2507 C CA . GLY A 1 325 ? -25.136 -35.179 -19.328 1.00 25.31 325 GLY A CA 1
ATOM 2508 C C . GLY A 1 325 ? -23.882 -35.830 -18.697 1.00 25.31 325 GLY A C 1
ATOM 2509 O O . GLY A 1 325 ? -22.770 -35.467 -19.070 1.00 25.31 325 GLY A O 1
ATOM 2510 N N . PRO A 1 326 ? -24.029 -36.797 -17.760 1.00 44.31 326 PRO A N 1
ATOM 2511 C CA . PRO A 1 326 ? -22.906 -37.499 -17.121 1.00 44.31 326 PRO A CA 1
ATOM 2512 C C . PRO A 1 326 ? -22.718 -38.970 -17.570 1.00 44.31 326 PRO A C 1
ATOM 2514 O O . PRO A 1 326 ? -23.576 -39.531 -18.246 1.00 44.31 326 PRO A O 1
ATOM 2517 N N . ALA A 1 327 ? -21.649 -39.587 -17.034 1.00 28.66 327 ALA A N 1
ATOM 2518 C CA . ALA A 1 327 ? -21.358 -41.029 -16.858 1.00 28.66 327 ALA A CA 1
ATOM 2519 C C . ALA A 1 327 ? -20.222 -41.663 -17.703 1.00 28.66 327 ALA A C 1
ATOM 2521 O O . ALA A 1 327 ? -20.005 -41.338 -18.864 1.00 28.66 327 ALA A O 1
ATOM 2522 N N . SER A 1 328 ? -19.505 -42.585 -17.038 1.00 32.31 328 SER A N 1
ATOM 2523 C CA . SER A 1 328 ? -18.656 -43.691 -17.541 1.00 32.31 328 SER A CA 1
ATOM 2524 C C . SER A 1 328 ? -17.875 -43.513 -18.857 1.00 32.31 328 SER A C 1
ATOM 2526 O O . SER A 1 328 ? -18.427 -43.684 -19.941 1.00 32.31 328 SER A O 1
ATOM 2528 N N . TRP A 1 329 ? -16.551 -43.343 -18.753 1.00 22.39 329 TRP A N 1
ATOM 2529 C CA . TRP A 1 329 ? -15.611 -43.389 -19.884 1.00 22.39 329 TRP A CA 1
ATOM 2530 C C . TRP A 1 329 ? -14.678 -44.614 -19.810 1.00 22.39 329 TRP A C 1
ATOM 2532 O O . TRP A 1 329 ? -13.810 -44.653 -18.937 1.00 22.39 329 TRP A O 1
ATOM 2542 N N . PRO A 1 330 ? -14.775 -45.581 -20.740 1.00 27.89 330 PRO A N 1
ATOM 2543 C CA . PRO A 1 330 ? -13.638 -46.381 -21.185 1.00 27.89 330 PRO A CA 1
ATOM 2544 C C . PRO A 1 330 ? -12.857 -45.631 -22.286 1.00 27.89 330 PRO A C 1
ATOM 2546 O O . PRO A 1 330 ? -13.415 -44.800 -23.003 1.00 27.89 330 PRO A O 1
ATOM 2549 N N . ALA A 1 331 ? -11.559 -45.903 -22.426 1.00 38.84 331 ALA A N 1
ATOM 2550 C CA . ALA A 1 331 ? -10.694 -45.178 -23.360 1.00 38.84 331 ALA A CA 1
ATOM 2551 C C . ALA A 1 331 ? -10.893 -45.595 -24.831 1.00 38.84 331 ALA A C 1
ATOM 2553 O O . ALA A 1 331 ? -11.067 -46.775 -25.133 1.00 38.84 331 ALA A O 1
ATOM 2554 N N . LEU A 1 332 ? -10.774 -44.629 -25.750 1.00 22.11 332 LEU A N 1
ATOM 2555 C CA . LEU A 1 332 ? -10.705 -44.855 -27.197 1.00 22.11 332 LEU A CA 1
ATOM 2556 C C . LEU A 1 332 ? -9.695 -43.894 -27.839 1.00 22.11 332 LEU A C 1
ATOM 2558 O O . LEU A 1 332 ? -9.878 -42.677 -27.823 1.00 22.11 332 LEU A O 1
ATOM 2562 N N . THR A 1 333 ? -8.628 -44.446 -28.412 1.00 33.31 333 THR A N 1
ATOM 2563 C CA . THR A 1 333 ? -7.617 -43.713 -29.184 1.00 33.31 333 THR A CA 1
ATOM 2564 C C . THR A 1 333 ? -8.067 -43.545 -30.632 1.00 33.31 333 THR A C 1
ATOM 2566 O O . THR A 1 333 ? -8.444 -44.519 -31.279 1.00 33.31 333 THR A O 1
ATOM 2569 N N . VAL A 1 334 ? -7.964 -42.329 -31.175 1.00 23.48 334 VAL A N 1
ATOM 2570 C CA . VAL A 1 334 ? -8.177 -42.051 -32.604 1.00 23.48 334 VAL A CA 1
ATOM 2571 C C . VAL A 1 334 ? -7.055 -41.151 -33.112 1.00 23.48 334 VAL A C 1
ATOM 2573 O O . VAL A 1 334 ? -6.835 -40.064 -32.583 1.00 23.48 334 VAL A O 1
ATOM 2576 N N . THR A 1 335 ? -6.346 -41.604 -34.142 1.00 37.47 335 THR A N 1
ATOM 2577 C CA . THR A 1 335 ? -5.369 -40.808 -34.894 1.00 37.47 335 THR A CA 1
ATOM 2578 C C . THR A 1 335 ? -6.062 -40.014 -36.004 1.00 37.47 335 THR A C 1
ATOM 2580 O O . THR A 1 335 ? -6.977 -40.508 -36.659 1.00 37.47 335 THR A O 1
ATOM 2583 N N . ALA A 1 336 ? -5.611 -38.780 -36.235 1.00 26.56 336 ALA A N 1
ATOM 2584 C CA . ALA A 1 336 ? -6.095 -37.899 -37.300 1.00 26.56 336 ALA A CA 1
ATOM 2585 C C . ALA A 1 336 ? -4.906 -37.176 -37.976 1.00 26.56 336 ALA A C 1
ATOM 2587 O O . ALA A 1 336 ? -3.879 -36.976 -37.322 1.00 26.56 336 ALA A O 1
ATOM 2588 N N . PRO A 1 337 ? -4.995 -36.829 -39.276 1.00 34.62 337 PRO A N 1
ATOM 2589 C CA . PRO A 1 337 ? -3.854 -36.340 -40.055 1.00 34.62 337 PRO A CA 1
ATOM 2590 C C . PRO A 1 337 ? -3.523 -34.858 -39.810 1.00 34.62 337 PRO A C 1
ATOM 2592 O O . PRO A 1 337 ? -4.358 -34.077 -39.358 1.00 34.62 337 PRO A O 1
ATOM 2595 N N . ALA A 1 338 ? -2.292 -34.467 -40.153 1.00 35.75 338 ALA A N 1
ATOM 2596 C CA . ALA A 1 338 ? -1.789 -33.105 -39.975 1.00 35.75 338 ALA A CA 1
ATOM 2597 C C . ALA A 1 338 ? -2.453 -32.086 -40.936 1.00 35.75 338 ALA A C 1
ATOM 2599 O O . ALA A 1 338 ? -2.571 -32.373 -42.131 1.00 35.75 338 ALA A O 1
ATOM 2600 N N . PRO A 1 339 ? -2.841 -30.885 -40.459 1.00 38.03 339 PRO A N 1
ATOM 2601 C CA . PRO A 1 339 ? -3.420 -29.835 -41.295 1.00 38.03 339 PRO A CA 1
ATOM 2602 C C . PRO A 1 339 ? -2.355 -28.986 -42.011 1.00 38.03 339 PRO A C 1
ATOM 2604 O O . PRO A 1 339 ? -1.286 -28.695 -41.475 1.00 38.03 339 PRO A O 1
ATOM 2607 N N . THR A 1 340 ? -2.676 -28.529 -43.222 1.00 36.31 340 THR A N 1
ATOM 2608 C CA . THR A 1 340 ? -1.862 -27.582 -44.003 1.00 36.31 340 THR A CA 1
ATOM 2609 C C . THR A 1 340 ? -1.906 -26.165 -43.430 1.00 36.31 340 THR A C 1
ATOM 2611 O O . THR A 1 340 ? -2.978 -25.664 -43.093 1.00 36.31 340 THR A O 1
ATOM 2614 N N . VAL A 1 341 ? -0.759 -25.480 -43.397 1.00 38.88 341 VAL A N 1
ATOM 2615 C CA . VAL A 1 341 ? -0.636 -24.120 -42.846 1.00 38.88 341 VAL A CA 1
ATOM 2616 C C . VAL A 1 341 ? -1.168 -23.061 -43.819 1.00 38.88 341 VAL A C 1
ATOM 2618 O O . VAL A 1 341 ? -0.478 -22.650 -44.750 1.00 38.88 341 VAL A O 1
ATOM 2621 N N . THR A 1 342 ? -2.373 -22.556 -43.560 1.00 39.22 342 THR A N 1
ATOM 2622 C CA . THR A 1 342 ? -2.814 -21.232 -44.031 1.00 39.22 342 THR A CA 1
ATOM 2623 C C . THR A 1 342 ? -2.357 -20.150 -43.052 1.00 39.22 342 THR A C 1
ATOM 2625 O O . THR A 1 342 ? -2.395 -20.364 -41.841 1.00 39.22 342 THR A O 1
ATOM 2628 N N . ALA A 1 343 ? -1.953 -18.977 -43.551 1.00 40.81 343 ALA A N 1
ATOM 2629 C CA . ALA A 1 343 ? -1.535 -17.862 -42.698 1.00 40.81 343 ALA A CA 1
ATOM 2630 C C . ALA A 1 343 ? -2.667 -17.420 -41.737 1.00 40.81 343 ALA A C 1
ATOM 2632 O O . ALA A 1 343 ? -3.827 -17.370 -42.157 1.00 40.81 343 ALA A O 1
ATOM 2633 N N . PRO A 1 344 ? -2.363 -17.099 -40.464 1.00 44.97 344 PRO A N 1
ATOM 2634 C CA . PRO A 1 344 ? -3.381 -16.769 -39.472 1.00 44.97 344 PRO A CA 1
ATOM 2635 C C . PRO A 1 344 ? -4.086 -15.445 -39.792 1.00 44.97 344 PRO A C 1
ATOM 2637 O O . PRO A 1 344 ? -3.461 -14.463 -40.198 1.00 44.97 344 PRO A O 1
ATOM 2640 N N . ALA A 1 345 ? -5.400 -15.414 -39.565 1.00 48.38 345 ALA A N 1
ATOM 2641 C CA . ALA A 1 345 ? -6.216 -14.218 -39.737 1.00 48.38 345 ALA A CA 1
ATOM 2642 C C . ALA A 1 345 ? -5.779 -13.085 -38.778 1.00 48.38 345 ALA A C 1
ATOM 2644 O O . ALA A 1 345 ? -5.337 -13.363 -37.655 1.00 48.38 345 ALA A O 1
ATOM 2645 N N . PRO A 1 346 ? -5.915 -11.803 -39.178 1.00 56.12 346 PRO A N 1
ATOM 2646 C CA . PRO A 1 346 ? -5.583 -10.674 -38.315 1.00 56.12 346 PRO A CA 1
ATOM 2647 C C . PRO A 1 346 ? -6.450 -10.707 -37.053 1.00 56.12 346 PRO A C 1
ATOM 2649 O O . PRO A 1 346 ? -7.670 -10.571 -37.119 1.00 56.12 346 PRO A O 1
ATOM 2652 N N . THR A 1 347 ? -5.812 -10.894 -35.900 1.00 79.12 347 THR A N 1
ATOM 2653 C CA . THR A 1 347 ? -6.497 -11.033 -34.612 1.00 79.12 347 THR A CA 1
ATOM 2654 C C . THR A 1 347 ? -6.431 -9.714 -33.849 1.00 79.12 347 THR A C 1
ATOM 2656 O O . THR A 1 347 ? -5.378 -9.069 -33.795 1.00 79.12 347 THR A O 1
ATOM 2659 N N . ALA A 1 348 ? -7.561 -9.306 -33.269 1.00 80.06 348 ALA A N 1
ATOM 2660 C CA . ALA A 1 348 ? -7.684 -8.088 -32.479 1.00 80.06 348 ALA A CA 1
ATOM 2661 C C . ALA A 1 348 ? -8.269 -8.392 -31.092 1.00 80.06 348 ALA A C 1
ATOM 2663 O O . ALA A 1 348 ? -9.304 -9.044 -30.986 1.00 80.06 348 ALA A O 1
ATOM 2664 N N . TRP A 1 349 ? -7.625 -7.884 -30.039 1.00 74.44 349 TRP A N 1
ATOM 2665 C CA . TRP A 1 349 ? -8.055 -8.036 -28.642 1.00 74.44 349 TRP A CA 1
ATOM 2666 C C . TRP A 1 349 ? -8.382 -6.668 -28.044 1.00 74.44 349 TRP A C 1
ATOM 2668 O O . TRP A 1 349 ? -7.610 -5.728 -28.241 1.00 74.44 349 TRP A O 1
ATOM 2678 N N . VAL A 1 350 ? -9.479 -6.558 -27.283 1.00 78.00 350 VAL A N 1
ATOM 2679 C CA . VAL A 1 350 ? -9.967 -5.292 -26.698 1.00 78.00 350 VAL A CA 1
ATOM 2680 C C . VAL A 1 350 ? -10.161 -5.427 -25.182 1.00 78.00 350 VAL A C 1
ATOM 2682 O O . VAL A 1 350 ? -10.815 -6.370 -24.747 1.00 78.00 350 VAL A O 1
ATOM 2685 N N . TRP A 1 351 ? -9.601 -4.515 -24.371 1.00 70.31 351 TRP A N 1
ATOM 2686 C CA . TRP A 1 351 ? -9.690 -4.556 -22.890 1.00 70.31 351 TRP A CA 1
ATOM 2687 C C . TRP A 1 351 ? -9.381 -3.202 -22.204 1.00 70.31 351 TRP A C 1
ATOM 2689 O O . TRP A 1 351 ? -8.992 -2.248 -22.875 1.00 70.31 351 TRP A O 1
ATOM 2699 N N . GLN A 1 352 ? -9.512 -3.106 -20.867 1.00 69.94 352 GLN A N 1
ATOM 2700 C CA . GLN A 1 352 ? -9.270 -1.884 -20.058 1.00 69.94 352 GLN A CA 1
ATOM 2701 C C . GLN A 1 352 ? -8.400 -2.155 -18.792 1.00 69.94 352 GLN A C 1
ATOM 2703 O O . GLN A 1 352 ? -8.768 -3.009 -17.984 1.00 69.94 352 GLN A O 1
ATOM 2708 N N . ALA A 1 353 ? -7.255 -1.462 -18.585 1.00 48.47 353 ALA A N 1
ATOM 2709 C CA . ALA A 1 353 ? -6.270 -1.759 -17.499 1.00 48.47 353 ALA A CA 1
ATOM 2710 C C . ALA A 1 353 ? -5.299 -0.597 -17.092 1.00 48.47 353 ALA A C 1
ATOM 2712 O O . ALA A 1 353 ? -4.996 0.204 -17.967 1.00 48.47 353 ALA A O 1
ATOM 2713 N N . ARG A 1 354 ? -4.806 -0.543 -15.813 1.00 58.78 354 ARG A N 1
ATOM 2714 C CA . ARG A 1 354 ? -3.898 0.470 -15.131 1.00 58.78 354 ARG A CA 1
ATOM 2715 C C . ARG A 1 354 ? -3.077 -0.140 -13.891 1.00 58.78 354 ARG A C 1
ATOM 2717 O O . ARG A 1 354 ? -3.216 -1.349 -13.721 1.00 58.78 354 ARG A O 1
ATOM 2724 N N . ALA A 1 355 ? -2.271 0.576 -13.023 1.00 29.58 355 ALA A N 1
ATOM 2725 C CA . ALA A 1 355 ? -1.237 0.038 -12.002 1.00 29.58 355 ALA A CA 1
ATOM 2726 C C . ALA A 1 355 ? -1.109 0.651 -10.501 1.00 29.58 355 ALA A C 1
ATOM 2728 O O . ALA A 1 355 ? -1.820 1.625 -10.261 1.00 29.58 355 ALA A O 1
ATOM 2729 N N . SER A 1 356 ? -0.297 0.131 -9.479 1.00 30.62 356 SER A N 1
ATOM 2730 C CA . SER A 1 356 ? -0.450 0.350 -7.938 1.00 30.62 356 SER A CA 1
ATOM 2731 C C . SER A 1 356 ? 0.641 0.009 -6.749 1.00 30.62 356 SER A C 1
ATOM 2733 O O . SER A 1 356 ? 1.547 -0.753 -7.079 1.00 30.62 356 SER A O 1
ATOM 2735 N N . ASN A 1 357 ? 0.575 0.487 -5.409 1.00 30.81 357 ASN A N 1
ATOM 2736 C CA . ASN A 1 357 ? 1.426 0.201 -4.102 1.00 30.81 357 ASN A CA 1
ATOM 2737 C C . ASN A 1 357 ? 1.112 0.831 -2.596 1.00 30.81 357 ASN A C 1
ATOM 2739 O O . ASN A 1 357 ? 0.406 1.829 -2.624 1.00 30.81 357 ASN A O 1
ATOM 2743 N N . ASN A 1 358 ? 1.6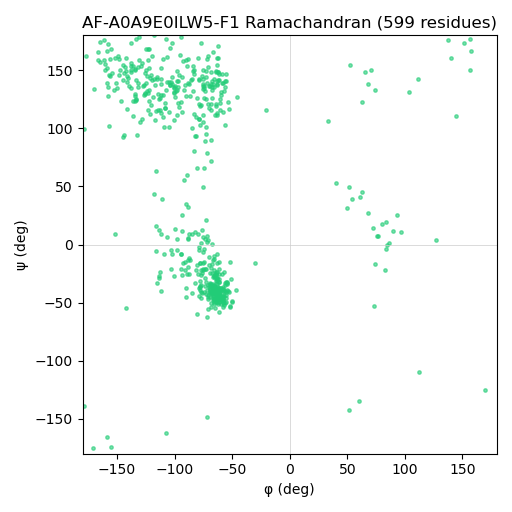01 0.353 -1.339 1.00 32.94 358 ASN A N 1
ATOM 2744 C CA . ASN A 1 358 ? 1.696 0.987 0.134 1.00 32.94 358 ASN A CA 1
ATOM 2745 C C . ASN A 1 358 ? 1.791 0.100 1.549 1.00 32.94 358 ASN A C 1
ATOM 2747 O O . ASN A 1 358 ? 1.152 -0.948 1.499 1.00 32.94 358 ASN A O 1
ATOM 2751 N N . SER A 1 359 ? 2.420 0.450 2.784 1.00 34.81 359 SER A N 1
ATOM 2752 C CA . SER A 1 359 ? 2.376 -0.267 4.217 1.00 34.81 359 SER A CA 1
ATOM 2753 C C . SER A 1 359 ? 2.946 0.240 5.683 1.00 34.81 359 SER A C 1
ATOM 2755 O O . SER A 1 359 ? 3.423 1.373 5.709 1.00 34.81 359 SER A O 1
ATOM 2757 N N . GLY A 1 360 ? 2.920 -0.570 6.859 1.00 37.56 360 GLY A N 1
ATOM 2758 C CA . GLY A 1 360 ? 3.303 -0.395 8.386 1.00 37.56 360 GLY A CA 1
ATOM 2759 C C . GLY A 1 360 ? 2.993 -1.396 9.666 1.00 37.56 360 GLY A C 1
ATOM 2760 O O . GLY A 1 360 ? 3.470 -2.514 9.574 1.00 37.56 360 GLY A O 1
ATOM 2761 N N . ASP A 1 361 ? 2.351 -1.069 10.870 1.00 41.81 361 ASP A N 1
ATOM 2762 C CA . ASP A 1 361 ? 2.593 -1.557 12.356 1.00 41.81 361 ASP A CA 1
ATOM 2763 C C . ASP A 1 361 ? 1.656 -2.564 13.247 1.00 41.81 361 ASP A C 1
ATOM 2765 O O . ASP A 1 361 ? 0.912 -3.329 12.646 1.00 41.81 361 ASP A O 1
ATOM 2769 N N . TRP A 1 362 ? 1.709 -2.693 14.644 1.00 54.44 362 TRP A N 1
ATOM 2770 C CA . TRP A 1 362 ? 0.925 -3.683 15.554 1.00 54.44 362 TRP A CA 1
ATOM 2771 C C . TRP A 1 362 ? 0.835 -3.533 17.159 1.00 54.44 362 TRP A C 1
ATOM 2773 O O . TRP A 1 362 ? 1.754 -2.979 17.755 1.00 54.44 362 TRP A O 1
ATOM 2783 N N . THR A 1 363 ? -0.168 -4.130 17.903 1.00 77.81 363 THR A N 1
ATOM 2784 C CA . THR A 1 363 ? -0.302 -4.226 19.435 1.00 77.81 363 THR A CA 1
ATOM 2785 C C . THR A 1 363 ? -1.169 -5.405 20.036 1.00 77.81 363 THR A C 1
ATOM 2787 O O . THR A 1 363 ? -2.071 -5.891 19.353 1.00 77.81 363 THR A O 1
ATOM 2790 N N . ILE A 1 364 ? -1.000 -5.804 21.334 1.00 83.81 364 ILE A N 1
ATOM 2791 C CA . ILE A 1 364 ? -1.855 -6.726 22.173 1.00 83.81 364 ILE A CA 1
ATOM 2792 C C . ILE A 1 364 ? -2.158 -6.206 23.624 1.00 83.81 364 ILE A C 1
ATOM 2794 O O . ILE A 1 364 ? -1.312 -5.541 24.221 1.00 83.81 364 ILE A O 1
ATOM 2798 N N . ALA A 1 365 ? -3.304 -6.558 24.259 1.00 89.31 365 ALA A N 1
ATOM 2799 C CA . ALA A 1 365 ? -3.549 -6.375 25.717 1.00 89.31 365 ALA A CA 1
ATOM 2800 C C . ALA A 1 365 ? -4.405 -7.467 26.441 1.00 89.31 365 ALA A C 1
ATOM 2802 O O . ALA A 1 365 ? -5.268 -8.123 25.852 1.00 89.31 365 ALA A O 1
ATOM 2803 N N . ALA A 1 366 ? -4.209 -7.628 27.762 1.00 91.44 366 ALA A N 1
ATOM 2804 C CA . ALA A 1 366 ? -4.905 -8.592 28.639 1.00 91.44 366 ALA A CA 1
ATOM 2805 C C . ALA A 1 366 ? -5.147 -8.040 30.062 1.00 91.44 366 ALA A C 1
ATOM 2807 O O . ALA A 1 366 ? -4.266 -7.390 30.607 1.00 91.44 366 ALA A O 1
ATOM 2808 N N . ARG A 1 367 ? -6.295 -8.318 30.696 1.00 92.69 367 ARG A N 1
ATOM 2809 C CA . ARG A 1 367 ? -6.680 -7.847 32.047 1.00 92.69 367 ARG A CA 1
ATOM 2810 C C . ARG A 1 367 ? -6.915 -9.024 33.001 1.00 92.69 367 ARG A C 1
ATOM 2812 O O . ARG A 1 367 ? -7.456 -10.050 32.586 1.00 92.69 367 ARG A O 1
ATOM 2819 N N . PHE A 1 368 ? -6.503 -8.869 34.255 1.00 93.50 368 PHE A N 1
ATOM 2820 C CA . PHE A 1 368 ? -6.443 -9.884 35.314 1.00 93.50 368 PHE A CA 1
ATOM 2821 C C . PHE A 1 368 ? -7.363 -9.518 36.488 1.00 93.50 368 PHE A C 1
ATOM 2823 O O . PHE A 1 368 ? -8.043 -8.497 36.455 1.00 93.50 368 PHE A O 1
ATOM 2830 N N . CYS A 1 369 ? -7.407 -10.360 37.524 1.00 90.50 369 CYS A N 1
ATOM 2831 C CA . CYS A 1 369 ? -8.178 -10.089 38.743 1.00 90.50 369 CYS A CA 1
ATOM 2832 C C . CYS A 1 369 ? -7.559 -9.004 39.644 1.00 90.50 369 CYS A C 1
ATOM 2834 O O . CYS A 1 369 ? -8.255 -8.473 40.508 1.00 90.50 369 CYS A O 1
ATOM 2836 N N . ASP A 1 370 ? -6.258 -8.733 39.501 1.00 92.25 370 ASP A N 1
ATOM 2837 C CA . ASP A 1 370 ? -5.489 -7.861 40.387 1.00 92.25 370 ASP A CA 1
ATOM 2838 C C . ASP A 1 370 ? -4.189 -7.353 39.726 1.00 92.25 370 ASP A C 1
ATOM 2840 O O . ASP A 1 370 ? -3.625 -7.994 38.832 1.00 92.25 370 ASP A O 1
ATOM 2844 N N . GLU A 1 371 ? -3.690 -6.205 40.201 1.00 90.44 371 GLU A N 1
ATOM 2845 C CA . GLU A 1 371 ? -2.443 -5.586 39.726 1.00 90.44 371 GLU A CA 1
ATOM 2846 C C . GLU A 1 371 ? -1.210 -6.468 39.970 1.00 90.44 371 GLU A C 1
ATOM 2848 O O . GLU A 1 371 ? -0.321 -6.502 39.125 1.00 90.44 371 GLU A O 1
ATOM 2853 N N . ALA A 1 372 ? -1.124 -7.209 41.080 1.00 92.81 372 ALA A N 1
ATOM 2854 C CA . ALA A 1 372 ? 0.070 -8.000 41.387 1.00 92.81 372 ALA A CA 1
ATOM 2855 C C . ALA A 1 372 ? 0.255 -9.161 40.392 1.00 92.81 372 ALA A C 1
ATOM 2857 O O . ALA A 1 372 ? 1.379 -9.446 39.965 1.00 92.81 372 ALA A O 1
ATOM 2858 N N . THR A 1 373 ? -0.843 -9.782 39.958 1.00 92.75 373 THR A N 1
ATOM 2859 C CA . THR A 1 373 ? -0.869 -10.773 38.880 1.00 92.75 373 THR A CA 1
ATOM 2860 C C . THR A 1 373 ? -0.487 -10.141 37.541 1.00 92.75 373 THR A C 1
ATOM 2862 O O . THR A 1 373 ? 0.410 -10.659 36.874 1.00 92.75 373 THR A O 1
ATOM 2865 N N . ALA A 1 374 ? -1.089 -9.008 37.161 1.00 91.62 374 ALA A N 1
ATOM 2866 C CA . ALA A 1 374 ? -0.753 -8.315 35.913 1.00 91.62 374 ALA A CA 1
ATOM 2867 C C . ALA A 1 374 ? 0.725 -7.885 35.872 1.00 91.62 374 ALA A C 1
ATOM 2869 O O . ALA A 1 374 ? 1.445 -8.172 34.915 1.00 91.62 374 ALA A O 1
ATOM 2870 N N . ARG A 1 375 ? 1.212 -7.279 36.958 1.00 90.38 375 ARG A N 1
ATOM 2871 C CA . ARG A 1 375 ? 2.603 -6.869 37.153 1.00 90.38 375 ARG A CA 1
ATOM 2872 C C . ARG A 1 375 ? 3.566 -8.038 36.987 1.00 90.38 375 ARG A C 1
ATOM 2874 O O . ARG A 1 375 ? 4.492 -7.940 36.187 1.00 90.38 375 ARG A O 1
ATOM 2881 N N . ARG A 1 376 ? 3.311 -9.159 37.671 1.00 93.56 376 ARG A N 1
ATOM 2882 C CA . ARG A 1 376 ? 4.111 -10.384 37.542 1.00 93.56 376 ARG A CA 1
ATOM 2883 C C . ARG A 1 376 ? 4.166 -10.874 36.093 1.00 93.56 376 ARG A C 1
ATOM 2885 O O . ARG A 1 376 ? 5.243 -11.208 35.618 1.00 93.56 376 ARG A O 1
ATOM 2892 N N . VAL A 1 377 ? 3.041 -10.889 35.379 1.00 92.56 377 VAL A N 1
ATOM 2893 C CA . VAL A 1 377 ? 2.985 -11.362 33.985 1.00 92.56 377 VAL A CA 1
ATOM 2894 C C . VAL A 1 377 ? 3.707 -10.411 33.020 1.00 92.56 377 VAL A C 1
ATOM 2896 O O . VAL A 1 377 ? 4.396 -10.880 32.116 1.00 92.56 377 VAL A O 1
ATOM 2899 N N . ALA A 1 378 ? 3.613 -9.092 33.216 1.00 90.00 378 ALA A N 1
ATOM 2900 C CA . ALA A 1 378 ? 4.389 -8.118 32.444 1.00 90.00 378 ALA A CA 1
ATOM 2901 C C . ALA A 1 378 ? 5.901 -8.251 32.700 1.00 90.00 378 ALA A C 1
ATOM 2903 O O . ALA A 1 378 ? 6.694 -8.214 31.759 1.00 90.00 378 ALA A O 1
ATOM 2904 N N . ASP A 1 379 ? 6.298 -8.443 33.960 1.00 87.62 379 ASP A N 1
ATOM 2905 C CA . ASP A 1 379 ? 7.696 -8.620 34.357 1.00 87.62 379 ASP A CA 1
ATOM 2906 C C . ASP A 1 379 ? 8.259 -9.961 33.812 1.00 87.62 379 ASP A C 1
ATOM 2908 O O . ASP A 1 379 ? 9.355 -9.978 33.251 1.00 87.62 379 ASP A O 1
ATOM 2912 N N . GLU A 1 380 ? 7.478 -11.054 33.846 1.00 90.25 380 GLU A N 1
ATOM 2913 C CA . GLU A 1 380 ? 7.796 -12.337 33.185 1.00 90.25 380 GLU A CA 1
ATOM 2914 C C . GLU A 1 380 ? 7.967 -12.191 31.657 1.00 90.25 380 GLU A C 1
ATOM 2916 O O . GLU A 1 380 ? 8.832 -12.845 31.071 1.00 90.25 380 GLU A O 1
ATOM 2921 N N . LEU A 1 381 ? 7.166 -11.342 31.002 1.00 89.12 381 LEU A N 1
ATOM 2922 C CA . LEU A 1 381 ? 7.219 -11.128 29.551 1.00 89.12 381 LEU A CA 1
ATOM 2923 C C . LEU A 1 381 ? 8.374 -10.228 29.096 1.00 89.12 381 LEU A C 1
ATOM 2925 O O . LEU A 1 381 ? 8.963 -10.512 28.053 1.00 89.12 381 LEU A O 1
ATOM 2929 N N . ARG A 1 382 ? 8.754 -9.198 29.869 1.00 84.25 382 ARG A N 1
ATOM 2930 C CA . ARG A 1 382 ? 9.990 -8.441 29.583 1.00 84.25 382 ARG A CA 1
ATOM 2931 C C . ARG A 1 382 ? 11.223 -9.329 29.704 1.00 84.25 382 ARG A C 1
ATOM 2933 O O . ARG A 1 382 ? 12.110 -9.248 28.862 1.00 84.25 382 ARG A O 1
ATOM 2940 N N . GLU A 1 383 ? 11.269 -10.201 30.712 1.00 86.19 383 GLU A N 1
ATOM 2941 C CA . GLU A 1 383 ? 12.379 -11.147 30.865 1.00 86.19 383 GLU A CA 1
ATOM 2942 C C . GLU A 1 383 ? 12.411 -12.174 29.722 1.00 86.19 383 GLU A C 1
ATOM 2944 O O . GLU A 1 383 ? 13.488 -12.475 29.210 1.00 86.19 383 GLU A O 1
ATOM 2949 N N . LEU A 1 384 ? 11.251 -12.649 29.242 1.00 87.81 384 LEU A N 1
ATOM 2950 C CA . LEU A 1 384 ? 11.192 -13.484 28.037 1.00 87.81 384 LEU A CA 1
ATOM 2951 C C . LEU A 1 384 ? 11.783 -12.775 26.817 1.00 87.81 384 LEU A C 1
ATOM 2953 O O . LEU A 1 384 ? 12.623 -13.359 26.134 1.00 87.81 384 LEU A O 1
ATOM 2957 N N . ALA A 1 385 ? 11.353 -11.537 26.553 1.00 82.19 385 ALA A N 1
ATOM 2958 C CA . ALA A 1 385 ? 11.864 -10.742 25.444 1.00 82.19 385 ALA A CA 1
ATOM 2959 C C . ALA A 1 385 ? 13.387 -10.581 25.561 1.00 82.19 385 ALA A C 1
ATOM 2961 O O . ALA A 1 385 ? 14.115 -10.983 24.659 1.00 82.19 385 ALA A O 1
ATOM 2962 N N . ARG A 1 386 ? 13.880 -10.138 26.725 1.00 81.69 386 ARG A N 1
ATOM 2963 C CA . ARG A 1 386 ? 15.310 -9.946 27.009 1.00 81.69 386 ARG A CA 1
ATOM 2964 C C . ARG A 1 386 ? 16.151 -11.219 26.828 1.00 81.69 386 ARG A C 1
ATOM 2966 O O . ARG A 1 386 ? 17.273 -11.139 26.335 1.00 81.69 386 ARG A O 1
ATOM 2973 N N . VAL A 1 387 ? 15.652 -12.388 27.238 1.00 86.31 387 VAL A N 1
ATOM 2974 C CA . VAL A 1 387 ? 16.380 -13.668 27.101 1.00 86.31 387 VAL A CA 1
ATOM 2975 C C . VAL A 1 387 ? 16.329 -14.201 25.665 1.00 86.31 387 VAL A C 1
ATOM 2977 O O . VAL A 1 387 ? 17.311 -14.771 25.195 1.00 86.31 387 VAL A O 1
ATOM 2980 N N . HIS A 1 388 ? 15.221 -14.002 24.951 1.00 84.75 388 HIS A N 1
ATOM 2981 C CA . HIS A 1 388 ? 15.084 -14.366 23.537 1.00 84.75 388 HIS A CA 1
ATOM 2982 C C . HIS A 1 388 ? 15.958 -13.478 22.629 1.00 84.75 388 HIS A C 1
ATOM 2984 O O . HIS A 1 388 ? 16.682 -14.000 21.786 1.00 84.75 388 HIS A O 1
ATOM 2990 N N . GLU A 1 389 ? 16.008 -12.173 22.892 1.00 77.31 389 GLU A N 1
ATOM 2991 C CA . GLU A 1 389 ? 16.936 -11.214 22.270 1.00 77.31 389 GLU A CA 1
ATOM 2992 C C . GLU A 1 389 ? 18.403 -11.580 22.525 1.00 77.31 389 GLU A C 1
ATOM 2994 O O . GLU A 1 389 ? 19.190 -11.733 21.592 1.00 77.31 389 GLU A O 1
ATOM 2999 N N . ALA A 1 390 ? 18.773 -11.808 23.792 1.00 83.31 390 ALA A N 1
ATOM 3000 C CA . ALA A 1 390 ? 20.133 -12.203 24.157 1.00 83.31 390 ALA A CA 1
ATOM 3001 C C . ALA A 1 390 ? 20.543 -13.561 23.557 1.00 83.31 390 ALA A C 1
ATOM 3003 O O . ALA A 1 390 ? 21.723 -13.777 23.285 1.00 83.31 390 ALA A O 1
ATOM 3004 N N . PHE A 1 391 ? 19.585 -14.467 23.325 1.00 86.38 391 PHE A N 1
ATOM 3005 C CA . PHE A 1 391 ? 19.823 -15.679 22.548 1.00 86.38 391 PHE A CA 1
ATOM 3006 C C . PHE A 1 391 ? 20.080 -15.347 21.077 1.00 86.38 391 PHE A C 1
ATOM 3008 O O . PHE A 1 391 ? 21.118 -15.759 20.568 1.00 86.38 391 PHE A O 1
ATOM 3015 N N . LEU A 1 392 ? 19.197 -14.594 20.406 1.00 76.88 392 LEU A N 1
ATOM 3016 C CA . LEU A 1 392 ? 19.356 -14.231 18.991 1.00 76.88 392 LEU A CA 1
ATOM 3017 C C . LEU A 1 392 ? 20.691 -13.515 18.726 1.00 76.88 392 LEU A C 1
ATOM 3019 O O . LEU A 1 392 ? 21.364 -13.847 17.754 1.00 76.88 392 LEU A O 1
ATOM 3023 N N . ALA A 1 393 ? 21.115 -12.619 19.620 1.00 76.44 393 ALA A N 1
ATOM 3024 C CA . ALA A 1 393 ? 22.390 -11.901 19.543 1.00 76.44 393 ALA A CA 1
ATOM 3025 C C . ALA A 1 393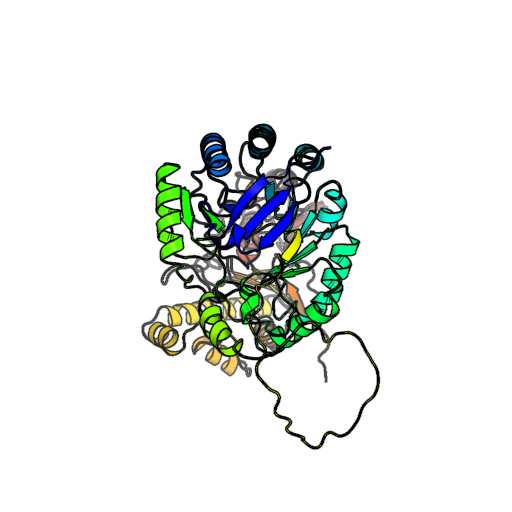 ? 23.643 -12.743 19.886 1.00 76.44 393 ALA A C 1
ATOM 3027 O O . ALA A 1 393 ? 24.760 -12.236 19.795 1.00 76.44 393 ALA A O 1
ATOM 3028 N N . SER A 1 394 ? 23.491 -14.009 20.291 1.00 83.50 394 SER A N 1
ATOM 3029 C CA . SER A 1 394 ? 24.609 -14.919 20.588 1.00 83.50 394 SER A CA 1
ATOM 3030 C C . SER A 1 394 ? 25.024 -15.759 19.376 1.00 83.50 394 SER A C 1
ATOM 3032 O O . SER A 1 394 ? 24.206 -16.028 18.497 1.00 83.50 394 SER A O 1
ATOM 3034 N N . ASP A 1 395 ? 26.259 -16.274 19.366 1.00 85.81 395 ASP A N 1
ATOM 3035 C CA . ASP A 1 395 ? 26.744 -17.205 18.329 1.00 85.81 395 ASP A CA 1
ATOM 3036 C C . ASP A 1 395 ? 25.840 -18.449 18.174 1.00 85.81 395 ASP A C 1
ATOM 3038 O O . ASP A 1 395 ? 25.663 -18.964 17.069 1.00 85.81 395 ASP A O 1
ATOM 3042 N N . GLU A 1 396 ? 25.224 -18.923 19.267 1.00 87.69 396 GLU A N 1
ATOM 3043 C CA . GLU A 1 396 ? 24.260 -20.032 19.238 1.00 87.69 396 GLU A CA 1
ATOM 3044 C C . GLU A 1 396 ? 22.950 -19.622 18.548 1.00 87.69 396 GLU A C 1
ATOM 3046 O O . GLU A 1 396 ? 22.402 -20.386 17.749 1.00 87.69 396 GLU A O 1
ATOM 3051 N N . GLY A 1 397 ? 22.480 -18.397 18.797 1.00 83.00 397 GLY A N 1
ATOM 3052 C CA . GLY A 1 397 ? 21.347 -17.796 18.097 1.00 83.00 397 GLY A CA 1
ATOM 3053 C C . GLY A 1 397 ? 21.617 -17.576 16.617 1.00 83.00 397 GLY A C 1
ATOM 3054 O O . GLY A 1 397 ? 20.766 -17.914 15.801 1.00 83.00 397 GLY A O 1
ATOM 3055 N N . GLN A 1 398 ? 22.813 -17.112 16.250 1.00 79.75 398 GLN A N 1
ATOM 3056 C CA . GLN A 1 398 ? 23.227 -16.972 14.850 1.00 79.75 398 GLN A CA 1
ATOM 3057 C C . GLN A 1 398 ? 23.250 -18.321 14.134 1.00 79.75 398 GLN A C 1
ATOM 3059 O O . GLN A 1 398 ? 22.612 -18.480 13.091 1.00 79.75 398 GLN A O 1
ATOM 3064 N N . ALA A 1 399 ? 23.886 -19.327 14.738 1.00 84.00 399 ALA A N 1
ATOM 3065 C CA . ALA A 1 399 ? 23.884 -20.686 14.211 1.00 84.00 399 ALA A CA 1
ATOM 3066 C C . ALA A 1 399 ? 22.464 -21.278 14.133 1.00 84.00 399 ALA A C 1
ATOM 3068 O O . ALA A 1 399 ? 22.174 -22.057 13.227 1.00 84.00 399 ALA A O 1
ATOM 3069 N N . PHE A 1 400 ? 21.554 -20.915 15.045 1.00 83.31 400 PHE A N 1
ATOM 3070 C CA . PHE A 1 400 ? 20.143 -21.300 14.979 1.00 83.31 400 PHE A CA 1
ATOM 3071 C C . PHE A 1 400 ? 19.394 -20.580 13.845 1.00 83.31 400 PHE A C 1
ATOM 3073 O O . PHE A 1 400 ? 18.642 -21.231 13.118 1.00 83.31 400 PHE A O 1
ATOM 3080 N N . VAL A 1 401 ? 19.602 -19.274 13.663 1.00 70.62 401 VAL A N 1
ATOM 3081 C CA . VAL A 1 401 ? 18.973 -18.466 12.607 1.00 70.62 401 VAL A CA 1
ATOM 3082 C C . VAL A 1 401 ? 19.389 -18.967 11.225 1.00 70.62 401 VAL A C 1
ATOM 3084 O O . VAL A 1 401 ? 18.519 -19.293 10.417 1.00 70.62 401 VAL A O 1
ATOM 3087 N N . GLU A 1 402 ? 20.694 -19.125 10.984 1.00 75.00 402 GLU A N 1
ATOM 3088 C CA . GLU A 1 402 ? 21.241 -19.619 9.714 1.00 75.00 402 GLU A CA 1
ATOM 3089 C C . GLU A 1 402 ? 20.768 -21.051 9.412 1.00 75.00 402 GLU A C 1
ATOM 3091 O O . GLU A 1 402 ? 20.241 -21.327 8.334 1.00 75.00 402 GLU A O 1
ATOM 3096 N N . LYS A 1 403 ? 20.885 -21.966 10.385 1.00 80.00 403 LYS A N 1
ATOM 3097 C CA . LYS A 1 403 ? 20.540 -23.388 10.214 1.00 80.00 403 LYS A CA 1
ATOM 3098 C C . LYS A 1 403 ? 19.062 -23.638 9.914 1.00 80.00 403 LYS A C 1
ATOM 3100 O O . LYS A 1 403 ? 18.748 -24.624 9.248 1.00 80.00 403 LYS A O 1
ATOM 3105 N N . ASN A 1 404 ? 18.163 -22.817 10.457 1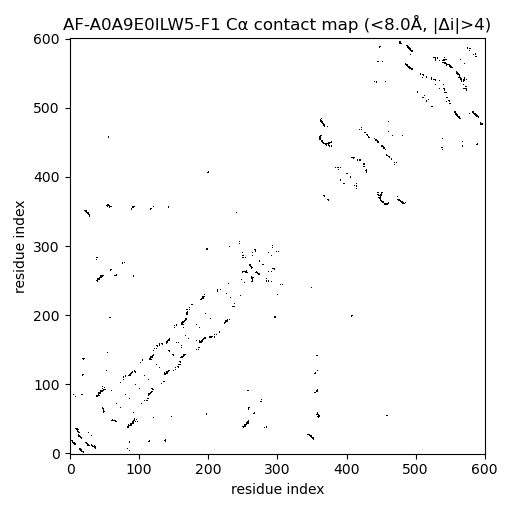.00 70.25 404 ASN A N 1
ATOM 3106 C CA . ASN A 1 404 ? 16.718 -23.003 10.302 1.00 70.25 404 ASN A CA 1
ATOM 3107 C C . ASN A 1 404 ? 16.089 -22.050 9.270 1.00 70.25 404 ASN A C 1
ATOM 3109 O O . ASN A 1 404 ? 14.914 -22.224 8.963 1.00 70.25 404 ASN A O 1
ATOM 3113 N N . GLY A 1 405 ? 16.832 -21.066 8.743 1.00 61.16 405 GLY A N 1
ATOM 3114 C CA . GLY A 1 405 ? 16.278 -20.014 7.882 1.00 61.16 405 GLY A CA 1
ATOM 3115 C C . GLY A 1 405 ? 15.250 -19.150 8.619 1.00 61.16 405 GLY A C 1
ATOM 3116 O O . GLY A 1 405 ? 14.154 -18.947 8.112 1.00 61.16 405 GLY A O 1
ATOM 3117 N N . TYR A 1 406 ? 15.573 -18.733 9.848 1.00 60.56 406 TYR A N 1
ATOM 3118 C CA . TYR A 1 406 ? 14.603 -18.205 10.814 1.00 60.56 406 TYR A CA 1
ATOM 3119 C C . TYR A 1 406 ? 13.910 -16.909 10.355 1.00 60.56 406 TYR A C 1
ATOM 3121 O O . TYR A 1 406 ? 14.501 -15.833 10.331 1.00 60.56 406 TYR A O 1
ATOM 3129 N N . ASP A 1 407 ? 12.618 -17.051 10.079 1.00 57.91 407 ASP A N 1
ATOM 3130 C CA . ASP A 1 407 ? 11.643 -16.058 9.606 1.00 57.91 407 ASP A CA 1
ATOM 3131 C C . ASP A 1 407 ? 10.512 -15.822 10.634 1.00 57.91 407 ASP A C 1
ATOM 3133 O O . ASP A 1 407 ? 9.430 -15.340 10.305 1.00 57.91 407 ASP A O 1
ATOM 3137 N N . GLY A 1 408 ? 10.719 -16.258 11.882 1.00 64.56 408 GLY A N 1
ATOM 3138 C CA . GLY A 1 408 ? 9.682 -16.275 12.914 1.00 64.56 408 GLY A CA 1
ATOM 3139 C C . GLY A 1 408 ? 8.646 -17.405 12.790 1.00 64.56 408 GLY A C 1
ATOM 3140 O O . GLY A 1 408 ? 7.693 -17.420 13.564 1.00 64.56 408 GLY A O 1
ATOM 3141 N N . SER A 1 409 ? 8.800 -18.385 11.890 1.00 65.31 409 SER A N 1
ATOM 3142 C CA . SER A 1 409 ? 7.854 -19.516 11.771 1.00 65.31 409 SER A CA 1
ATOM 3143 C C . SER A 1 409 ? 7.972 -20.588 12.867 1.00 65.31 409 SER A C 1
ATOM 3145 O O . SER A 1 409 ? 7.053 -21.392 13.032 1.00 65.31 409 SER A O 1
ATOM 3147 N N . ILE A 1 410 ? 9.070 -20.611 13.633 1.00 78.19 410 ILE A N 1
ATOM 3148 C CA . ILE A 1 410 ? 9.342 -21.594 14.700 1.00 78.19 410 ILE A CA 1
ATOM 3149 C C . ILE A 1 410 ? 9.797 -20.905 15.997 1.00 78.19 410 ILE A C 1
ATOM 3151 O O . ILE A 1 410 ? 10.428 -19.856 15.927 1.00 78.19 410 ILE A O 1
ATOM 3155 N N . PRO A 1 411 ? 9.581 -21.490 17.188 1.00 87.81 411 PRO A N 1
ATOM 3156 C CA . PRO A 1 411 ? 10.068 -20.918 18.440 1.00 87.81 411 PRO A CA 1
ATOM 3157 C C . PRO A 1 411 ? 11.581 -21.124 18.603 1.00 87.81 411 PRO A C 1
ATOM 3159 O O . PRO A 1 411 ? 12.101 -22.224 18.379 1.00 87.81 411 PRO A O 1
ATOM 3162 N N . THR A 1 412 ? 12.299 -20.110 19.080 1.00 88.81 412 THR A N 1
ATOM 3163 C CA . THR A 1 412 ? 13.678 -20.260 19.583 1.00 88.81 412 THR A CA 1
ATOM 3164 C C . THR A 1 412 ? 13.713 -21.105 20.871 1.00 88.81 412 THR A C 1
ATOM 3166 O O . THR A 1 412 ? 12.666 -21.343 21.484 1.00 88.81 412 THR A O 1
ATOM 3169 N N . PRO A 1 413 ? 14.888 -21.593 21.316 1.00 93.56 413 PRO A N 1
ATOM 3170 C CA . PRO A 1 413 ? 15.005 -22.340 22.568 1.00 93.56 413 PRO A CA 1
ATOM 3171 C C . PRO A 1 413 ? 14.467 -21.592 23.809 1.00 93.56 413 PRO A C 1
ATOM 3173 O O . PRO A 1 413 ? 13.736 -22.228 24.571 1.00 93.56 413 PRO A O 1
ATOM 3176 N N . PRO A 1 414 ? 14.691 -20.269 24.001 1.00 92.94 414 PRO A N 1
ATOM 3177 C CA . PRO A 1 414 ? 14.059 -19.514 25.090 1.00 92.94 414 PRO A CA 1
ATOM 3178 C C . PRO A 1 414 ? 12.528 -19.540 25.073 1.00 92.94 414 PRO A C 1
ATOM 3180 O O . PRO A 1 414 ? 11.912 -19.771 26.113 1.00 92.94 414 PRO A O 1
ATOM 3183 N N . LEU A 1 415 ? 11.905 -19.361 23.900 1.00 91.69 415 LEU A N 1
ATOM 3184 C CA . LEU A 1 415 ? 10.443 -19.363 23.760 1.00 91.69 415 LEU A CA 1
ATOM 3185 C C . LEU A 1 415 ? 9.842 -20.734 24.116 1.00 91.69 415 LEU A C 1
ATOM 3187 O O . LEU A 1 415 ? 8.810 -20.804 24.786 1.00 91.69 415 LEU A O 1
ATOM 3191 N N . ARG A 1 416 ? 10.522 -21.832 23.745 1.00 93.38 416 ARG A N 1
ATOM 3192 C CA . ARG A 1 416 ? 10.133 -23.197 24.151 1.00 93.38 416 ARG A CA 1
ATOM 3193 C C . ARG A 1 416 ? 10.251 -23.383 25.659 1.00 93.38 416 ARG A C 1
ATOM 3195 O O . ARG A 1 416 ? 9.255 -23.706 26.298 1.00 93.38 416 ARG A O 1
ATOM 3202 N N . ALA A 1 417 ? 11.423 -23.104 26.234 1.00 94.06 417 ALA A N 1
ATOM 3203 C CA . ALA A 1 417 ? 11.679 -23.277 27.664 1.00 94.06 417 ALA A CA 1
ATOM 3204 C C . ALA A 1 417 ? 10.704 -22.462 28.539 1.00 94.06 417 ALA A C 1
ATOM 3206 O O . ALA A 1 417 ? 10.218 -22.949 29.561 1.00 94.06 417 ALA A O 1
ATOM 3207 N N . PHE A 1 418 ? 10.358 -21.243 28.113 1.00 94.06 418 PHE A N 1
ATOM 3208 C CA . PHE A 1 418 ? 9.379 -20.393 28.791 1.00 94.06 418 PHE A CA 1
ATOM 3209 C C . PHE A 1 418 ? 7.965 -20.997 28.811 1.00 94.06 418 PHE A C 1
ATOM 3211 O O . PHE A 1 418 ? 7.273 -20.903 29.831 1.00 94.06 418 PHE A O 1
ATOM 3218 N N . ALA A 1 419 ? 7.526 -21.613 27.711 1.00 91.25 419 ALA A N 1
ATOM 3219 C CA . ALA A 1 419 ? 6.212 -22.246 27.621 1.00 91.25 419 ALA A CA 1
ATOM 3220 C C . ALA A 1 419 ? 6.157 -23.615 28.308 1.00 91.25 419 ALA A C 1
ATOM 3222 O O . ALA A 1 419 ? 5.186 -23.906 29.010 1.00 91.25 419 ALA A O 1
ATOM 3223 N N . GLU A 1 420 ? 7.215 -24.419 28.184 1.00 92.69 420 GLU A N 1
ATOM 3224 C CA . GLU A 1 420 ? 7.351 -25.714 28.858 1.00 92.69 420 GLU A CA 1
ATOM 3225 C C . GLU A 1 420 ? 7.266 -25.545 30.383 1.00 92.69 420 GLU A C 1
ATOM 3227 O O . GLU A 1 420 ? 6.482 -26.233 31.039 1.00 92.69 420 GLU A O 1
ATOM 3232 N N . ALA A 1 421 ? 7.946 -24.533 30.939 1.00 92.81 421 ALA A N 1
ATOM 3233 C CA . ALA A 1 421 ? 7.849 -24.150 32.353 1.00 92.81 421 ALA A CA 1
ATOM 3234 C C . ALA A 1 421 ? 6.438 -23.696 32.797 1.00 92.81 421 ALA A C 1
ATOM 3236 O O . ALA A 1 421 ? 6.161 -23.623 33.994 1.00 92.81 421 ALA A O 1
ATOM 3237 N N . ARG A 1 422 ? 5.538 -23.400 31.850 1.00 90.75 422 ARG A N 1
ATOM 3238 C CA . ARG A 1 422 ? 4.133 -22.994 32.065 1.00 90.75 422 ARG A CA 1
ATOM 3239 C C . ARG A 1 422 ? 3.132 -24.044 31.549 1.00 90.75 422 ARG A C 1
ATOM 3241 O O . ARG A 1 422 ? 1.930 -23.779 31.455 1.00 90.75 422 ARG A O 1
ATOM 3248 N N . GLY A 1 423 ? 3.612 -25.250 31.231 1.00 90.00 423 GLY A N 1
ATOM 3249 C CA . GLY A 1 423 ? 2.793 -26.394 30.831 1.00 90.00 423 GLY A CA 1
ATOM 3250 C C . GLY A 1 423 ? 2.089 -26.241 29.479 1.00 90.00 423 GLY A C 1
ATOM 3251 O O . GLY A 1 423 ? 1.011 -26.817 29.300 1.00 90.00 423 GLY A O 1
ATOM 3252 N N . PHE A 1 424 ? 2.645 -25.451 28.555 1.00 92.12 424 PHE A N 1
ATOM 3253 C CA . PHE A 1 424 ? 2.148 -25.306 27.182 1.00 92.12 424 PHE A CA 1
ATOM 3254 C C . PHE A 1 424 ? 3.276 -25.385 26.149 1.00 92.12 424 PHE A C 1
ATOM 3256 O O . PHE A 1 424 ? 4.447 -25.515 26.493 1.00 92.12 424 PHE A O 1
ATOM 3263 N N . THR A 1 425 ? 2.922 -25.332 24.866 1.00 89.12 425 THR A N 1
ATOM 3264 C CA . THR A 1 425 ? 3.886 -25.340 23.760 1.00 89.12 425 THR A CA 1
ATOM 3265 C C . THR A 1 425 ? 3.794 -24.019 23.012 1.00 89.12 425 THR A C 1
ATOM 3267 O O . THR A 1 425 ? 2.765 -23.739 22.397 1.00 89.12 425 THR A O 1
ATOM 3270 N N . TRP A 1 426 ? 4.868 -23.228 23.049 1.00 89.50 426 TRP A N 1
ATOM 3271 C CA . TRP A 1 426 ? 5.052 -22.080 22.158 1.00 89.50 426 TRP A CA 1
ATOM 3272 C C . TRP A 1 426 ? 5.230 -22.598 20.723 1.00 89.50 426 TRP A C 1
ATOM 3274 O O . TRP A 1 426 ? 5.968 -23.566 20.528 1.00 89.50 426 TRP A O 1
ATOM 3284 N N . ARG A 1 427 ? 4.533 -22.025 19.732 1.00 80.56 427 ARG A N 1
ATOM 3285 C CA . ARG A 1 427 ? 4.396 -22.643 18.391 1.00 80.56 427 ARG A CA 1
ATOM 3286 C C . ARG A 1 427 ? 5.037 -21.834 17.269 1.00 80.56 427 ARG A C 1
ATOM 3288 O O . ARG A 1 427 ? 5.564 -22.424 16.335 1.00 80.56 427 ARG A O 1
ATOM 3295 N N . GLU A 1 428 ? 5.013 -20.516 17.392 1.00 80.19 428 GLU A N 1
ATOM 3296 C CA . GLU A 1 428 ? 5.581 -19.546 16.458 1.00 80.19 428 GLU A CA 1
ATOM 3297 C C . GLU A 1 428 ? 6.899 -18.964 17.001 1.00 80.19 428 GLU A C 1
ATOM 3299 O O . GLU A 1 428 ? 7.248 -19.144 18.166 1.00 80.19 428 GLU A O 1
ATOM 3304 N N . GLY A 1 429 ? 7.652 -18.234 16.190 1.00 70.56 429 GLY A N 1
ATOM 3305 C CA . GLY A 1 429 ? 8.731 -17.382 16.685 1.00 70.56 429 GLY A CA 1
ATOM 3306 C C . GLY A 1 429 ? 8.209 -16.078 17.292 1.00 70.56 429 GLY A C 1
ATOM 3307 O O . GLY A 1 429 ? 7.028 -15.742 17.205 1.00 70.56 429 GLY A O 1
ATOM 3308 N N . LEU A 1 430 ? 9.126 -15.313 17.877 1.00 71.06 430 LEU A N 1
ATOM 3309 C CA . LEU A 1 430 ? 9.012 -13.858 17.955 1.00 71.06 430 LEU A CA 1
ATOM 3310 C C . LEU A 1 430 ? 10.153 -13.287 17.109 1.00 71.06 430 LEU A C 1
ATOM 3312 O O . LEU A 1 430 ? 11.291 -13.757 17.216 1.00 71.06 430 LEU A O 1
ATOM 3316 N N . TRP A 1 431 ? 9.837 -12.361 16.211 1.00 55.75 431 TRP A N 1
ATOM 3317 C CA . TRP A 1 431 ? 10.755 -11.895 15.175 1.00 55.75 431 TRP A CA 1
ATOM 3318 C C . TRP A 1 431 ? 10.358 -10.497 14.699 1.00 55.75 431 TRP A C 1
ATOM 3320 O O . TRP A 1 431 ? 9.174 -10.150 14.660 1.00 55.75 431 TRP A O 1
ATOM 3330 N N . TRP A 1 432 ? 11.372 -9.716 14.356 1.00 58.03 432 TRP A N 1
ATOM 3331 C CA . TRP A 1 432 ? 11.316 -8.307 13.995 1.00 58.03 432 TRP A CA 1
ATOM 3332 C C . TRP A 1 432 ? 12.466 -8.041 13.016 1.00 58.03 432 TRP A C 1
ATOM 3334 O O . TRP A 1 432 ? 13.584 -8.503 13.236 1.00 58.03 432 TRP A O 1
ATOM 3344 N N . GLU A 1 433 ? 12.193 -7.325 11.925 1.00 43.12 433 GLU A N 1
ATOM 3345 C CA . GLU A 1 433 ? 13.219 -6.893 10.969 1.00 43.12 433 GLU A CA 1
ATOM 3346 C C . GLU A 1 433 ? 13.491 -5.401 11.158 1.00 43.12 433 GLU A C 1
ATOM 3348 O O . GLU A 1 433 ? 12.724 -4.592 10.654 1.00 43.12 433 GLU A O 1
ATOM 3353 N N . GLU A 1 434 ? 14.576 -5.035 11.841 1.00 34.84 434 GLU A N 1
ATOM 3354 C CA . GLU A 1 434 ? 15.469 -3.940 11.424 1.00 34.84 434 GLU A CA 1
ATOM 3355 C C . GLU A 1 434 ? 16.753 -3.945 12.281 1.00 34.84 434 GLU A C 1
ATOM 3357 O O . GLU A 1 434 ? 16.691 -4.090 13.495 1.00 34.84 434 GLU A O 1
ATOM 3362 N N . ASP A 1 435 ? 17.898 -3.813 11.600 1.00 31.89 435 ASP A N 1
ATOM 3363 C CA . ASP A 1 435 ? 19.279 -3.625 12.080 1.00 31.89 435 ASP A CA 1
ATOM 3364 C C . ASP A 1 435 ? 19.903 -4.576 13.141 1.00 31.89 435 ASP A C 1
ATOM 3366 O O . ASP A 1 435 ? 19.272 -5.328 13.879 1.00 31.89 435 ASP A O 1
ATOM 3370 N N . GLY A 1 436 ? 21.239 -4.657 13.107 1.00 35.56 436 GLY A N 1
ATOM 3371 C CA . GLY A 1 436 ? 21.999 -5.769 13.690 1.00 35.56 436 GLY A CA 1
ATOM 3372 C C . GLY A 1 436 ? 22.241 -5.679 15.200 1.00 35.56 436 GLY A C 1
ATOM 3373 O O . GLY A 1 436 ? 23.093 -4.912 15.640 1.00 35.56 436 GLY A O 1
ATOM 3374 N N . TYR A 1 437 ? 21.580 -6.557 15.960 1.00 42.22 437 TYR A N 1
ATOM 3375 C CA . TYR A 1 437 ? 21.848 -6.883 17.374 1.00 42.22 437 TYR A CA 1
ATOM 3376 C C . TYR A 1 437 ? 21.938 -5.682 18.327 1.00 42.22 437 TYR A C 1
ATOM 3378 O O . TYR A 1 437 ? 22.844 -5.589 19.157 1.00 42.22 437 TYR A O 1
ATOM 3386 N N . GLY A 1 438 ? 20.937 -4.801 18.246 1.00 42.97 438 GLY A N 1
ATOM 3387 C CA . GLY A 1 438 ? 20.684 -3.778 19.258 1.00 42.97 438 GLY A CA 1
ATOM 3388 C C . GLY A 1 438 ? 19.456 -2.914 18.960 1.00 42.97 438 GLY A C 1
ATOM 3389 O O . GLY A 1 438 ? 19.591 -1.929 18.241 1.00 42.97 438 GLY A O 1
ATOM 3390 N N . ALA A 1 439 ? 18.332 -3.240 19.616 1.00 40.12 439 ALA A N 1
ATOM 3391 C CA . ALA A 1 439 ? 17.037 -2.536 19.611 1.00 40.12 439 ALA A CA 1
ATOM 3392 C C . ALA A 1 439 ? 16.217 -2.603 18.295 1.00 40.12 439 ALA A C 1
ATOM 3394 O O . ALA A 1 439 ? 16.810 -2.639 17.220 1.00 40.12 439 ALA A O 1
ATOM 3395 N N . PRO A 1 440 ? 14.862 -2.558 18.343 1.00 49.81 440 PRO A N 1
ATOM 3396 C CA . PRO A 1 440 ? 14.004 -2.369 19.520 1.00 49.81 440 PRO A CA 1
ATOM 3397 C C . PRO A 1 440 ? 13.374 -3.666 20.070 1.00 49.81 440 PRO A C 1
ATOM 3399 O O . PRO A 1 440 ? 12.708 -4.396 19.341 1.00 49.81 440 PRO A O 1
ATOM 3402 N N . VAL A 1 441 ? 13.493 -3.882 21.382 1.00 61.28 441 VAL A N 1
ATOM 3403 C CA . VAL A 1 441 ? 12.904 -5.023 22.110 1.00 61.28 441 VAL A CA 1
ATOM 3404 C C . VAL A 1 441 ? 11.367 -4.959 22.184 1.00 61.28 441 VAL A C 1
ATOM 3406 O O . VAL A 1 441 ? 10.767 -3.892 22.326 1.00 61.28 441 VAL A O 1
ATOM 3409 N N . LEU A 1 442 ? 10.713 -6.130 22.207 1.00 68.44 442 LEU A N 1
ATOM 3410 C CA . LEU A 1 442 ? 9.290 -6.285 22.547 1.00 68.44 442 LEU A CA 1
ATOM 3411 C C . LEU A 1 442 ? 8.948 -5.710 23.938 1.00 68.44 442 LEU A C 1
ATOM 3413 O O . LEU A 1 442 ? 9.146 -6.364 24.967 1.00 68.44 442 LEU A O 1
ATOM 3417 N N . THR A 1 443 ? 8.336 -4.526 23.970 1.00 73.56 443 THR A N 1
ATOM 3418 C CA . THR A 1 443 ? 7.818 -3.918 25.199 1.00 73.56 443 THR A CA 1
ATOM 3419 C C . THR A 1 443 ? 6.637 -4.720 25.759 1.00 73.56 443 THR A C 1
ATOM 3421 O O . THR A 1 443 ? 5.607 -4.908 25.106 1.00 73.56 443 THR A O 1
ATOM 3424 N N . ALA A 1 444 ? 6.738 -5.104 27.032 1.00 85.56 444 ALA A N 1
ATOM 3425 C CA . ALA A 1 444 ? 5.614 -5.540 27.858 1.00 85.56 444 ALA A CA 1
ATOM 3426 C C . ALA A 1 444 ? 5.494 -4.629 29.089 1.00 85.56 444 ALA A C 1
ATOM 3428 O O . ALA A 1 444 ? 6.499 -4.159 29.623 1.00 85.56 444 ALA A O 1
ATOM 3429 N N . GLY A 1 445 ? 4.281 -4.366 29.570 1.00 86.75 445 GLY A N 1
ATOM 3430 C CA . GLY A 1 445 ? 4.073 -3.439 30.682 1.00 86.75 445 GLY A CA 1
ATOM 3431 C C . GLY A 1 445 ? 2.735 -3.610 31.382 1.00 86.75 445 GLY A C 1
ATOM 3432 O O . GLY A 1 445 ? 1.763 -4.021 30.758 1.00 86.75 445 GLY A O 1
ATOM 3433 N N . ALA A 1 446 ? 2.691 -3.293 32.676 1.00 89.69 446 ALA A N 1
ATOM 3434 C CA . ALA A 1 446 ? 1.465 -3.312 33.468 1.00 89.69 446 ALA A CA 1
ATOM 3435 C C . ALA A 1 446 ? 0.891 -1.894 33.616 1.00 89.69 446 ALA A C 1
ATOM 3437 O O . ALA A 1 446 ? 1.634 -0.947 33.876 1.00 89.69 446 ALA A O 1
ATOM 3438 N N . VAL A 1 447 ? -0.425 -1.772 33.449 1.00 89.50 447 VAL A N 1
ATOM 3439 C CA . VAL A 1 447 ? -1.234 -0.561 33.629 1.00 89.50 447 VAL A CA 1
ATOM 3440 C C . VAL A 1 447 ? -2.442 -0.971 34.472 1.00 89.50 447 VAL A C 1
ATOM 3442 O O . VAL A 1 447 ? -3.417 -1.519 33.953 1.00 89.50 447 VAL A O 1
ATOM 3445 N N . GLY A 1 448 ? -2.324 -0.793 35.789 1.00 89.81 448 GLY A N 1
ATOM 3446 C CA . GLY A 1 448 ? -3.252 -1.368 36.764 1.00 89.81 448 GLY A CA 1
ATOM 3447 C C . GLY A 1 448 ? -3.287 -2.898 36.702 1.00 89.81 448 GLY A C 1
ATOM 3448 O O . GLY A 1 448 ? -2.257 -3.563 36.592 1.00 89.81 448 GLY A O 1
ATOM 3449 N N . ASP A 1 449 ? -4.491 -3.462 36.716 1.00 91.12 449 ASP A N 1
ATOM 3450 C CA . ASP A 1 449 ? -4.757 -4.901 36.591 1.00 91.12 449 ASP A CA 1
ATOM 3451 C C . ASP A 1 449 ? -4.614 -5.455 35.157 1.00 91.12 449 ASP A C 1
ATOM 3453 O O . ASP A 1 449 ? -5.010 -6.592 34.891 1.00 91.12 449 ASP A O 1
ATOM 3457 N N . ALA A 1 450 ? -4.033 -4.697 34.220 1.00 92.69 450 ALA A N 1
ATOM 3458 C CA . ALA A 1 450 ? -3.860 -5.114 32.833 1.00 92.69 450 ALA A CA 1
ATOM 3459 C C . ALA A 1 450 ? -2.406 -5.073 32.340 1.00 92.69 450 ALA A C 1
ATOM 3461 O O . ALA A 1 450 ? -1.628 -4.188 32.681 1.00 92.69 450 ALA A O 1
ATOM 3462 N N . VAL A 1 451 ? -2.061 -6.028 31.478 1.00 92.44 451 VAL A N 1
ATOM 3463 C CA . VAL A 1 451 ? -0.807 -6.114 30.727 1.00 92.44 451 VAL A CA 1
ATOM 3464 C C . VAL A 1 451 ? -1.034 -5.627 29.298 1.00 92.44 451 VAL A C 1
ATOM 3466 O O . VAL A 1 451 ? -1.944 -6.093 28.610 1.00 92.44 451 VAL A O 1
ATOM 3469 N N . VAL A 1 452 ? -0.165 -4.737 28.828 1.00 88.56 452 VAL A N 1
ATOM 3470 C CA . VAL A 1 452 ? -0.006 -4.369 27.417 1.00 88.56 452 VAL A CA 1
ATOM 3471 C C . VAL A 1 452 ? 1.261 -5.036 26.887 1.00 88.56 452 VAL A C 1
ATOM 3473 O O . VAL A 1 452 ? 2.288 -5.034 27.567 1.00 88.56 452 VAL A O 1
ATOM 3476 N N . VAL A 1 453 ? 1.199 -5.583 25.673 1.00 84.94 453 VAL A N 1
ATOM 3477 C CA . VAL A 1 453 ? 2.362 -6.063 24.914 1.00 84.94 453 VAL A CA 1
ATOM 3478 C C . VAL A 1 453 ? 2.342 -5.392 23.549 1.00 84.94 453 VAL A C 1
ATOM 3480 O O . VAL A 1 453 ? 1.320 -5.381 22.865 1.00 84.94 453 VAL A O 1
ATOM 3483 N N . TYR A 1 454 ? 3.457 -4.800 23.153 1.00 73.69 454 TYR A N 1
ATOM 3484 C CA . TYR A 1 454 ? 3.518 -3.897 22.014 1.00 73.69 454 TYR A CA 1
ATOM 3485 C C . TYR A 1 454 ? 4.881 -3.994 21.329 1.00 73.69 454 TYR A C 1
ATOM 3487 O O . TYR A 1 454 ? 5.901 -4.193 21.984 1.00 73.69 454 TYR A O 1
ATOM 3495 N N . HIS A 1 455 ? 4.882 -3.842 20.006 1.00 67.50 455 HIS A N 1
ATOM 3496 C CA . HIS A 1 455 ? 6.095 -3.743 19.208 1.00 67.50 455 HIS A CA 1
ATOM 3497 C C . HIS A 1 455 ? 5.925 -2.580 18.222 1.00 67.50 455 HIS A C 1
ATOM 3499 O O . HIS A 1 455 ? 4.925 -2.565 17.501 1.00 67.50 455 HIS A O 1
ATOM 3505 N N . PRO A 1 456 ? 6.860 -1.616 18.142 1.00 51.91 456 PRO A N 1
ATOM 3506 C CA . PRO A 1 456 ? 6.700 -0.441 17.280 1.00 51.91 456 PRO A CA 1
ATOM 3507 C C . PRO A 1 456 ? 6.634 -0.785 15.784 1.00 51.91 456 PRO A C 1
ATOM 3509 O O . PRO A 1 456 ? 6.086 -0.012 15.000 1.00 51.91 456 PRO A O 1
ATOM 3512 N N . TYR A 1 457 ? 7.188 -1.936 15.393 1.00 49.50 457 TYR A N 1
ATOM 3513 C CA . TYR A 1 457 ? 7.298 -2.382 14.004 1.00 49.50 457 TYR A CA 1
ATOM 3514 C C . TYR A 1 457 ? 7.429 -3.912 13.934 1.00 49.50 457 TYR A C 1
ATOM 3516 O O . TYR A 1 457 ? 8.481 -4.451 14.255 1.00 49.50 457 TYR A O 1
ATOM 3524 N N . CYS A 1 458 ? 6.361 -4.646 13.611 1.00 44.16 458 CYS A N 1
ATOM 3525 C CA . CYS A 1 458 ? 6.438 -6.098 13.384 1.00 44.16 458 CYS A CA 1
ATOM 3526 C C . CYS A 1 458 ? 5.351 -6.573 12.411 1.00 44.16 458 CYS A C 1
ATOM 3528 O O . CYS A 1 458 ? 4.334 -5.902 12.229 1.00 44.16 458 CYS A O 1
ATOM 3530 N N . MET A 1 459 ? 5.547 -7.756 11.818 1.00 39.75 459 MET A N 1
ATOM 3531 C CA . MET A 1 459 ? 4.544 -8.398 10.951 1.00 39.75 459 MET A CA 1
ATOM 3532 C C . MET A 1 459 ? 3.295 -8.864 11.716 1.00 39.75 459 MET A C 1
ATOM 3534 O O . MET A 1 459 ? 2.233 -9.046 11.123 1.00 39.75 459 MET A O 1
ATOM 3538 N N . GLY A 1 460 ? 3.425 -9.025 13.032 1.00 54.00 460 GLY A N 1
ATOM 3539 C CA . GLY A 1 460 ? 2.365 -9.361 13.968 1.00 54.00 460 GLY A CA 1
ATOM 3540 C C . GLY A 1 460 ? 2.940 -9.986 15.237 1.00 54.00 460 GLY A C 1
ATOM 3541 O O . GLY A 1 460 ? 4.094 -10.408 15.276 1.00 54.00 460 GLY A O 1
ATOM 3542 N N . LEU A 1 461 ? 2.117 -10.078 16.279 1.00 65.94 461 LEU A N 1
ATOM 3543 C CA . LEU A 1 461 ? 2.415 -10.869 17.476 1.00 65.94 461 LEU A CA 1
ATOM 3544 C C . LEU A 1 461 ? 1.540 -12.136 17.472 1.00 65.94 461 LEU A C 1
ATOM 3546 O O . LEU A 1 461 ? 0.364 -12.036 17.110 1.00 65.94 461 LEU A O 1
ATOM 3550 N N . PRO A 1 462 ? 2.059 -13.319 17.867 1.00 74.00 462 PRO A N 1
ATOM 3551 C CA . PRO A 1 462 ? 1.343 -14.591 17.751 1.00 74.00 462 PRO A CA 1
ATOM 3552 C C . PRO A 1 462 ? 0.141 -14.666 18.706 1.00 74.00 462 PRO A C 1
ATOM 3554 O O . PRO A 1 462 ? 0.245 -15.127 19.846 1.00 74.00 462 PRO A O 1
ATOM 3557 N N . GLU A 1 463 ? -1.020 -14.214 18.218 1.00 80.62 463 GLU A N 1
ATOM 3558 C CA . GLU A 1 463 ? -2.269 -14.089 18.979 1.00 80.62 463 GLU A CA 1
ATOM 3559 C C . GLU A 1 463 ? -2.615 -15.373 19.741 1.00 80.62 463 GLU A C 1
ATOM 3561 O O . GLU A 1 463 ? -2.911 -15.312 20.931 1.00 80.62 463 GLU A O 1
ATOM 3566 N N . ALA A 1 464 ? -2.561 -16.535 19.084 1.00 82.50 464 ALA A N 1
ATOM 3567 C CA . ALA A 1 464 ? -2.947 -17.808 19.690 1.00 82.50 464 ALA A CA 1
ATOM 3568 C C . ALA A 1 464 ? -2.063 -18.178 20.895 1.00 82.50 464 ALA A C 1
ATOM 3570 O O . ALA A 1 464 ? -2.571 -18.633 21.920 1.00 82.50 464 ALA A O 1
ATOM 3571 N N . THR A 1 465 ? -0.758 -17.929 20.790 1.00 87.00 465 THR A N 1
ATOM 3572 C CA . THR A 1 465 ? 0.228 -18.246 21.827 1.00 87.00 465 THR A CA 1
ATOM 3573 C C . THR A 1 465 ? 0.187 -17.242 22.982 1.00 87.00 465 THR A C 1
ATOM 3575 O O . THR A 1 465 ? 0.175 -17.658 24.142 1.00 87.00 465 THR A O 1
ATOM 3578 N N . PHE A 1 466 ? 0.035 -15.939 22.709 1.00 88.81 466 PHE A N 1
ATOM 3579 C CA . PHE A 1 466 ? -0.241 -14.955 23.765 1.00 88.81 466 PHE A CA 1
ATOM 3580 C C . PHE A 1 466 ? -1.592 -15.213 24.450 1.00 88.81 466 PHE A C 1
ATOM 3582 O O . PHE A 1 466 ? -1.695 -15.096 25.669 1.00 88.81 466 PHE A O 1
ATOM 3589 N N . ARG A 1 467 ? -2.622 -15.632 23.705 1.00 87.62 467 ARG A N 1
ATOM 3590 C CA . ARG A 1 467 ? -3.930 -16.027 24.249 1.00 87.62 467 ARG A CA 1
ATOM 3591 C C . ARG A 1 467 ? -3.822 -17.242 25.171 1.00 87.62 467 ARG A C 1
ATOM 3593 O O . ARG A 1 467 ? -4.357 -17.188 26.274 1.00 87.62 467 ARG A O 1
ATOM 3600 N N . GLU A 1 468 ? -3.109 -18.298 24.776 1.00 89.75 468 GLU A N 1
ATOM 3601 C CA . GLU A 1 468 ? -2.880 -19.462 25.646 1.00 89.75 468 GLU A CA 1
ATOM 3602 C C . GLU A 1 468 ? -2.081 -19.081 26.909 1.00 89.75 468 GLU A C 1
ATOM 3604 O O . GLU A 1 468 ? -2.481 -19.456 28.014 1.00 89.75 468 GLU A O 1
ATOM 3609 N N . LEU A 1 469 ? -1.021 -18.275 26.775 1.00 91.31 469 LEU A N 1
ATOM 3610 C CA . LEU A 1 469 ? -0.232 -17.767 27.903 1.00 91.31 469 LEU A CA 1
ATOM 3611 C C . LEU A 1 469 ? -1.084 -16.968 28.900 1.00 91.31 469 LEU A C 1
ATOM 3613 O O . LEU A 1 469 ? -1.080 -17.263 30.095 1.00 91.31 469 LEU A O 1
ATOM 3617 N N . PHE A 1 470 ? -1.816 -15.961 28.424 1.00 92.50 470 PHE A N 1
ATOM 3618 C CA . PHE A 1 470 ? -2.571 -15.054 29.285 1.00 92.50 470 PHE A CA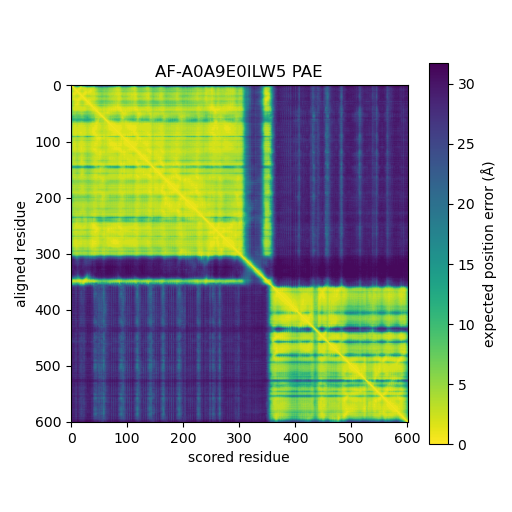 1
ATOM 3619 C C . PHE A 1 470 ? -3.765 -15.743 29.963 1.00 92.50 470 PHE A C 1
ATOM 3621 O O . PHE A 1 470 ? -3.995 -15.514 31.150 1.00 92.50 470 PHE A O 1
ATOM 3628 N N . VAL A 1 471 ? -4.463 -16.656 29.275 1.00 91.19 471 VAL A N 1
ATOM 3629 C CA . VAL A 1 471 ? -5.508 -17.497 29.892 1.00 91.19 471 VAL A CA 1
ATOM 3630 C C . VAL A 1 471 ? -4.919 -18.360 31.015 1.00 91.19 471 VAL A C 1
ATOM 3632 O O . VAL A 1 471 ? -5.466 -18.391 32.116 1.00 91.19 471 VAL A O 1
ATOM 3635 N N . ARG A 1 472 ? -3.770 -19.010 30.786 1.00 90.44 472 ARG A N 1
ATOM 3636 C CA . ARG A 1 472 ? -3.079 -19.826 31.806 1.00 90.44 472 ARG A CA 1
ATOM 3637 C C . ARG A 1 472 ? -2.538 -19.003 32.975 1.00 90.44 472 ARG A C 1
ATOM 3639 O O . ARG A 1 472 ? -2.448 -19.517 34.085 1.00 90.44 472 ARG A O 1
ATOM 3646 N N . ALA A 1 473 ? -2.206 -17.737 32.739 1.00 90.75 473 ALA A N 1
ATOM 3647 C CA . ALA A 1 473 ? -1.786 -16.797 33.770 1.00 90.75 473 ALA A CA 1
ATOM 3648 C C . ALA A 1 473 ? -2.951 -16.199 34.591 1.00 90.75 473 ALA A C 1
ATOM 3650 O O . ALA A 1 473 ? -2.689 -15.481 35.555 1.00 90.75 473 ALA A O 1
ATOM 3651 N N . GLY A 1 474 ? -4.211 -16.499 34.245 1.00 92.50 474 GLY A N 1
ATOM 3652 C CA . GLY A 1 474 ? -5.396 -16.040 34.977 1.00 92.50 474 GLY A CA 1
ATOM 3653 C C . GLY A 1 474 ? -6.019 -14.739 34.460 1.00 92.50 474 GLY A C 1
ATOM 3654 O O . GLY A 1 474 ? -6.654 -14.026 35.235 1.00 92.50 474 GLY A O 1
ATOM 3655 N N . ALA A 1 475 ? -5.840 -14.401 33.178 1.00 92.19 475 ALA A N 1
ATOM 3656 C CA . ALA A 1 475 ? -6.566 -13.289 32.566 1.00 92.19 475 ALA A CA 1
ATOM 3657 C C . ALA A 1 475 ? -8.087 -13.543 32.579 1.00 92.19 475 ALA A C 1
ATOM 3659 O O . ALA A 1 475 ? -8.540 -14.681 32.463 1.00 92.19 475 ALA A O 1
ATOM 3660 N N . VAL A 1 476 ? -8.873 -12.469 32.676 1.00 91.62 476 VAL A N 1
ATOM 3661 C CA . VAL A 1 476 ? -10.350 -12.484 32.673 1.00 91.62 476 VAL A CA 1
ATOM 3662 C C . VAL A 1 476 ? -10.948 -11.801 31.437 1.00 91.62 476 VAL A C 1
ATOM 3664 O O . VAL A 1 476 ? -12.035 -12.161 30.981 1.00 91.62 476 VAL A O 1
ATOM 3667 N N . ALA A 1 477 ? -10.223 -10.847 30.850 1.00 88.38 477 ALA A N 1
ATOM 3668 C CA . ALA A 1 477 ? -10.614 -10.115 29.648 1.00 88.38 477 ALA A CA 1
ATOM 3669 C C . ALA A 1 477 ? -9.385 -9.832 28.774 1.00 88.38 477 ALA A C 1
ATOM 3671 O O . ALA A 1 477 ? -8.280 -9.674 29.288 1.00 88.38 477 ALA A O 1
ATOM 3672 N N . MET A 1 478 ? -9.547 -9.800 27.451 1.00 87.69 478 MET A N 1
ATOM 3673 C CA . MET A 1 478 ? -8.430 -9.698 26.503 1.00 87.69 478 MET A CA 1
ATOM 3674 C C . MET A 1 478 ? -8.854 -9.035 25.195 1.00 87.69 478 MET A C 1
ATOM 3676 O O . MET A 1 478 ? -9.845 -9.437 24.589 1.00 87.69 478 MET A O 1
ATOM 3680 N N . GLY A 1 479 ? -8.076 -8.075 24.702 1.00 77.50 479 GLY A N 1
ATOM 3681 C CA . GLY A 1 479 ? -8.406 -7.313 23.499 1.00 77.50 479 GLY A CA 1
ATOM 3682 C C . GLY A 1 479 ? -7.209 -6.554 22.943 1.00 77.50 479 GLY A C 1
ATOM 3683 O O . GLY A 1 479 ? -6.168 -6.500 23.583 1.00 77.50 479 GLY A O 1
ATOM 3684 N N . TYR A 1 480 ? -7.395 -5.935 21.774 1.00 66.12 480 TYR A N 1
ATOM 3685 C CA . TYR A 1 480 ? -6.319 -5.450 20.896 1.00 66.12 480 TYR A CA 1
ATOM 3686 C C . TYR A 1 480 ? -5.449 -6.616 20.394 1.00 66.12 480 TYR A C 1
ATOM 3688 O O . TYR A 1 480 ? -4.947 -7.417 21.174 1.00 66.12 480 TYR A O 1
ATOM 3696 N N . TRP A 1 481 ? -5.349 -6.752 19.071 1.00 59.69 481 TRP A N 1
ATOM 3697 C CA . TRP A 1 481 ? -4.691 -7.887 18.403 1.00 59.69 481 TRP A CA 1
ATOM 3698 C C . TRP A 1 481 ? -4.109 -7.508 17.029 1.00 59.69 481 TRP A C 1
ATOM 3700 O O . TRP A 1 481 ? -3.792 -8.394 16.249 1.00 59.69 481 TRP A O 1
ATOM 3710 N N . GLN A 1 482 ? -4.094 -6.214 16.682 1.00 53.88 482 GLN A N 1
ATOM 3711 C CA . GLN A 1 482 ? -3.864 -5.647 15.339 1.00 53.88 482 GLN A CA 1
ATOM 3712 C C . GLN A 1 482 ? -3.413 -4.174 15.494 1.00 53.88 482 GLN A C 1
ATOM 3714 O O . GLN A 1 482 ? -3.105 -3.742 16.607 1.00 53.88 482 GLN A O 1
ATOM 3719 N N . TYR A 1 483 ? -3.425 -3.380 14.416 1.00 53.78 483 TYR A N 1
ATOM 3720 C CA . TYR A 1 483 ? -3.247 -1.920 14.461 1.00 53.78 483 TYR A CA 1
ATOM 3721 C C . TYR A 1 483 ? -4.237 -1.256 15.444 1.00 53.78 483 TYR A C 1
ATOM 3723 O O . TYR A 1 483 ? -5.454 -1.394 15.312 1.00 53.78 483 TYR A O 1
ATOM 3731 N N . GLY A 1 484 ? -3.720 -0.522 16.431 1.00 59.31 484 GLY A N 1
ATOM 3732 C CA . GLY A 1 484 ? -4.507 0.125 17.491 1.00 59.31 484 GLY A CA 1
ATOM 3733 C C . GLY A 1 484 ? -3.813 0.025 18.850 1.00 59.31 484 GLY A C 1
ATOM 3734 O O . GLY A 1 484 ? -2.911 -0.788 19.018 1.00 59.31 484 GLY A O 1
ATOM 3735 N N . ARG A 1 485 ? -4.177 0.873 19.820 1.00 72.44 485 ARG A N 1
ATOM 3736 C CA . ARG A 1 485 ? -3.548 0.921 21.158 1.00 72.44 485 ARG A CA 1
ATOM 3737 C C . ARG A 1 485 ? -4.631 1.179 22.219 1.00 72.44 485 ARG A C 1
ATOM 3739 O O . ARG A 1 485 ? -5.542 1.960 21.936 1.00 72.44 485 ARG A O 1
ATOM 3746 N N . PRO A 1 486 ? -4.588 0.538 23.402 1.00 82.69 486 PRO A N 1
ATOM 3747 C CA . PRO A 1 486 ? -5.614 0.727 24.422 1.00 82.69 486 PRO A CA 1
ATOM 3748 C C . PRO A 1 486 ? -5.541 2.133 25.024 1.00 82.69 486 PRO A C 1
ATOM 3750 O O . PRO A 1 486 ? -4.453 2.620 25.353 1.00 82.69 486 PRO A O 1
ATOM 3753 N N . ARG A 1 487 ? -6.708 2.768 25.201 1.00 89.81 487 ARG A N 1
ATOM 3754 C CA . ARG A 1 487 ? -6.826 4.000 25.991 1.00 89.81 487 ARG A CA 1
ATOM 3755 C C . ARG A 1 487 ? -6.587 3.687 27.464 1.00 89.81 487 ARG A C 1
ATOM 3757 O O . ARG A 1 487 ? -7.093 2.693 27.988 1.00 89.81 487 ARG A O 1
ATOM 3764 N N . VAL A 1 488 ? -5.844 4.569 28.114 1.00 91.94 488 VAL A N 1
ATOM 3765 C CA . VAL A 1 488 ? -5.566 4.546 29.547 1.00 91.94 488 VAL A CA 1
ATOM 3766 C C . VAL A 1 488 ? -6.510 5.522 30.235 1.00 91.94 488 VAL A C 1
ATOM 3768 O O . VAL A 1 488 ? -6.654 6.670 29.803 1.00 91.94 488 VAL A O 1
ATOM 3771 N N . VAL A 1 489 ? -7.144 5.067 31.309 1.00 93.62 489 VAL A N 1
ATOM 3772 C CA . VAL A 1 489 ? -7.895 5.900 32.244 1.00 93.62 489 VAL A CA 1
ATOM 3773 C C . VAL A 1 489 ? -7.006 6.151 33.456 1.00 93.62 489 VAL A C 1
ATOM 3775 O O . VAL A 1 489 ? -6.495 5.206 34.053 1.00 93.62 489 VAL A O 1
ATOM 3778 N N . VAL A 1 490 ? -6.813 7.418 33.821 1.00 94.25 490 VAL A N 1
ATOM 3779 C CA . VAL A 1 490 ? -6.080 7.804 35.036 1.00 94.25 490 VAL A CA 1
ATOM 3780 C C . VAL A 1 490 ? -6.985 8.656 35.907 1.00 94.25 490 VAL A C 1
ATOM 3782 O O . VAL A 1 490 ? -7.478 9.689 35.456 1.00 94.25 490 VAL A O 1
ATOM 3785 N N . GLN A 1 491 ? -7.202 8.236 37.148 1.00 94.25 491 GLN A N 1
ATOM 3786 C CA . GLN A 1 491 ? -7.940 8.991 38.158 1.00 94.25 491 GLN A CA 1
ATOM 3787 C C . GLN A 1 491 ? -6.975 9.434 39.253 1.00 94.25 491 GLN A C 1
ATOM 3789 O O . GLN A 1 491 ? -6.059 8.690 39.588 1.00 94.25 491 GLN A O 1
ATOM 3794 N N . ALA A 1 492 ? -7.154 10.635 39.800 1.00 94.69 492 ALA A N 1
ATOM 3795 C CA . ALA A 1 492 ? -6.331 11.120 40.906 1.00 94.69 492 ALA A CA 1
ATOM 3796 C C . ALA A 1 492 ? -7.075 12.162 41.749 1.00 94.69 492 ALA A C 1
ATOM 3798 O O . ALA A 1 492 ? -7.864 12.946 41.216 1.00 94.69 492 ALA A O 1
ATOM 3799 N N . SER A 1 493 ? -6.795 12.195 43.049 1.00 94.06 493 SER A N 1
ATOM 3800 C CA . SER A 1 493 ? -7.322 13.177 44.002 1.00 94.06 493 SER A CA 1
ATOM 3801 C C . SER A 1 493 ? -6.323 14.319 44.206 1.00 94.06 493 SER A C 1
ATOM 3803 O O . SER A 1 493 ? -5.116 14.099 44.196 1.00 94.06 493 SER A O 1
ATOM 3805 N N . GLY A 1 494 ? -6.795 15.546 44.413 1.00 87.75 494 GLY A N 1
ATOM 3806 C CA . GLY A 1 494 ? -5.951 16.713 44.683 1.00 87.75 494 GLY A CA 1
ATOM 3807 C C . GLY A 1 494 ? -6.388 17.974 43.938 1.00 87.75 494 GLY A C 1
ATOM 3808 O O . GLY A 1 494 ? -7.319 17.966 43.132 1.00 87.75 494 GLY A O 1
ATOM 3809 N N . SER A 1 495 ? -5.699 19.080 44.219 1.00 80.81 495 SER A N 1
ATOM 3810 C CA . SER A 1 495 ? -5.958 20.389 43.613 1.00 80.81 495 SER A CA 1
ATOM 3811 C C . SER A 1 495 ? -4.654 21.076 43.211 1.00 80.81 495 SER A C 1
ATOM 3813 O O . SER A 1 495 ? -3.891 21.526 44.066 1.00 80.81 495 SER A O 1
ATOM 3815 N N . ASP A 1 496 ? -4.429 21.183 41.905 1.00 88.94 496 ASP A N 1
ATOM 3816 C CA . ASP A 1 496 ? -3.332 21.938 41.303 1.00 88.94 496 ASP A CA 1
ATOM 3817 C C . ASP A 1 496 ? -3.832 22.571 39.999 1.00 88.94 496 ASP A C 1
ATOM 3819 O O . ASP A 1 496 ? -3.845 21.949 38.932 1.00 88.94 496 ASP A O 1
ATOM 3823 N N . ASP A 1 497 ? -4.276 23.822 40.099 1.00 88.50 497 ASP A N 1
ATOM 3824 C CA . ASP A 1 497 ? -4.861 24.575 38.985 1.00 88.50 497 ASP A CA 1
ATOM 3825 C C . ASP A 1 497 ? -3.856 24.765 37.836 1.00 88.50 497 ASP A C 1
ATOM 3827 O O . ASP A 1 497 ? -4.228 24.764 36.663 1.00 88.50 497 ASP A O 1
ATOM 3831 N N . VAL A 1 498 ? -2.560 24.877 38.157 1.00 90.94 498 VAL A N 1
ATOM 3832 C CA . VAL A 1 498 ? -1.489 25.067 37.168 1.00 90.94 498 VAL A CA 1
ATOM 3833 C C . VAL A 1 498 ? -1.246 23.777 36.386 1.00 90.94 498 VAL A C 1
ATOM 3835 O O . VAL A 1 498 ? -1.100 23.820 35.165 1.00 90.94 498 VAL A O 1
ATO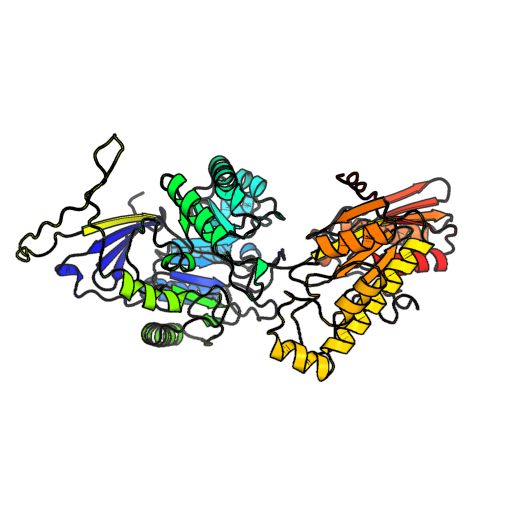M 3838 N N . GLY A 1 499 ? -1.228 22.625 37.057 1.00 89.75 499 GLY A N 1
ATOM 3839 C CA . GLY A 1 499 ? -1.130 21.320 36.401 1.00 89.75 499 GLY A CA 1
ATOM 3840 C C . GLY A 1 499 ? -2.370 21.016 35.574 1.00 89.75 499 GLY A C 1
ATOM 3841 O O . GLY A 1 499 ? -2.251 20.633 34.412 1.00 89.75 499 GLY A O 1
ATOM 3842 N N . THR A 1 500 ? -3.553 21.275 36.128 1.00 91.56 500 THR A N 1
ATOM 3843 C CA . THR A 1 500 ? -4.834 21.091 35.433 1.00 91.56 500 THR A CA 1
ATOM 3844 C C . THR A 1 500 ? -4.877 21.917 34.144 1.00 91.56 500 THR A C 1
ATOM 3846 O O . THR A 1 500 ? -5.077 21.353 33.071 1.00 91.56 500 THR A O 1
ATOM 3849 N N . ALA A 1 501 ? -4.541 23.211 34.196 1.00 92.31 501 ALA A N 1
ATOM 3850 C CA . ALA A 1 501 ? -4.476 24.066 33.008 1.00 92.31 501 ALA A CA 1
ATOM 3851 C C . ALA A 1 501 ? -3.393 23.636 31.990 1.00 92.31 501 ALA A C 1
ATOM 3853 O O . ALA A 1 501 ? -3.566 23.816 30.781 1.00 92.31 501 ALA A O 1
ATOM 3854 N N . LEU A 1 502 ? -2.273 23.053 32.442 1.00 92.94 502 LEU A N 1
ATOM 3855 C CA . LEU A 1 502 ? -1.257 22.474 31.552 1.00 92.94 502 LEU A CA 1
ATOM 3856 C C . LEU A 1 502 ? -1.766 21.211 30.839 1.00 92.94 502 LEU A C 1
ATOM 3858 O O . LEU A 1 502 ? -1.511 21.061 29.641 1.00 92.94 502 LEU A O 1
ATOM 3862 N N . LEU A 1 503 ? -2.499 20.338 31.542 1.00 92.88 503 LEU A N 1
ATOM 3863 C CA . LEU A 1 503 ? -3.175 19.181 30.951 1.00 92.88 503 LEU A CA 1
ATOM 3864 C C . LEU A 1 503 ? -4.213 19.642 29.925 1.00 92.88 503 LEU A C 1
ATOM 3866 O O . LEU A 1 503 ? -4.082 19.299 28.753 1.00 92.88 503 LEU A O 1
ATOM 3870 N N . GLU A 1 504 ? -5.183 20.468 30.331 1.00 93.81 504 GLU A N 1
ATOM 3871 C CA . GLU A 1 504 ? -6.247 21.000 29.466 1.00 93.81 504 GLU A CA 1
ATOM 3872 C C . GLU A 1 504 ? -5.681 21.606 28.179 1.00 93.81 504 GLU A C 1
ATOM 3874 O O . GLU A 1 504 ? -6.098 21.242 27.077 1.00 93.81 504 GLU A O 1
ATOM 3879 N N . ARG A 1 505 ? -4.669 22.476 28.298 1.00 93.81 505 ARG A N 1
ATOM 3880 C CA . ARG A 1 505 ? -4.022 23.108 27.145 1.00 93.81 505 ARG A CA 1
ATOM 3881 C C . ARG A 1 505 ? -3.337 22.091 26.232 1.00 93.81 505 ARG A C 1
ATOM 3883 O O . ARG A 1 505 ? -3.417 22.241 25.011 1.00 93.81 505 ARG A O 1
ATOM 3890 N N . HIS A 1 506 ? -2.653 21.082 26.775 1.00 93.56 506 HIS A N 1
ATOM 3891 C CA . HIS A 1 506 ? -1.991 20.072 25.949 1.00 93.56 506 HIS A CA 1
ATOM 3892 C C . HIS A 1 506 ? -3.000 19.137 25.271 1.00 93.56 506 HIS A C 1
ATOM 3894 O O . HIS A 1 506 ? -2.902 18.936 24.061 1.00 93.56 506 HIS A O 1
ATOM 3900 N N . LEU A 1 507 ? -4.011 18.644 25.996 1.00 94.00 507 LEU A N 1
ATOM 3901 C CA . LEU A 1 507 ? -5.065 17.804 25.419 1.00 94.00 507 LEU A CA 1
ATOM 3902 C C . LEU A 1 507 ? -5.840 18.562 24.336 1.00 94.00 507 LEU A C 1
ATOM 3904 O O . LEU A 1 507 ? -6.042 18.026 23.253 1.00 94.00 507 LEU A O 1
ATOM 3908 N N . ALA A 1 508 ? -6.191 19.832 24.567 1.00 92.81 508 ALA A N 1
ATOM 3909 C CA . ALA A 1 508 ? -6.809 20.680 23.549 1.00 92.81 508 ALA A CA 1
ATOM 3910 C C . ALA A 1 508 ? -5.902 20.874 22.319 1.00 92.81 508 ALA A C 1
ATOM 3912 O O . ALA A 1 508 ? -6.391 20.846 21.193 1.00 92.81 508 ALA A O 1
ATOM 3913 N N . THR A 1 509 ? -4.584 21.011 22.512 1.00 91.88 509 THR A N 1
ATOM 3914 C CA . THR A 1 509 ? -3.615 21.120 21.405 1.00 91.88 509 THR A CA 1
ATOM 3915 C C . THR A 1 509 ? -3.542 19.829 20.581 1.00 91.88 509 THR A C 1
ATOM 3917 O O . THR A 1 509 ? -3.480 19.903 19.357 1.00 91.88 509 THR A O 1
ATOM 3920 N N . VAL A 1 510 ? -3.585 18.654 21.220 1.00 87.56 510 VAL A N 1
ATOM 3921 C CA . VAL A 1 510 ? -3.545 17.348 20.533 1.00 87.56 510 VAL A CA 1
ATOM 3922 C C . VAL A 1 510 ? -4.886 16.998 19.884 1.00 87.56 510 VAL A C 1
ATOM 3924 O O . VAL A 1 510 ? -4.896 16.584 18.731 1.00 87.56 510 VAL A O 1
ATOM 3927 N N . ASN A 1 511 ? -6.015 17.247 20.553 1.00 90.31 511 ASN A N 1
ATOM 3928 C CA . ASN A 1 511 ? -7.358 17.047 19.994 1.00 90.31 511 ASN A CA 1
ATOM 3929 C C . ASN A 1 511 ? -7.665 17.982 18.807 1.00 90.31 511 ASN A C 1
ATOM 3931 O O . ASN A 1 511 ? -8.478 17.639 17.952 1.00 90.31 511 ASN A O 1
ATOM 3935 N N . ALA A 1 512 ? -7.053 19.173 18.763 1.00 87.94 512 ALA A N 1
ATOM 3936 C CA . ALA A 1 512 ? -7.185 20.115 17.649 1.00 87.94 512 ALA A CA 1
ATOM 3937 C C . ALA A 1 512 ? -6.160 19.883 16.521 1.00 87.94 512 ALA A C 1
ATOM 3939 O O . ALA A 1 512 ? -6.292 20.470 15.444 1.00 87.94 512 ALA A O 1
ATOM 3940 N N . ALA A 1 513 ? -5.136 19.057 16.749 1.00 75.31 513 ALA A N 1
ATOM 3941 C CA . ALA A 1 513 ? -4.187 18.670 15.716 1.00 75.31 513 ALA A CA 1
ATOM 3942 C C . ALA A 1 513 ? -4.814 17.643 14.763 1.00 75.31 513 ALA A C 1
ATOM 3944 O O . ALA A 1 513 ? -5.663 16.843 15.150 1.00 75.31 513 ALA A O 1
ATOM 3945 N N . LYS A 1 514 ? -4.383 17.646 13.497 1.00 66.44 514 LYS A N 1
ATOM 3946 C CA . LYS A 1 514 ? -4.870 16.669 12.513 1.00 66.44 514 LYS A CA 1
ATOM 3947 C C . LYS A 1 514 ? -4.348 15.260 12.813 1.00 66.44 514 LYS A C 1
ATOM 3949 O O . LYS A 1 514 ? -5.078 14.293 12.613 1.00 66.44 514 LYS A O 1
ATOM 3954 N N . TYR A 1 515 ? -3.107 15.179 13.285 1.00 68.25 515 TYR A N 1
ATOM 3955 C CA . TYR A 1 515 ? -2.470 13.984 13.825 1.00 68.25 515 TYR A CA 1
ATOM 3956 C C . TYR A 1 515 ? -1.685 14.369 15.085 1.00 68.25 515 TYR A C 1
ATOM 3958 O O . TYR A 1 515 ? -1.129 15.469 15.154 1.00 68.25 515 TYR A O 1
ATOM 3966 N N . SER A 1 516 ? -1.556 13.474 16.067 1.00 70.38 516 SER A N 1
ATOM 3967 C CA . SER A 1 516 ? -0.793 13.764 17.292 1.00 70.38 516 SER A CA 1
ATOM 3968 C C . SER A 1 516 ? 0.695 14.000 17.000 1.00 70.38 516 SER A C 1
ATOM 3970 O O . SER A 1 516 ? 1.356 14.774 17.693 1.00 70.38 516 SER A O 1
ATOM 3972 N N . SER A 1 517 ? 1.203 13.434 15.898 1.00 70.50 517 SER A N 1
ATOM 3973 C CA . SER A 1 517 ? 2.543 13.692 15.361 1.00 70.50 517 SER A CA 1
ATOM 3974 C C . SER A 1 517 ? 2.792 15.147 14.956 1.00 70.50 517 SER A C 1
ATOM 3976 O O . SER A 1 517 ? 3.953 15.551 14.853 1.00 70.50 517 SER A O 1
ATOM 3978 N N . ASP A 1 518 ? 1.749 15.939 14.699 1.00 69.00 518 ASP A N 1
ATOM 3979 C CA . ASP A 1 518 ? 1.882 17.348 14.314 1.00 69.00 518 ASP A CA 1
ATOM 3980 C C . ASP A 1 518 ? 2.219 18.231 15.528 1.00 69.00 518 ASP A C 1
ATOM 3982 O O . ASP A 1 518 ? 2.875 19.266 15.381 1.00 69.00 518 ASP A O 1
ATOM 3986 N N . VAL A 1 519 ? 1.859 17.791 16.740 1.00 80.56 519 VAL A N 1
ATOM 3987 C CA . VAL A 1 519 ? 2.140 18.501 17.993 1.00 80.56 519 VAL A CA 1
ATOM 3988 C C . VAL A 1 519 ? 3.611 18.343 18.373 1.00 80.56 519 VAL A C 1
ATOM 3990 O O . VAL A 1 519 ? 4.061 17.295 18.827 1.00 80.56 519 VAL A O 1
ATOM 3993 N N . LYS A 1 520 ? 4.385 19.419 18.185 1.00 78.62 520 LYS A N 1
ATOM 3994 C CA . LYS A 1 520 ? 5.827 19.453 18.504 1.00 78.62 520 LYS A CA 1
ATOM 3995 C C . LYS A 1 520 ? 6.132 19.864 19.947 1.00 78.62 520 LYS A C 1
ATOM 3997 O O . LYS A 1 520 ? 7.258 19.693 20.401 1.00 78.62 520 LYS A O 1
ATOM 4002 N N . THR A 1 521 ? 5.152 20.401 20.673 1.00 79.75 521 THR A N 1
ATOM 4003 C CA . THR A 1 521 ? 5.269 20.648 22.116 1.00 79.75 521 THR A CA 1
ATOM 4004 C C . THR A 1 521 ? 5.153 19.322 22.874 1.00 79.75 521 THR A C 1
ATOM 4006 O O . THR A 1 521 ? 4.145 18.640 22.680 1.00 79.75 521 THR A O 1
ATOM 4009 N N . PRO A 1 522 ? 6.110 18.952 23.743 1.00 81.38 522 PRO A N 1
ATOM 4010 C CA . PRO A 1 522 ? 5.991 17.742 24.552 1.00 81.38 522 PRO A CA 1
ATOM 4011 C C . PRO A 1 522 ? 4.783 17.821 25.506 1.00 81.38 522 PRO A C 1
ATOM 4013 O O . PRO A 1 522 ? 4.298 18.924 25.793 1.00 81.38 522 PRO A O 1
ATOM 4016 N N . PRO A 1 523 ? 4.292 16.676 26.011 1.00 89.00 523 PRO A N 1
ATOM 4017 C CA . PRO A 1 523 ? 3.268 16.664 27.048 1.00 89.00 523 PRO A CA 1
ATOM 4018 C C . PRO A 1 523 ? 3.768 17.312 28.352 1.00 89.00 523 PRO A C 1
ATOM 4020 O O . PRO A 1 523 ? 4.981 17.371 28.572 1.00 89.00 523 PRO A O 1
ATOM 4023 N N . PRO A 1 524 ? 2.871 17.750 29.259 1.00 87.62 524 PRO A N 1
ATOM 4024 C CA . PRO A 1 524 ? 3.253 18.316 30.556 1.00 87.62 524 PRO A CA 1
ATOM 4025 C C . PRO A 1 524 ? 4.120 17.371 31.396 1.00 87.62 524 PRO A C 1
ATOM 4027 O O . PRO A 1 524 ? 5.037 17.829 32.075 1.00 87.62 524 PRO A O 1
ATOM 4030 N N . TRP A 1 525 ? 3.865 16.061 31.292 1.00 87.00 525 TRP A N 1
ATOM 4031 C CA . TRP A 1 525 ? 4.646 14.989 31.919 1.00 87.00 525 TRP A CA 1
ATOM 4032 C C . TRP A 1 525 ? 5.989 14.690 31.231 1.00 87.00 525 TRP A C 1
ATOM 4034 O O . TRP A 1 525 ? 6.809 13.956 31.776 1.00 87.00 525 TRP A O 1
ATOM 4044 N N . GLY A 1 526 ? 6.263 15.312 30.081 1.00 66.62 526 GLY A N 1
ATOM 4045 C CA . GLY A 1 526 ? 7.582 15.369 29.453 1.00 66.62 526 GLY A CA 1
ATOM 4046 C C . GLY A 1 526 ? 8.269 14.013 29.272 1.00 66.62 526 GLY A C 1
ATOM 4047 O O . GLY A 1 526 ? 7.639 13.004 28.968 1.00 66.62 526 GLY A O 1
ATOM 4048 N N . ALA A 1 527 ? 9.589 14.007 29.460 1.00 53.97 527 ALA A N 1
ATOM 4049 C CA . ALA A 1 527 ? 10.434 12.818 29.372 1.00 53.97 527 ALA A CA 1
ATOM 4050 C C . ALA A 1 527 ? 10.594 12.092 30.728 1.00 53.97 527 ALA A C 1
ATOM 4052 O O . ALA A 1 527 ? 11.654 11.538 31.005 1.00 53.97 527 ALA A O 1
ATOM 4053 N N . LEU A 1 528 ? 9.564 12.071 31.590 1.00 54.59 528 LEU A N 1
ATOM 4054 C CA . LEU A 1 528 ? 9.608 11.416 32.916 1.00 54.59 528 LEU A CA 1
ATOM 4055 C C . LEU A 1 528 ? 9.591 9.870 32.874 1.00 54.59 528 LEU A C 1
ATOM 4057 O O . LEU A 1 528 ? 9.310 9.215 33.879 1.00 54.59 528 LEU A O 1
ATOM 4061 N N . ALA A 1 529 ? 9.974 9.293 31.733 1.00 53.38 529 ALA A N 1
ATOM 4062 C CA . ALA A 1 529 ? 10.239 7.871 31.537 1.00 53.38 529 ALA A CA 1
ATOM 4063 C C . ALA A 1 529 ? 11.545 7.379 32.206 1.00 53.38 529 ALA A C 1
ATOM 4065 O O . ALA A 1 529 ? 11.874 6.202 32.103 1.00 53.38 529 ALA A O 1
ATOM 4066 N N . ASP A 1 530 ? 12.282 8.237 32.925 1.00 57.97 530 ASP A N 1
ATOM 4067 C CA . ASP A 1 530 ? 13.360 7.833 33.851 1.00 57.97 530 ASP A CA 1
ATOM 4068 C C . ASP A 1 530 ? 12.793 7.256 35.167 1.00 57.97 530 ASP A C 1
ATOM 4070 O O . ASP A 1 530 ? 13.085 7.708 36.277 1.00 57.97 530 ASP A O 1
ATOM 4074 N N . ASP A 1 531 ? 11.856 6.317 35.041 1.00 68.75 531 ASP A N 1
ATOM 4075 C CA . ASP A 1 531 ? 11.359 5.479 36.130 1.00 68.75 531 ASP A CA 1
ATOM 4076 C C . ASP A 1 531 ? 12.217 4.202 36.176 1.00 68.75 531 ASP A C 1
ATOM 4078 O O . ASP A 1 531 ? 12.469 3.628 35.114 1.00 68.75 531 ASP A O 1
ATOM 4082 N N . PRO A 1 532 ? 12.640 3.697 37.349 1.00 67.75 532 PRO A N 1
ATOM 4083 C CA . PRO A 1 532 ? 13.346 2.416 37.451 1.00 67.75 532 PRO A CA 1
ATOM 4084 C C . PRO A 1 532 ? 12.643 1.240 36.742 1.00 67.75 532 PRO A C 1
ATOM 4086 O O . PRO A 1 532 ? 13.314 0.348 36.231 1.00 67.75 532 PRO A O 1
ATOM 4089 N N . ARG A 1 533 ? 11.304 1.259 36.640 1.00 69.75 533 ARG A N 1
ATOM 4090 C CA . ARG A 1 533 ? 10.468 0.299 35.889 1.00 69.75 533 ARG A CA 1
ATOM 4091 C C . ARG A 1 533 ? 10.647 0.376 34.358 1.00 69.75 533 ARG A C 1
ATOM 4093 O O . ARG A 1 533 ? 10.243 -0.553 33.668 1.00 69.75 533 ARG A O 1
ATOM 4100 N N . LEU A 1 534 ? 11.223 1.467 33.841 1.00 68.88 534 LEU A N 1
ATOM 4101 C CA . LEU A 1 534 ? 11.454 1.767 32.417 1.00 68.88 534 LEU A CA 1
ATOM 4102 C C . LEU A 1 534 ? 12.941 1.875 32.044 1.00 68.88 534 LEU A C 1
ATOM 4104 O O . LEU A 1 534 ? 13.262 2.015 30.866 1.00 68.88 534 LEU A O 1
ATOM 4108 N N . GLN A 1 535 ? 13.874 1.803 33.001 1.00 65.81 535 GLN A N 1
ATOM 4109 C CA . GLN A 1 535 ? 15.304 1.996 32.713 1.00 65.81 535 GLN A CA 1
ATOM 4110 C C . GLN A 1 535 ? 15.906 0.940 31.764 1.00 65.81 535 GLN A C 1
ATOM 4112 O O . GLN A 1 535 ? 16.947 1.214 31.165 1.00 65.81 535 GLN A O 1
ATOM 4117 N N . ALA A 1 536 ? 15.220 -0.190 31.555 1.00 55.66 536 ALA A N 1
ATOM 4118 C CA . ALA A 1 536 ? 15.549 -1.233 30.577 1.00 55.66 536 ALA A CA 1
ATOM 4119 C C . ALA A 1 536 ? 14.538 -1.362 29.408 1.00 55.66 536 ALA A C 1
ATOM 4121 O O . ALA A 1 536 ? 14.621 -2.323 28.653 1.00 55.66 536 ALA A O 1
ATOM 4122 N N . ASP A 1 537 ? 13.583 -0.435 29.261 1.00 64.31 537 ASP A N 1
ATOM 4123 C CA . ASP A 1 537 ? 12.680 -0.360 28.095 1.00 64.31 537 ASP A CA 1
ATOM 4124 C C . ASP A 1 537 ? 13.316 0.515 26.999 1.00 64.31 537 ASP A C 1
ATOM 4126 O O . ASP A 1 537 ? 14.119 1.403 27.307 1.00 64.31 537 ASP A O 1
ATOM 4130 N N . GLU A 1 538 ? 12.971 0.305 25.732 1.00 57.84 538 GLU A N 1
ATOM 4131 C CA . GLU A 1 538 ? 13.608 0.994 24.596 1.00 57.84 538 GLU A CA 1
ATOM 4132 C C . GLU A 1 538 ? 12.658 1.975 23.895 1.00 57.84 538 GLU A C 1
ATOM 4134 O O . GLU A 1 538 ? 13.056 3.115 23.634 1.00 57.84 538 GLU A O 1
ATOM 4139 N N . ASP A 1 539 ? 11.377 1.629 23.709 1.00 65.62 539 ASP A N 1
ATOM 4140 C CA . ASP A 1 539 ? 10.353 2.618 23.341 1.00 65.62 539 ASP A CA 1
ATOM 4141 C C . ASP A 1 539 ? 9.876 3.359 24.600 1.00 65.62 539 ASP A C 1
ATOM 4143 O O . ASP A 1 539 ? 8.956 2.942 25.299 1.00 65.62 539 ASP A O 1
ATOM 4147 N N . ARG A 1 540 ? 10.491 4.506 24.895 1.00 76.56 540 ARG A N 1
ATOM 4148 C CA . ARG A 1 540 ? 10.095 5.380 26.016 1.00 76.56 540 ARG A CA 1
ATOM 4149 C C . ARG A 1 540 ? 9.107 6.482 25.603 1.00 76.56 540 ARG A C 1
ATOM 4151 O O . ARG A 1 540 ? 9.065 7.536 26.242 1.00 76.56 540 ARG A O 1
ATOM 4158 N N . ASP A 1 541 ? 8.324 6.287 24.535 1.00 77.88 541 ASP A N 1
ATOM 4159 C CA . ASP A 1 541 ? 7.450 7.327 23.982 1.00 77.88 541 ASP A CA 1
ATOM 4160 C C . ASP A 1 541 ? 6.197 7.608 24.832 1.00 77.88 541 ASP A C 1
ATOM 4162 O O . ASP A 1 541 ? 5.102 7.080 24.614 1.00 77.88 541 ASP A O 1
ATOM 4166 N N . ALA A 1 542 ? 6.356 8.541 25.770 1.00 86.06 542 ALA A N 1
ATOM 4167 C CA . ALA A 1 542 ? 5.289 9.063 26.612 1.00 86.06 542 ALA A CA 1
ATOM 4168 C C . ALA A 1 542 ? 4.328 10.056 25.913 1.00 86.06 542 ALA A C 1
ATOM 4170 O O . ALA A 1 542 ? 3.491 10.661 26.589 1.00 86.06 542 ALA A O 1
ATOM 4171 N N . ARG A 1 543 ? 4.425 10.280 24.592 1.00 86.88 543 ARG A N 1
ATOM 4172 C CA . ARG A 1 543 ? 3.507 11.174 23.855 1.00 86.88 543 ARG A CA 1
ATOM 4173 C C . ARG A 1 543 ? 2.109 10.566 23.712 1.00 86.88 543 ARG A C 1
ATOM 4175 O O . ARG A 1 543 ? 1.914 9.353 23.765 1.00 86.88 543 ARG A O 1
ATOM 4182 N N . LEU A 1 544 ? 1.126 11.428 23.459 1.00 88.44 544 LEU A N 1
ATOM 4183 C CA . LEU A 1 544 ? -0.233 11.019 23.100 1.00 88.44 544 LEU A CA 1
ATOM 4184 C C . LEU A 1 544 ? -0.291 10.471 21.666 1.00 88.44 544 LEU A C 1
ATOM 4186 O O . LEU A 1 544 ? 0.397 10.962 20.765 1.00 88.44 544 LEU A O 1
ATOM 4190 N N . SER A 1 545 ? -1.127 9.460 21.443 1.00 81.19 545 SER A N 1
ATOM 4191 C CA . SER A 1 545 ? -1.450 8.923 20.119 1.00 81.19 545 SER A CA 1
ATOM 4192 C C . SER A 1 545 ? -2.714 9.555 19.530 1.00 81.19 545 SER A C 1
ATOM 4194 O O . SER A 1 545 ? -3.313 10.467 20.100 1.00 81.19 545 SER A O 1
ATOM 4196 N N . ASP A 1 546 ? -3.054 9.144 18.316 1.00 75.94 546 ASP A N 1
ATOM 4197 C CA . ASP A 1 546 ? -4.142 9.702 17.527 1.00 75.94 546 ASP A CA 1
ATOM 4198 C C . ASP A 1 546 ? -5.489 9.161 18.032 1.00 75.94 546 ASP A C 1
ATOM 4200 O O . ASP A 1 546 ? -5.726 7.955 18.035 1.00 75.94 546 ASP A O 1
ATOM 4204 N N . GLY A 1 547 ? -6.365 10.054 18.492 1.00 75.00 547 GLY A N 1
ATOM 4205 C CA . GLY A 1 547 ? -7.640 9.704 19.116 1.00 75.00 547 GLY A CA 1
ATOM 4206 C C . GLY A 1 547 ? -8.156 10.824 20.027 1.00 75.00 547 GLY A C 1
ATOM 4207 O O . GLY A 1 547 ? -7.476 11.838 20.184 1.00 75.00 547 GLY A O 1
ATOM 4208 N N . PRO A 1 548 ? -9.354 10.672 20.618 1.00 80.81 548 PRO A N 1
ATOM 4209 C CA . PRO A 1 548 ? -9.881 11.631 21.581 1.00 80.81 548 PRO A CA 1
ATOM 4210 C C . PRO A 1 548 ? -9.158 11.509 22.928 1.00 80.81 548 PRO A C 1
ATOM 4212 O O . PRO A 1 548 ? -9.058 10.416 23.494 1.00 80.81 548 PRO A O 1
ATOM 4215 N N . HIS A 1 549 ? -8.727 12.642 23.477 1.00 92.44 549 HIS A N 1
ATOM 4216 C CA . HIS A 1 549 ? -8.164 12.747 24.825 1.00 92.44 549 HIS A CA 1
ATOM 4217 C C . HIS A 1 549 ? -9.084 13.575 25.713 1.00 92.44 549 HIS A C 1
ATOM 4219 O O . HIS A 1 549 ? -9.419 14.709 25.376 1.00 92.44 549 HIS A O 1
ATOM 4225 N N . GLU A 1 550 ? -9.497 13.022 26.845 1.00 94.44 550 GLU A N 1
ATOM 4226 C CA . GLU A 1 550 ? -10.465 13.648 27.748 1.00 94.44 550 GLU A CA 1
ATOM 4227 C C . GLU A 1 550 ? -9.816 13.978 29.095 1.00 94.44 550 GLU A C 1
ATOM 4229 O O . GLU A 1 550 ? -8.998 13.210 29.602 1.00 94.44 550 GLU A O 1
ATOM 4234 N N . LEU A 1 551 ? -10.230 15.100 29.686 1.00 94.31 551 LEU A N 1
ATOM 4235 C CA . LEU A 1 551 ? -10.002 15.459 31.083 1.00 94.31 551 LEU A CA 1
ATOM 4236 C C . LEU A 1 551 ? -11.330 15.956 31.655 1.00 94.31 551 LEU A C 1
ATOM 4238 O O . LEU A 1 551 ? -11.934 16.879 31.113 1.00 94.31 551 LEU A O 1
ATOM 4242 N N . THR A 1 552 ? -11.769 15.355 32.754 1.00 93.69 552 THR A N 1
ATOM 4243 C CA . THR A 1 552 ? -12.911 15.810 33.551 1.00 93.69 552 THR A CA 1
ATOM 4244 C C . THR A 1 552 ? -12.462 16.072 34.980 1.00 93.69 552 THR A C 1
ATOM 4246 O O . THR A 1 552 ? -11.805 15.218 35.578 1.00 93.69 552 THR A O 1
ATOM 4249 N N . THR A 1 553 ? -12.841 17.215 35.545 1.00 90.50 553 THR A N 1
ATOM 4250 C CA . THR A 1 553 ? -12.561 17.584 36.938 1.00 90.50 553 THR A CA 1
ATOM 4251 C C . THR A 1 553 ? -13.861 17.615 37.747 1.00 90.50 553 THR A C 1
ATOM 4253 O O . THR A 1 553 ? -14.902 18.053 37.259 1.00 90.50 553 THR A O 1
ATOM 4256 N N . SER A 1 554 ? -13.836 17.100 38.978 1.00 86.12 554 SER A N 1
ATOM 4257 C CA . SER A 1 554 ? -15.011 17.051 39.857 1.00 86.12 554 SER A CA 1
ATOM 4258 C C . SER A 1 554 ? -14.596 16.933 41.320 1.00 86.12 554 SER A C 1
ATOM 4260 O O . SER A 1 554 ? -13.837 16.038 41.669 1.00 86.12 554 SER A O 1
ATOM 4262 N N . ALA A 1 555 ? -15.107 17.818 42.183 1.00 81.94 555 ALA A N 1
ATOM 4263 C CA . ALA A 1 555 ? -14.993 17.735 43.648 1.00 81.94 555 ALA A CA 1
ATOM 4264 C C . ALA A 1 555 ? -13.572 17.493 44.225 1.00 81.94 555 ALA A C 1
ATOM 4266 O O . ALA A 1 555 ? -13.435 16.878 45.279 1.00 81.94 555 ALA A O 1
ATOM 4267 N N . GLY A 1 556 ? -12.517 17.986 43.564 1.00 82.69 556 GLY A N 1
ATOM 4268 C CA . GLY A 1 556 ? -11.127 17.741 43.979 1.00 82.69 556 GLY A CA 1
ATOM 4269 C C . GLY A 1 556 ? -10.541 16.415 43.480 1.00 82.69 556 GLY A C 1
ATOM 4270 O O . GLY A 1 556 ? -9.560 15.934 44.036 1.00 82.69 556 GLY A O 1
ATOM 4271 N N . GLN A 1 557 ? -11.133 15.823 42.442 1.00 89.50 557 GLN A N 1
ATOM 4272 C CA . GLN A 1 557 ? -10.558 14.736 41.658 1.00 89.50 557 GLN A CA 1
ATOM 4273 C C . GLN A 1 557 ? -10.467 15.119 40.179 1.00 89.50 557 GLN A C 1
ATOM 4275 O O . GLN A 1 557 ? -11.286 15.887 39.658 1.00 89.50 557 GLN A O 1
ATOM 4280 N N . ILE A 1 558 ? -9.494 14.529 39.490 1.00 93.50 558 ILE A N 1
ATOM 4281 C CA . ILE A 1 558 ? -9.386 14.529 38.033 1.00 93.50 558 ILE A CA 1
ATOM 4282 C C . ILE A 1 558 ? -9.612 13.115 37.492 1.00 93.50 558 ILE A C 1
ATOM 4284 O O . ILE A 1 558 ? -9.331 12.114 38.152 1.00 93.50 558 ILE A O 1
ATOM 4288 N N . THR A 1 559 ? -10.110 13.019 36.266 1.00 94.50 559 THR A N 1
ATOM 4289 C CA . THR A 1 559 ? -10.105 11.784 35.480 1.00 94.50 559 THR A CA 1
ATOM 4290 C C . THR A 1 559 ? -9.691 12.111 34.054 1.00 94.50 559 THR A C 1
ATOM 4292 O O . THR A 1 559 ? -10.294 12.957 33.398 1.00 94.50 559 THR A O 1
ATOM 4295 N N . LEU A 1 560 ? -8.636 11.445 33.601 1.00 95.00 560 LEU A N 1
ATOM 4296 C CA . LEU A 1 560 ? -8.054 11.524 32.269 1.00 95.00 560 LEU A CA 1
ATOM 4297 C C . LEU A 1 560 ? -8.426 10.260 31.487 1.00 95.00 560 LEU A C 1
ATOM 4299 O O . LEU A 1 560 ? -8.383 9.167 32.051 1.00 95.00 560 LEU A O 1
ATOM 4303 N N . ARG A 1 561 ? -8.747 10.384 30.195 1.00 94.81 561 ARG A N 1
ATOM 4304 C CA . ARG A 1 561 ? -8.885 9.243 29.267 1.00 94.81 561 ARG A CA 1
ATOM 4305 C C . ARG A 1 561 ? -8.038 9.511 28.031 1.00 94.81 561 ARG A C 1
ATOM 4307 O O . ARG A 1 561 ? -8.372 10.390 27.238 1.00 94.81 561 ARG A O 1
ATOM 4314 N N . LEU A 1 562 ? -6.926 8.799 27.889 1.00 93.38 562 LEU A N 1
ATOM 4315 C CA . LEU A 1 562 ? -5.845 9.149 26.967 1.00 93.38 562 LEU A CA 1
ATOM 4316 C C . LEU A 1 562 ? -5.494 7.973 26.061 1.00 93.38 562 LEU A C 1
ATOM 4318 O O . LEU A 1 562 ? -5.330 6.854 26.538 1.00 93.38 562 LEU A O 1
ATOM 4322 N N . ALA A 1 563 ? -5.302 8.225 24.768 1.00 89.31 563 ALA A N 1
ATOM 4323 C CA . ALA A 1 563 ? -4.561 7.297 23.918 1.00 89.31 563 ALA A CA 1
ATOM 4324 C C . ALA A 1 563 ? -3.073 7.693 23.944 1.00 89.31 563 ALA A C 1
ATOM 4326 O O . ALA A 1 563 ? -2.723 8.851 23.720 1.00 89.31 563 ALA A O 1
ATOM 4327 N N . LEU A 1 564 ? -2.177 6.754 24.240 1.00 87.62 564 LEU A N 1
ATOM 4328 C CA . LEU A 1 564 ? -0.730 6.997 24.325 1.00 87.62 564 LEU A CA 1
ATOM 4329 C C . LEU A 1 564 ? 0.003 6.325 23.159 1.00 87.62 564 LEU A C 1
ATOM 4331 O O . LEU A 1 564 ? -0.548 5.429 22.512 1.00 87.62 564 LEU A O 1
ATOM 4335 N N . LYS A 1 565 ? 1.223 6.778 22.843 1.00 79.12 565 LYS A N 1
ATOM 4336 C CA . LYS A 1 565 ? 2.093 6.111 21.863 1.00 79.12 565 LYS A CA 1
ATOM 4337 C C . LYS A 1 565 ? 2.624 4.811 22.471 1.00 79.12 565 LYS A C 1
ATOM 4339 O O . LYS A 1 565 ? 2.196 3.758 22.007 1.00 79.12 565 LYS A O 1
ATOM 4344 N N . ASN A 1 566 ? 3.398 4.849 23.556 1.00 83.00 566 ASN A N 1
ATOM 4345 C CA . ASN A 1 566 ? 3.567 3.682 24.427 1.00 83.00 566 ASN A CA 1
ATOM 4346 C C . ASN A 1 566 ? 2.618 3.802 25.639 1.00 83.00 566 ASN A C 1
ATOM 4348 O O . ASN A 1 566 ? 2.805 4.660 26.505 1.00 83.00 566 ASN A O 1
ATOM 4352 N N . SER A 1 567 ? 1.600 2.934 25.719 1.00 86.31 567 SER A N 1
ATOM 4353 C CA . SER A 1 567 ? 0.632 2.929 26.830 1.00 86.31 567 SER A CA 1
ATOM 4354 C C . SER A 1 567 ? 1.240 2.553 28.187 1.00 86.31 567 SER A C 1
ATOM 4356 O O . SER A 1 567 ? 0.680 2.943 29.204 1.00 86.31 567 SER A O 1
ATOM 4358 N N . PHE A 1 568 ? 2.385 1.866 28.245 1.00 85.31 568 PHE A N 1
ATOM 4359 C CA . PHE A 1 568 ? 3.110 1.633 29.499 1.00 85.31 568 PHE A CA 1
ATOM 4360 C C . PHE A 1 568 ? 3.954 2.857 29.887 1.00 85.31 568 PHE A C 1
ATOM 4362 O O . PHE A 1 568 ? 3.704 3.474 30.925 1.00 85.31 568 PHE A O 1
ATOM 4369 N N . ALA A 1 569 ? 4.897 3.270 29.030 1.00 84.94 569 ALA A N 1
ATOM 4370 C CA . ALA A 1 569 ? 5.816 4.371 29.340 1.00 84.94 569 ALA A CA 1
ATOM 4371 C C . ALA A 1 569 ? 5.097 5.717 29.552 1.00 84.94 569 ALA A C 1
ATOM 4373 O O . ALA A 1 569 ? 5.449 6.482 30.453 1.00 84.94 569 ALA A O 1
ATOM 4374 N N . GLY A 1 570 ? 4.051 5.990 28.767 1.00 88.06 570 GLY A N 1
ATOM 4375 C CA . GLY A 1 570 ? 3.227 7.188 28.911 1.00 88.06 570 GLY A CA 1
ATOM 4376 C C . GLY A 1 570 ? 2.386 7.219 30.185 1.00 88.06 570 GLY A C 1
ATOM 4377 O O . GLY A 1 570 ? 2.255 8.283 30.788 1.00 88.06 570 GLY A O 1
ATOM 4378 N N . THR A 1 571 ? 1.882 6.065 30.641 1.00 89.56 571 THR A N 1
ATOM 4379 C CA . THR A 1 571 ? 1.169 5.967 31.925 1.00 89.56 571 THR A CA 1
ATOM 4380 C C . THR A 1 571 ? 2.106 6.293 33.076 1.00 89.56 571 THR A C 1
ATOM 4382 O O . THR A 1 571 ? 1.764 7.113 33.918 1.00 89.56 571 THR A O 1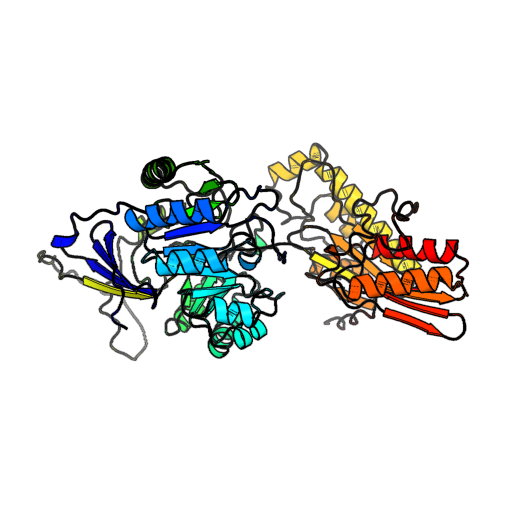
ATOM 4385 N N . LEU A 1 572 ? 3.309 5.715 33.085 1.00 87.00 572 LEU A N 1
ATOM 4386 C CA . LEU A 1 572 ? 4.300 5.925 34.144 1.00 87.00 572 LEU A CA 1
ATOM 4387 C C . LEU A 1 572 ? 4.797 7.370 34.230 1.00 87.00 572 LEU A C 1
ATOM 4389 O O . LEU A 1 572 ? 4.898 7.929 35.323 1.00 87.00 572 LEU A O 1
ATOM 4393 N N . ALA A 1 573 ? 5.078 7.998 33.085 1.00 88.56 573 ALA A N 1
ATOM 4394 C CA . ALA A 1 573 ? 5.473 9.402 33.052 1.00 88.56 573 ALA A CA 1
ATOM 4395 C C . ALA A 1 573 ? 4.363 10.310 33.619 1.00 88.56 573 ALA A C 1
ATOM 4397 O O . ALA A 1 573 ? 4.654 11.224 34.391 1.00 88.56 573 ALA A O 1
ATOM 4398 N N . LEU A 1 574 ? 3.096 10.029 33.290 1.00 90.81 574 LEU A N 1
ATOM 4399 C CA . LEU A 1 574 ? 1.929 10.743 33.814 1.00 90.81 574 LEU A CA 1
ATOM 4400 C C . LEU A 1 574 ? 1.683 10.470 35.310 1.00 90.81 574 LEU A C 1
ATOM 4402 O O . LEU A 1 574 ? 1.476 11.420 36.060 1.00 90.81 574 LEU A O 1
ATOM 4406 N N . GLU A 1 575 ? 1.753 9.211 35.753 1.00 89.88 575 GLU A N 1
ATOM 4407 C CA . GLU A 1 575 ? 1.603 8.785 37.156 1.00 89.88 575 GLU A CA 1
ATOM 4408 C C . GLU A 1 575 ? 2.552 9.587 38.060 1.00 89.88 575 GLU A C 1
ATOM 4410 O O . GLU A 1 575 ? 2.123 10.279 38.988 1.00 89.88 575 GLU A O 1
ATOM 4415 N N . ARG A 1 576 ? 3.844 9.584 37.713 1.00 88.12 576 ARG A N 1
ATOM 4416 C CA . ARG A 1 576 ? 4.882 10.318 38.446 1.00 88.12 576 ARG A CA 1
ATOM 4417 C C . ARG A 1 576 ? 4.720 11.826 38.360 1.00 88.12 576 ARG A C 1
ATOM 4419 O O . ARG A 1 576 ? 5.033 12.519 39.324 1.00 88.12 576 ARG A O 1
ATOM 4426 N N . TRP A 1 577 ? 4.261 12.352 37.225 1.00 91.06 577 TRP A N 1
ATOM 4427 C CA . TRP A 1 577 ? 4.021 13.786 37.072 1.00 91.06 577 TRP A CA 1
ATOM 4428 C C . TRP A 1 577 ? 2.885 14.275 37.973 1.00 91.06 577 TRP A C 1
ATOM 4430 O O . TRP A 1 577 ? 3.015 15.331 38.587 1.00 91.06 577 TRP A O 1
ATOM 4440 N N . LEU A 1 578 ? 1.806 13.498 38.103 1.00 92.06 578 LEU A N 1
ATOM 4441 C CA . LEU A 1 578 ? 0.706 13.792 39.023 1.00 92.06 578 LEU A CA 1
ATOM 4442 C C . LEU A 1 578 ? 1.186 13.744 40.483 1.00 92.06 578 LEU A C 1
ATOM 4444 O O . LEU A 1 578 ? 1.006 14.713 41.221 1.00 92.06 578 LEU A O 1
ATOM 4448 N N . GLN A 1 579 ? 1.893 12.679 40.874 1.00 91.00 579 GLN A N 1
ATOM 4449 C CA . GLN A 1 579 ? 2.476 12.539 42.217 1.00 91.00 579 GLN A CA 1
ATOM 4450 C C . GLN A 1 579 ? 3.439 13.691 42.558 1.00 91.00 579 GLN A C 1
ATOM 4452 O O . GLN A 1 579 ? 3.331 14.305 43.618 1.00 91.00 579 GLN A O 1
ATOM 4457 N N . ALA A 1 580 ? 4.341 14.053 41.637 1.00 89.88 580 ALA A N 1
ATOM 4458 C CA . ALA A 1 580 ? 5.296 15.153 41.811 1.00 89.88 580 ALA A CA 1
ATOM 4459 C C . ALA A 1 580 ? 4.638 16.543 41.905 1.00 89.88 580 ALA A C 1
ATOM 4461 O O . ALA A 1 580 ? 5.297 17.513 42.282 1.00 89.88 580 ALA A O 1
ATOM 4462 N N . ARG A 1 581 ? 3.348 16.648 41.567 1.00 90.94 581 ARG A N 1
ATOM 4463 C CA . ARG A 1 581 ? 2.535 17.868 41.665 1.00 90.94 581 ARG A CA 1
ATOM 4464 C C . ARG A 1 581 ? 1.530 17.838 42.821 1.00 90.94 581 ARG A C 1
ATOM 4466 O O . ARG A 1 581 ? 0.756 18.776 42.972 1.00 90.94 581 ARG A O 1
ATOM 4473 N N . GLY A 1 582 ? 1.590 16.812 43.673 1.00 90.94 582 GLY A N 1
ATOM 4474 C CA . GLY A 1 582 ? 0.797 16.716 44.900 1.00 90.94 582 GLY A CA 1
ATOM 4475 C C . GLY A 1 582 ? -0.566 16.041 44.744 1.00 90.94 582 GLY A C 1
ATOM 4476 O O . GLY A 1 582 ? -1.363 16.103 45.677 1.00 90.94 582 GLY A O 1
ATOM 4477 N N . PHE A 1 583 ? -0.839 15.387 43.611 1.00 92.94 583 PHE A N 1
ATOM 4478 C CA . PHE A 1 583 ? -2.010 14.520 43.492 1.00 92.94 583 PHE A CA 1
ATOM 4479 C C . PHE A 1 583 ? -1.790 13.203 44.260 1.00 92.94 583 PHE A C 1
ATOM 4481 O O . PHE A 1 583 ? -0.738 12.569 44.145 1.00 92.94 583 PHE A O 1
ATOM 4488 N N . THR A 1 584 ? -2.797 12.789 45.027 1.00 92.19 584 THR A N 1
ATOM 4489 C CA . THR A 1 584 ? -2.872 11.513 45.752 1.00 92.19 584 THR A CA 1
ATOM 4490 C C . THR A 1 584 ? -3.779 10.524 45.020 1.00 92.19 584 THR A C 1
ATOM 4492 O O . THR A 1 584 ? -4.434 10.872 44.037 1.00 92.19 584 THR A O 1
ATOM 4495 N N . ASP A 1 585 ? -3.820 9.278 45.502 1.00 91.44 585 ASP A N 1
ATOM 4496 C CA . ASP A 1 585 ? -4.790 8.260 45.065 1.00 91.44 585 ASP A CA 1
ATOM 4497 C C . ASP A 1 585 ? -4.801 8.046 43.539 1.00 91.44 585 ASP A C 1
ATOM 4499 O O . ASP A 1 585 ? -5.853 7.905 42.917 1.00 91.44 585 ASP A O 1
ATOM 4503 N N . VAL A 1 586 ? -3.609 8.077 42.928 1.00 91.44 586 VAL A N 1
ATOM 4504 C CA . VAL A 1 586 ? -3.429 7.951 41.478 1.00 91.44 586 VAL A CA 1
ATOM 4505 C C . VAL A 1 586 ? -3.697 6.505 41.056 1.00 91.44 586 VAL A C 1
ATOM 4507 O O . VAL A 1 586 ? -2.840 5.637 41.209 1.00 91.44 586 VAL A O 1
ATOM 4510 N N . VAL A 1 587 ? -4.888 6.252 40.519 1.00 91.25 587 VAL A N 1
ATOM 4511 C CA . VAL A 1 587 ? -5.306 4.961 39.959 1.00 91.25 587 VAL A CA 1
ATOM 4512 C C . VAL A 1 587 ? -5.131 5.002 38.444 1.00 91.25 587 VAL A C 1
ATOM 4514 O O . VAL A 1 587 ? -5.557 5.957 37.792 1.00 91.25 587 VAL A O 1
ATOM 4517 N N . THR A 1 588 ? -4.523 3.962 37.870 1.00 90.88 588 THR A N 1
ATOM 4518 C CA . THR A 1 588 ? -4.350 3.816 36.415 1.00 90.88 588 THR A CA 1
ATOM 4519 C C . THR A 1 588 ? -4.946 2.490 35.955 1.00 90.88 588 THR A C 1
ATOM 4521 O O . THR A 1 588 ? -4.687 1.459 36.567 1.00 90.88 588 THR A O 1
ATOM 4524 N N . GLU A 1 589 ? -5.742 2.513 34.889 1.00 91.00 589 GLU A N 1
ATOM 4525 C CA . GLU A 1 589 ? -6.376 1.333 34.290 1.00 91.00 589 GLU A CA 1
ATOM 4526 C C . GLU A 1 589 ? -6.393 1.448 32.759 1.00 91.00 589 GLU A C 1
ATOM 4528 O O . GLU A 1 589 ? -6.333 2.545 32.201 1.00 91.00 589 GLU A O 1
ATOM 4533 N N . LEU A 1 590 ? -6.552 0.325 32.057 1.00 89.69 590 LEU A N 1
ATOM 4534 C CA . LEU A 1 590 ? -6.993 0.346 30.658 1.00 89.69 590 LEU A CA 1
ATOM 4535 C C . LEU A 1 590 ? -8.520 0.448 30.573 1.00 89.69 590 LEU A C 1
ATOM 4537 O O . LEU A 1 590 ? -9.236 -0.097 31.417 1.00 89.69 590 LEU A O 1
ATOM 4541 N N . GLU A 1 591 ? -9.032 1.071 29.507 1.00 87.62 591 GLU A N 1
ATOM 4542 C CA . GLU A 1 591 ? -10.459 0.971 29.183 1.00 87.62 591 GLU A CA 1
ATOM 4543 C C . GLU A 1 591 ? -10.903 -0.505 29.038 1.00 87.62 591 GLU A C 1
ATOM 4545 O O . GLU A 1 591 ? -10.107 -1.339 28.593 1.00 87.62 591 GLU A O 1
ATOM 4550 N N . PRO A 1 592 ? -12.158 -0.854 29.405 1.00 84.19 592 PRO A N 1
ATOM 4551 C CA . PRO A 1 592 ? -12.594 -2.244 29.527 1.00 84.19 592 PRO A CA 1
ATOM 4552 C C . PRO A 1 592 ? -12.322 -3.101 28.284 1.00 84.19 592 PRO A C 1
ATOM 4554 O O . PRO A 1 592 ? -12.886 -2.880 27.210 1.00 84.19 592 PRO A O 1
ATOM 4557 N N . LEU A 1 593 ? -11.480 -4.123 28.454 1.00 83.50 593 LEU A N 1
ATOM 4558 C CA . LEU A 1 593 ? -11.239 -5.141 27.433 1.00 83.50 593 LEU A CA 1
ATOM 4559 C C . LEU A 1 593 ? -12.465 -6.068 27.314 1.00 83.50 593 LEU A C 1
ATOM 4561 O O . LEU A 1 593 ? -13.144 -6.309 28.317 1.00 83.50 593 LEU A O 1
ATOM 4565 N N . PRO A 1 594 ? -12.755 -6.631 26.127 1.00 80.25 594 PRO A N 1
ATOM 4566 C CA . PRO A 1 594 ? -13.824 -7.612 25.997 1.00 80.25 594 PRO A CA 1
ATOM 4567 C C . PRO A 1 594 ? -13.499 -8.873 26.824 1.00 80.25 594 PRO A C 1
ATOM 4569 O O . PRO A 1 594 ? -12.338 -9.298 26.867 1.00 80.25 594 PRO A O 1
ATOM 4572 N N . PRO A 1 595 ? -14.498 -9.474 27.498 1.00 81.88 595 PRO A N 1
ATOM 4573 C CA . PRO A 1 595 ? -14.291 -10.650 28.335 1.00 81.88 595 PRO A CA 1
ATOM 4574 C C . PRO A 1 595 ? -13.812 -11.839 27.502 1.00 81.88 595 PRO A C 1
ATOM 4576 O O . PRO A 1 595 ? -14.103 -11.939 26.306 1.00 81.88 595 PRO A O 1
ATOM 4579 N N . LEU A 1 596 ? -13.100 -12.765 28.142 1.00 75.62 596 LEU A N 1
ATOM 4580 C CA . LEU A 1 596 ? -12.725 -14.017 27.493 1.00 75.62 596 LEU A CA 1
ATOM 4581 C C . LEU A 1 596 ? -13.969 -14.793 27.019 1.00 75.62 596 LEU A C 1
ATOM 4583 O O . LEU A 1 596 ? -14.959 -14.869 27.753 1.00 75.62 596 LEU A O 1
ATOM 4587 N N . PRO A 1 597 ? -13.935 -15.408 25.819 1.00 62.09 597 PRO A N 1
ATOM 4588 C CA . PRO A 1 597 ? -14.965 -16.359 25.430 1.00 62.09 597 PRO A CA 1
ATOM 4589 C C . PRO A 1 597 ? -14.957 -17.541 26.406 1.00 62.09 597 PRO A C 1
ATOM 4591 O O . PRO A 1 597 ? -13.893 -17.996 26.832 1.00 62.09 597 PRO A O 1
ATOM 4594 N N . ALA A 1 598 ? -16.143 -18.047 26.748 1.00 57.22 598 ALA A N 1
ATOM 4595 C CA . ALA A 1 598 ? -16.266 -19.222 27.604 1.00 57.22 598 ALA A CA 1
ATOM 4596 C C . ALA A 1 598 ? -15.493 -20.414 26.998 1.00 57.22 598 ALA A C 1
ATOM 4598 O O . ALA A 1 598 ? -15.522 -20.584 25.774 1.00 57.22 598 ALA A O 1
ATOM 4599 N N . PRO A 1 599 ? -14.810 -21.236 27.817 1.00 49.66 599 PRO A N 1
ATOM 4600 C CA . PRO A 1 599 ? -14.024 -22.355 27.314 1.00 49.66 599 PRO A CA 1
ATOM 4601 C C . PRO A 1 599 ? -14.922 -23.335 26.554 1.00 49.66 599 PRO A C 1
ATOM 4603 O O . PRO A 1 599 ? -15.884 -23.872 27.103 1.00 49.66 599 PRO A O 1
ATOM 4606 N N . THR A 1 600 ? -14.601 -23.565 25.281 1.00 40.91 600 THR A N 1
ATOM 4607 C CA . THR A 1 600 ? -15.236 -24.604 24.467 1.00 40.91 600 THR A CA 1
ATOM 4608 C C . THR A 1 600 ? -14.827 -25.974 24.996 1.00 40.91 600 THR A C 1
ATOM 4610 O O . THR A 1 600 ? -13.641 -26.307 24.960 1.00 40.91 600 THR A O 1
ATOM 4613 N N . SER A 1 601 ? -15.813 -26.722 25.493 1.00 32.56 601 SER A N 1
ATOM 4614 C CA . SER A 1 601 ? -15.705 -28.086 26.033 1.00 32.56 601 SER A CA 1
ATOM 4615 C C . SER A 1 601 ? -15.445 -29.142 24.964 1.00 32.56 601 SER A C 1
ATOM 4617 O O . SER A 1 601 ? -16.225 -29.121 23.982 1.00 32.56 601 SER A O 1
#

Radius of gyration: 28.52 Å; Cα contacts (8 Å, |Δi|>4): 1137; chains: 1; bounding box: 52×71×90 Å

Sequence (601 aa):
MKPTWREVPVDGGLLRFERDTGTNVLVRSEATRALRRQAPRSLQIGLLTPCNLACSFCYRDAAAPSFLTREFLLELLEQAAAWGVLEVAFGGGEPLLFKGFIELLRDLHARTPLGLNLTSNGVLLTEERIEALAGVVGEVRISAYADNDYRATLRRARRLPLGVNLLVTPASVHRLEVDVADILALGARNVLLLGYKGADPTLHLGADGLRRLTAAVRRMAHLPLRLDICWYPLLTDVAHLFERADCGAGDEFLVITPDRAVQPCSFHHERIPFATFAELRAIYEQLRARRPAASVAGCTRAAFATTAQTTAGLVDVNRLTRGLGPASWPALTVTAPAPTVTAPAPTAWVWQARASNNSGDWTIAARFCDEATARRVADELRELARVHEAFLASDEGQAFVEKNGYDGSIPTPPLRAFAEARGFTWREGLWWEEDGYGAPVLTAGAVGDAVVVYHPYCMGLPEATFRELFVRAGAVAMGYWQYGRPRVVVQASGSDDVGTALLERHLATVNAAKYSSDVKTPPPWGALADDPRLQADEDRDARLSDGPHELTTSAGQITLRLALKNSFAGTLALERWLQARGFTDVVTELEPLPPLPAPTS

Foldseek 3Di:
DPFPWDWFFDQQWIWIAGQQQQKIKTWHAPVSNPTHGQAAQEEEEQQAQDAPDFAAFDDQDNPAGFDDALVLCLVLVLVRLVRPHAEYEYCRHALLVHPCSLVSLVSCQVRGNHQYEYEHCLPNDDLVNLVSCQPSHNEYEHEDDPPGPVLVSLLSSLSGQYAYEYEQFPVCLQCVLVVQVSCVVSRHQEYEYDQTWALAPRRHDDPVSLVSNLVSCVVCVVGRYHYQLLCPLSNVVDDDLDDDLFSQQLHNYWYQHSNQWIGSDSNAPDTHHDDDSVVVSVSSVVCNVVVDFGPIPSGNGVSSNVVVVVVPDDDDPPPPDDDDDDDDDDDDDDDDDDDDDDGDDIDMDMDRDDDEDDHWFFWWKFFAPWQVLQQVVLVLVQVLQVVQLVLCLDPNVVCVCVVVVDPFQADDPSQQVSVVVLVHGDGTYDDFDDDDRDDDTFHWATWTRMIITGDRTDPFDDPVRVVVVRVSSGTFFIDTGTPDFFKKKKKWFADDVPVVVQQVVLLVVCVPDPWQVVDPDARPLHQQLPDPRNPPHDPLFLGFGGDHWDWDDDDRMIMITTHTPPPRNNLNSVQVSCVVRPIHPIHMDTDDGGTDDDDDD

Solvent-accessible surface area (backbone atoms only — not comparable to full-atom values): 33492 Å² total; per-residue (Å²): 131,83,83,64,69,44,78,41,52,29,77,35,18,40,36,35,37,25,32,70,79,32,38,34,38,41,37,36,34,79,90,23,49,80,32,52,56,84,44,34,46,29,44,35,33,23,54,32,36,71,50,98,65,50,57,52,78,39,66,72,64,74,79,54,55,62,69,61,47,54,66,59,52,50,58,46,48,51,52,39,42,75,62,49,28,44,31,40,23,37,12,39,23,35,40,90,71,46,78,59,45,66,61,40,46,48,49,44,48,76,77,36,85,45,20,38,31,31,16,36,74,45,83,80,64,43,71,71,52,45,59,67,41,44,90,48,46,38,33,42,29,36,48,46,58,97,91,51,71,38,67,61,36,37,63,69,48,59,83,44,51,32,30,33,39,37,70,46,25,58,88,42,44,86,48,46,72,58,56,52,50,52,49,44,73,50,60,33,70,30,42,33,44,34,66,53,52,43,84,62,72,77,43,45,60,51,75,68,42,45,50,43,44,46,54,49,50,62,73,44,68,87,52,60,69,44,71,37,65,58,46,54,69,73,40,77,92,53,93,67,99,62,91,68,70,58,74,39,46,17,45,46,26,37,22,37,41,17,65,39,23,39,22,39,37,86,69,33,77,66,67,48,76,54,90,48,70,69,50,53,49,53,50,40,58,52,32,48,74,62,51,75,72,41,91,39,50,63,59,41,55,72,44,18,63,57,46,64,62,60,62,80,60,82,78,80,82,89,75,85,72,85,81,86,90,88,81,89,84,82,91,82,91,81,91,80,84,88,82,83,90,71,84,76,73,74,45,75,50,78,54,71,76,90,69,86,70,63,45,37,40,36,26,37,36,39,28,36,91,37,40,71,60,14,39,50,53,15,54,54,42,35,51,48,39,54,51,41,49,56,38,52,66,30,74,68,25,44,55,48,35,66,75,67,66,67,77,33,72,51,45,51,71,56,49,36,55,58,23,52,78,68,78,46,80,49,64,48,27,86,60,66,88,63,77,87,82,72,65,84,69,58,46,41,25,47,37,39,30,19,26,41,39,40,40,91,60,30,94,62,74,62,59,70,54,54,48,54,51,41,52,76,73,49,44,56,20,47,38,66,81,42,77,65,72,69,38,36,36,38,37,30,33,44,86,46,70,68,59,50,52,43,47,54,54,47,40,52,51,42,61,71,36,97,42,30,84,71,54,82,72,75,53,87,39,48,84,46,40,84,37,86,94,36,71,88,58,75,77,59,43,41,44,60,32,79,62,77,52,48,78,50,78,55,100,51,28,43,39,36,38,36,33,30,62,27,56,43,33,20,46,51,10,42,55,54,43,41,46,78,64,64,36,42,79,72,45,48,35,58,60,88,52,50,63,58,79,79,83,87,128